Protein AF-A0A164M6Y2-F1 (afdb_monomer_lite)

Radius of gyration: 36.25 Å; chains: 1; bounding box: 115×87×101 Å

Sequence (480 aa):
MSSKLVDAWRVQLNLNDRDRLLTTYMDLVAEASDPKLLERAVASFSFVEWFWTQEQSQEELAQLKKTWDRLTATDTSLRVRETLTARARKFVPSDSQNLRELGEGLTTELVQFFLGTHSFPLYFHDSLVEDAFKPDNADLRPLAALPFEECIARVLFSYNHKGKLGDRRNIFDLAEYHCYDLLEKGKIDDVTRILSHLDRLQLIKSSIQHPHAIIYPSLVEFIVKDRKHEILRGINEFVKEVDQSRLVPLSLSEVFCILASPPPTDINLSPLIDYFSRHPKYWTWEETSDTIIAYLDSFDLSQISDSTAVRRFLEQCANTEVPNGYRYGDWYPTSNESRARARDLLAGESSSLSLPLHSTNRARKLNSLSSPPAVAIASTSTHPASPSHSPTHTPPLNDASRPDPLLPHSADSPAAPAQESVEVDAVPSADPHYDNRMTALDHSRPILPSSESTSDPSLDSDSRVVFDQSPALENAHQED

Organism: NCBI:txid1314777

Structure (mmCIF, N/CA/C/O backbone):
data_AF-A0A164M6Y2-F1
#
_entry.id   AF-A0A164M6Y2-F1
#
loop_
_atom_site.group_PDB
_atom_site.id
_atom_site.type_symbol
_atom_site.label_atom_id
_atom_site.label_alt_id
_atom_site.label_comp_id
_atom_site.label_asym_id
_atom_site.label_entity_id
_atom_site.label_seq_id
_atom_site.pdbx_PDB_ins_code
_atom_site.Cartn_x
_atom_site.Cartn_y
_atom_site.Cartn_z
_atom_site.occupancy
_atom_site.B_iso_or_equiv
_atom_site.auth_seq_id
_atom_site.auth_comp_id
_atom_site.auth_asym_id
_atom_site.auth_atom_id
_atom_site.pdbx_PDB_model_num
ATOM 1 N N . MET A 1 1 ? 47.792 14.146 -50.263 1.00 46.94 1 MET A N 1
ATOM 2 C CA . MET A 1 1 ? 47.077 14.783 -49.131 1.00 46.94 1 MET A CA 1
ATOM 3 C C . MET A 1 1 ? 46.311 13.798 -48.236 1.00 46.94 1 MET A C 1
ATOM 5 O O . MET A 1 1 ? 45.926 14.201 -47.152 1.00 46.94 1 MET A O 1
ATOM 9 N N . SER A 1 2 ? 46.155 12.517 -48.605 1.00 50.31 2 SER A N 1
ATOM 10 C CA . SER A 1 2 ? 45.347 11.555 -47.830 1.00 50.31 2 SER A CA 1
ATOM 11 C C . SER A 1 2 ? 45.999 10.989 -46.555 1.00 50.31 2 SER A C 1
ATOM 13 O O . SER A 1 2 ? 45.266 10.661 -45.636 1.00 50.31 2 SER A O 1
ATOM 15 N N . SER A 1 3 ? 47.333 10.871 -46.447 1.00 42.28 3 SER A N 1
ATOM 16 C CA . SER A 1 3 ? 47.939 10.221 -45.259 1.00 42.28 3 SER A CA 1
ATOM 17 C C . SER A 1 3 ? 48.074 11.152 -44.046 1.00 42.28 3 SER A C 1
ATOM 19 O O . SER A 1 3 ? 47.913 10.703 -42.921 1.00 42.28 3 SER A O 1
ATOM 21 N N . LYS A 1 4 ? 48.271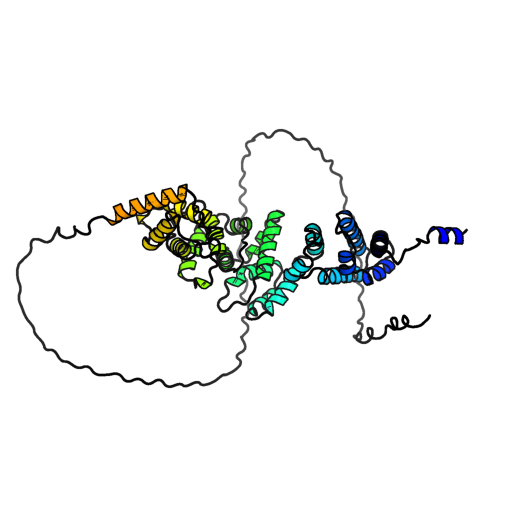 12.465 -44.257 1.00 42.94 4 LYS A N 1
ATOM 22 C CA . LYS A 1 4 ? 48.363 13.442 -43.153 1.00 42.94 4 LYS A CA 1
ATOM 23 C C . LYS A 1 4 ? 47.034 13.661 -42.421 1.00 42.94 4 LYS A C 1
ATOM 25 O O . LYS A 1 4 ? 47.045 14.023 -41.254 1.00 42.94 4 LYS A O 1
ATOM 30 N N . LEU A 1 5 ? 45.905 13.437 -43.098 1.00 45.53 5 LEU A N 1
ATOM 31 C CA . LEU A 1 5 ? 44.582 13.450 -42.467 1.00 45.53 5 LEU A CA 1
ATOM 32 C C . LEU A 1 5 ? 44.354 12.191 -41.623 1.00 45.53 5 LEU A C 1
ATOM 34 O O . LEU A 1 5 ? 43.759 12.287 -40.564 1.00 45.53 5 LEU A O 1
ATOM 38 N N . VAL A 1 6 ? 44.878 11.034 -42.035 1.00 50.56 6 VAL A N 1
ATOM 39 C CA . VAL A 1 6 ? 44.736 9.786 -41.265 1.00 50.56 6 VAL A CA 1
ATOM 40 C C . VAL A 1 6 ? 45.542 9.836 -39.963 1.00 50.56 6 VAL A C 1
ATOM 42 O O . VAL A 1 6 ? 45.044 9.391 -38.935 1.00 50.56 6 VAL A O 1
ATOM 45 N N . ASP A 1 7 ? 46.738 10.431 -39.967 1.00 53.00 7 ASP A N 1
ATOM 46 C CA . ASP A 1 7 ? 47.551 10.558 -38.747 1.00 53.00 7 ASP A CA 1
ATOM 47 C C . ASP A 1 7 ? 46.992 11.594 -37.757 1.00 53.00 7 ASP A C 1
ATOM 49 O O . ASP A 1 7 ? 47.159 11.436 -36.551 1.00 53.00 7 ASP A O 1
ATOM 53 N N . ALA A 1 8 ? 46.266 12.610 -38.239 1.00 53.81 8 ALA A N 1
ATOM 54 C CA . ALA A 1 8 ? 45.607 13.602 -37.385 1.00 53.81 8 ALA A CA 1
ATOM 55 C C . ALA A 1 8 ? 44.379 13.049 -36.633 1.00 53.81 8 ALA A C 1
ATOM 57 O O . ALA A 1 8 ? 43.961 13.640 -35.643 1.00 53.81 8 ALA A O 1
ATOM 58 N N . TRP A 1 9 ? 43.814 11.924 -37.085 1.00 55.38 9 TRP A N 1
ATOM 59 C CA . TRP A 1 9 ? 42.630 11.292 -36.485 1.00 55.38 9 TRP A CA 1
ATOM 60 C C . TRP A 1 9 ? 42.963 10.051 -35.647 1.00 55.38 9 TRP A C 1
ATOM 62 O O . TRP A 1 9 ? 42.066 9.439 -35.066 1.00 55.38 9 TRP A O 1
ATOM 72 N N . ARG A 1 10 ? 44.243 9.661 -35.546 1.00 62.06 10 ARG A N 1
ATOM 73 C CA . ARG A 1 10 ? 44.663 8.576 -34.651 1.00 62.06 10 ARG A CA 1
ATOM 74 C C . ARG A 1 10 ? 44.669 9.075 -33.213 1.00 62.06 10 ARG A C 1
ATOM 76 O O . ARG A 1 10 ? 45.684 9.542 -32.703 1.00 62.06 10 ARG A O 1
ATOM 83 N N . VAL A 1 11 ? 43.526 8.939 -32.554 1.00 65.19 11 VAL A N 1
ATOM 84 C CA . VAL A 1 11 ? 43.436 9.038 -31.098 1.00 65.19 11 VAL A CA 1
ATOM 85 C C . VAL A 1 11 ? 44.351 7.958 -30.510 1.00 65.19 11 VAL A C 1
ATOM 87 O O . VAL A 1 11 ? 44.116 6.765 -30.701 1.00 65.19 11 VAL A O 1
ATOM 90 N N . GLN A 1 12 ? 45.435 8.363 -29.842 1.00 73.25 12 GLN A N 1
ATOM 91 C CA . GLN A 1 12 ? 46.244 7.440 -29.045 1.00 73.25 12 GLN A CA 1
ATOM 92 C C . GLN A 1 12 ? 45.402 6.988 -27.850 1.00 73.25 12 GLN A C 1
ATOM 94 O O . GLN A 1 12 ? 45.227 7.732 -26.885 1.00 73.25 12 GLN A O 1
ATOM 99 N N . LEU A 1 13 ? 44.851 5.778 -27.938 1.00 73.81 13 LEU A N 1
ATOM 100 C CA . LEU A 1 13 ? 44.119 5.151 -26.845 1.00 73.81 13 LEU A CA 1
ATOM 101 C C . LEU A 1 13 ? 45.124 4.564 -25.853 1.00 73.81 13 LEU A C 1
ATOM 103 O O . LEU A 1 13 ? 45.893 3.663 -26.190 1.00 73.81 13 LEU A O 1
ATOM 107 N N . ASN A 1 14 ? 45.127 5.086 -24.628 1.00 80.75 14 ASN A N 1
ATOM 108 C CA . ASN A 1 14 ? 45.857 4.465 -23.533 1.00 80.75 14 ASN A CA 1
ATOM 109 C C . ASN A 1 14 ? 45.055 3.255 -23.041 1.00 80.75 14 ASN A C 1
ATOM 111 O O . ASN A 1 14 ? 44.085 3.419 -22.310 1.00 80.75 14 ASN A O 1
ATOM 115 N N . LEU A 1 15 ? 45.459 2.050 -23.443 1.00 84.69 15 LEU A N 1
ATOM 116 C CA . LEU A 1 15 ? 44.747 0.818 -23.090 1.00 84.69 15 LEU A CA 1
ATOM 117 C C . LEU A 1 15 ? 44.843 0.446 -21.601 1.00 84.69 15 LEU A C 1
ATOM 119 O O . LEU A 1 15 ? 44.099 -0.415 -21.139 1.00 84.69 15 LEU A O 1
ATOM 123 N N . ASN A 1 16 ? 45.745 1.085 -20.852 1.00 88.81 16 ASN A N 1
ATOM 124 C CA . ASN A 1 16 ? 45.935 0.815 -19.427 1.00 88.81 16 ASN A CA 1
ATOM 125 C C . ASN A 1 16 ? 44.988 1.628 -18.531 1.00 88.81 16 ASN A C 1
ATOM 127 O O . ASN A 1 16 ? 44.923 1.374 -17.333 1.00 88.81 16 ASN A O 1
ATOM 131 N N . ASP A 1 17 ? 44.280 2.604 -19.099 1.00 88.50 17 ASP A N 1
ATOM 132 C CA . ASP A 1 17 ? 43.385 3.514 -18.387 1.00 88.50 17 ASP A CA 1
ATOM 133 C C . ASP A 1 17 ? 41.933 3.158 -18.736 1.00 88.50 17 ASP A C 1
ATOM 135 O O . ASP A 1 17 ? 41.378 3.630 -19.732 1.00 88.50 17 ASP A O 1
ATOM 139 N N . ARG A 1 18 ? 41.356 2.223 -17.968 1.00 86.69 18 ARG A N 1
ATOM 140 C CA . ARG A 1 18 ? 40.022 1.663 -18.244 1.00 86.69 18 ARG A CA 1
ATOM 141 C C . ARG A 1 18 ? 38.930 2.728 -18.198 1.00 86.69 18 ARG A C 1
ATOM 143 O O . ARG A 1 18 ? 38.069 2.721 -19.075 1.00 86.69 18 ARG A O 1
ATOM 150 N N . ASP A 1 19 ? 39.006 3.655 -17.253 1.00 87.06 19 ASP A N 1
ATOM 151 C CA . ASP A 1 19 ? 38.040 4.739 -17.072 1.00 87.06 19 ASP A CA 1
ATOM 152 C C . ASP A 1 19 ? 38.036 5.638 -18.304 1.00 87.06 19 ASP A C 1
ATOM 154 O O . ASP A 1 19 ? 36.994 5.873 -18.920 1.00 87.06 19 ASP A O 1
ATOM 158 N N . ARG A 1 20 ? 39.225 6.045 -18.762 1.00 88.69 20 ARG A N 1
ATOM 159 C CA . ARG A 1 20 ? 39.356 6.849 -19.977 1.00 88.69 20 ARG A CA 1
ATOM 160 C C . ARG A 1 20 ? 38.907 6.099 -21.228 1.00 88.69 20 ARG A C 1
ATOM 162 O O . ARG A 1 20 ? 38.324 6.718 -22.122 1.00 88.69 20 ARG A O 1
ATOM 169 N N . LEU A 1 21 ? 39.175 4.795 -21.322 1.00 90.06 21 LEU A N 1
ATOM 170 C CA . LEU A 1 21 ? 38.709 3.969 -22.438 1.00 90.06 21 LEU A CA 1
ATOM 171 C C . LEU A 1 21 ? 37.186 3.890 -22.483 1.00 90.06 21 LEU A C 1
ATOM 173 O O . LEU A 1 21 ? 36.613 4.062 -23.555 1.00 90.06 21 LEU A O 1
ATOM 177 N N . LEU A 1 22 ? 36.545 3.655 -21.340 1.00 91.06 22 LEU A N 1
ATOM 178 C CA . LEU A 1 22 ? 35.096 3.576 -21.225 1.00 91.06 22 LEU A CA 1
ATOM 179 C C . LEU A 1 22 ? 34.437 4.916 -21.572 1.00 91.06 22 LEU A C 1
ATOM 181 O O . LEU A 1 22 ? 33.525 4.939 -22.398 1.00 91.06 22 LEU A O 1
ATOM 185 N N . THR A 1 23 ? 34.937 6.028 -21.025 1.00 91.25 23 THR A N 1
ATOM 186 C CA . THR A 1 23 ? 34.447 7.374 -21.362 1.00 91.25 23 THR A CA 1
ATOM 187 C C . THR A 1 23 ? 34.582 7.642 -22.861 1.00 91.25 23 THR A C 1
ATOM 189 O O . THR A 1 23 ? 33.598 7.974 -23.520 1.00 91.25 23 THR A O 1
ATOM 192 N N . THR A 1 24 ? 35.763 7.379 -23.437 1.00 92.44 24 THR A N 1
ATOM 193 C CA . THR A 1 24 ? 36.003 7.554 -24.881 1.00 92.44 24 THR A CA 1
ATOM 194 C C . THR A 1 24 ? 35.076 6.668 -25.713 1.00 92.44 24 THR A C 1
ATOM 196 O O . THR A 1 24 ? 34.552 7.094 -26.738 1.00 92.44 24 THR A O 1
ATOM 199 N N . TYR A 1 25 ? 34.857 5.426 -25.283 1.00 94.06 25 TYR A N 1
ATOM 200 C CA . TYR A 1 25 ? 33.943 4.503 -25.941 1.00 94.06 25 TYR A CA 1
ATOM 201 C C . TYR A 1 25 ? 32.508 5.051 -25.949 1.00 94.06 25 TYR A C 1
ATOM 203 O O . TYR A 1 25 ? 31.868 5.069 -26.999 1.00 94.06 25 TYR A O 1
ATOM 211 N N . MET A 1 26 ? 32.010 5.537 -24.810 1.00 94.62 26 MET A N 1
ATOM 212 C CA . MET A 1 26 ? 30.661 6.094 -24.698 1.00 94.62 26 MET A CA 1
ATOM 213 C C . MET A 1 26 ? 30.498 7.375 -25.520 1.00 94.62 26 MET A C 1
ATOM 215 O O . MET A 1 26 ? 29.489 7.524 -26.205 1.00 94.62 26 MET A O 1
ATOM 219 N N . ASP A 1 27 ? 31.499 8.259 -25.528 1.00 94.62 27 ASP A N 1
ATOM 220 C CA . ASP A 1 27 ? 31.532 9.440 -26.402 1.00 94.62 27 ASP A CA 1
ATOM 221 C C . ASP A 1 27 ? 31.428 9.063 -27.881 1.00 94.62 27 ASP A C 1
ATOM 223 O O . ASP A 1 27 ? 30.582 9.593 -28.607 1.00 94.62 27 ASP A O 1
ATOM 227 N N . LEU A 1 28 ? 32.233 8.091 -28.320 1.00 95.00 28 LEU A N 1
ATOM 228 C CA . LEU A 1 28 ? 32.208 7.610 -29.700 1.00 95.00 28 LEU A CA 1
ATOM 229 C C . LEU A 1 28 ? 30.853 7.005 -30.073 1.00 95.00 28 LEU A C 1
ATOM 231 O O . LEU A 1 28 ? 30.367 7.238 -31.178 1.00 95.00 28 LEU A O 1
ATOM 235 N N . VAL A 1 29 ? 30.229 6.243 -29.170 1.00 96.69 29 VAL A N 1
ATOM 236 C CA . VAL A 1 29 ? 28.884 5.698 -29.399 1.00 96.69 29 VAL A CA 1
ATOM 237 C C . VAL A 1 29 ? 27.858 6.816 -29.493 1.00 96.69 29 VAL A C 1
ATOM 239 O O . VAL A 1 29 ? 27.043 6.803 -30.411 1.00 96.69 29 VAL A O 1
ATOM 242 N N . ALA A 1 30 ? 27.911 7.786 -28.583 1.00 96.31 30 ALA A N 1
ATOM 243 C CA . ALA A 1 30 ? 26.983 8.905 -28.537 1.00 96.31 30 ALA A CA 1
ATOM 244 C C . ALA A 1 30 ? 27.041 9.795 -29.795 1.00 96.31 30 ALA A C 1
ATOM 246 O O . ALA A 1 30 ? 26.024 10.366 -30.185 1.00 96.31 30 ALA A O 1
ATOM 247 N N . GLU A 1 31 ? 28.204 9.902 -30.443 1.00 96.38 31 GLU A N 1
ATOM 248 C CA . GLU A 1 31 ? 28.412 10.705 -31.659 1.00 96.38 31 GLU A CA 1
ATOM 249 C C . GLU A 1 31 ? 28.279 9.902 -32.966 1.00 96.38 31 GLU A C 1
ATOM 251 O O . GLU A 1 31 ? 28.196 10.472 -34.060 1.00 96.38 31 GLU A O 1
ATOM 256 N N . ALA A 1 32 ? 28.236 8.571 -32.886 1.00 96.31 32 ALA A N 1
ATOM 257 C CA . ALA A 1 32 ? 28.214 7.713 -34.060 1.00 96.31 32 ALA A CA 1
ATOM 258 C C . ALA A 1 32 ? 26.914 7.849 -34.865 1.00 96.31 32 ALA A C 1
ATOM 260 O O . ALA A 1 32 ? 25.809 7.633 -34.373 1.00 96.31 32 ALA A O 1
ATOM 261 N N . SER A 1 33 ? 27.049 8.126 -36.163 1.00 94.12 33 SER A N 1
ATOM 262 C CA . SER A 1 33 ? 25.917 8.185 -37.101 1.00 94.12 33 SER A CA 1
ATOM 263 C C . SER A 1 33 ? 25.711 6.892 -37.902 1.00 94.12 33 SER A C 1
ATOM 265 O O . SER A 1 33 ? 24.667 6.735 -38.519 1.00 94.12 33 SER A O 1
ATOM 267 N N . ASP A 1 34 ? 26.681 5.967 -37.910 1.00 95.38 34 ASP A N 1
ATOM 268 C CA . ASP A 1 34 ? 26.606 4.711 -38.673 1.00 95.38 34 ASP A CA 1
ATOM 269 C C . ASP A 1 34 ? 25.866 3.610 -37.880 1.00 95.38 34 ASP A C 1
ATOM 271 O O . ASP A 1 34 ? 26.398 3.127 -36.872 1.00 95.38 34 ASP A O 1
ATOM 275 N N . PRO A 1 35 ? 24.691 3.133 -38.340 1.00 91.44 35 PRO A N 1
ATOM 276 C CA . PRO A 1 35 ? 23.939 2.080 -37.658 1.00 91.44 35 PRO A CA 1
ATOM 277 C C . PRO A 1 35 ? 24.714 0.764 -37.501 1.00 91.44 35 PRO A C 1
ATOM 279 O O . PRO A 1 35 ? 24.547 0.070 -36.498 1.00 91.44 35 PRO A O 1
ATOM 282 N N . LYS A 1 36 ? 25.605 0.418 -38.444 1.00 92.88 36 LYS A N 1
ATOM 283 C CA . LYS A 1 36 ? 26.413 -0.814 -38.356 1.00 92.88 36 LYS A CA 1
ATOM 284 C C . LYS A 1 36 ? 27.473 -0.722 -37.266 1.00 92.88 36 LYS A C 1
ATOM 286 O O . LYS A 1 36 ? 27.834 -1.736 -36.665 1.00 92.88 36 LYS A O 1
ATOM 291 N N . LEU A 1 37 ? 27.991 0.481 -37.025 1.00 94.62 37 LEU A N 1
ATOM 292 C CA . LEU A 1 37 ? 28.914 0.731 -35.927 1.00 94.62 37 LEU A CA 1
ATOM 293 C C . LEU A 1 37 ? 28.184 0.592 -34.586 1.00 94.62 37 LEU A C 1
ATOM 295 O O . LEU A 1 37 ? 28.688 -0.094 -33.701 1.00 94.62 37 LEU A O 1
ATOM 299 N N . LEU A 1 38 ? 26.977 1.153 -34.472 1.00 96.31 38 LEU A N 1
ATOM 300 C CA . LEU A 1 38 ? 26.142 1.036 -33.272 1.00 96.31 38 LEU A CA 1
ATOM 301 C C . LEU A 1 38 ? 25.760 -0.422 -32.960 1.00 96.31 38 LEU A C 1
ATOM 303 O O . LEU A 1 38 ? 25.796 -0.822 -31.799 1.00 96.31 38 LEU A O 1
ATOM 307 N N . GLU A 1 39 ? 25.482 -1.246 -33.977 1.00 94.31 39 GLU A N 1
ATOM 308 C CA . GLU A 1 39 ? 25.249 -2.693 -33.814 1.00 94.31 39 GLU A CA 1
ATOM 309 C C . GLU A 1 39 ? 26.439 -3.446 -33.221 1.00 94.31 39 GLU A C 1
ATOM 311 O O . GLU A 1 39 ? 26.264 -4.358 -32.411 1.00 94.31 39 GLU A O 1
ATOM 316 N N . ARG A 1 40 ? 27.661 -3.074 -33.606 1.00 94.62 40 ARG A N 1
ATOM 317 C CA . ARG A 1 40 ? 28.872 -3.676 -33.037 1.00 94.62 40 ARG A CA 1
ATOM 318 C C . ARG A 1 40 ? 29.147 -3.142 -31.641 1.00 94.62 40 ARG A C 1
ATOM 320 O O . ARG A 1 40 ? 29.481 -3.920 -30.755 1.00 94.62 40 ARG A O 1
ATOM 327 N N . ALA A 1 41 ? 28.965 -1.840 -31.446 1.00 95.38 41 ALA A N 1
ATOM 328 C CA . ALA A 1 41 ? 29.168 -1.192 -30.163 1.00 95.38 41 ALA A CA 1
ATOM 329 C C . ALA A 1 41 ? 28.234 -1.778 -29.095 1.00 95.38 41 ALA A C 1
ATOM 331 O O . ALA A 1 41 ? 28.695 -2.290 -28.079 1.00 95.38 41 ALA A O 1
ATOM 332 N N . VAL A 1 42 ? 26.922 -1.836 -29.337 1.00 95.75 42 VAL A N 1
ATOM 333 C CA . VAL A 1 42 ? 25.976 -2.363 -28.336 1.00 95.75 42 VAL A CA 1
ATOM 334 C C . VAL A 1 42 ? 26.305 -3.796 -27.897 1.00 95.75 42 VAL A C 1
ATOM 336 O O . VAL A 1 42 ? 26.057 -4.158 -26.749 1.00 95.75 42 VAL A O 1
ATOM 339 N N . ALA A 1 43 ? 26.918 -4.604 -28.772 1.00 92.62 43 ALA A N 1
ATOM 340 C CA . ALA A 1 43 ? 27.368 -5.954 -28.444 1.00 92.62 43 ALA A CA 1
ATOM 341 C C . ALA A 1 43 ? 28.561 -5.980 -27.467 1.00 92.62 43 ALA A C 1
ATOM 343 O O . ALA A 1 43 ? 28.725 -6.957 -26.733 1.00 92.62 43 ALA A O 1
ATOM 344 N N . SER A 1 44 ? 29.349 -4.913 -27.385 1.00 92.50 44 SER A N 1
ATOM 345 C CA . SER A 1 44 ? 30.462 -4.759 -26.440 1.00 92.50 44 SER A CA 1
ATOM 346 C C . SER A 1 44 ? 30.094 -3.958 -25.188 1.00 92.50 44 SER A C 1
ATOM 348 O O . SER A 1 44 ? 30.832 -3.997 -24.214 1.00 92.50 44 SER A O 1
ATOM 350 N N . PHE A 1 45 ? 28.951 -3.267 -25.167 1.00 92.25 45 PHE A N 1
ATOM 351 C CA . PHE A 1 45 ? 28.579 -2.406 -24.043 1.00 92.25 45 PHE A CA 1
ATOM 352 C C . PHE A 1 45 ? 28.166 -3.185 -22.782 1.00 92.25 45 PHE A C 1
ATOM 354 O O . PHE A 1 45 ? 27.221 -3.977 -22.824 1.00 92.25 45 PHE A O 1
ATOM 361 N N . SER A 1 46 ? 28.821 -2.937 -21.647 1.00 90.19 46 SER A N 1
ATOM 362 C CA . SER A 1 46 ? 28.539 -3.597 -20.367 1.00 90.19 46 SER A CA 1
ATOM 363 C C . SER A 1 46 ? 28.212 -2.571 -19.283 1.00 90.19 46 SER A C 1
ATOM 365 O O . SER A 1 46 ? 29.070 -1.791 -18.884 1.00 90.19 46 SER A O 1
ATOM 367 N N . PHE A 1 47 ? 26.978 -2.599 -18.769 1.00 89.00 47 PHE A N 1
ATOM 368 C CA . PHE A 1 47 ? 26.580 -1.746 -17.641 1.00 89.00 47 PHE A CA 1
ATOM 369 C C . PHE A 1 47 ? 27.332 -2.092 -16.352 1.00 89.00 47 PHE A C 1
ATOM 371 O O . PHE A 1 47 ? 27.601 -1.205 -15.555 1.00 89.00 47 PHE A O 1
ATOM 378 N N . VAL A 1 48 ? 27.709 -3.363 -16.165 1.00 86.00 48 VAL A N 1
ATOM 379 C CA . VAL A 1 48 ? 28.514 -3.806 -15.017 1.00 86.00 48 VAL A CA 1
ATOM 380 C C . VAL A 1 48 ? 29.895 -3.167 -15.071 1.00 86.00 48 VAL A C 1
ATOM 382 O O . VAL A 1 48 ? 30.334 -2.576 -14.092 1.00 86.00 48 VAL A O 1
ATOM 385 N N . GLU A 1 49 ? 30.566 -3.244 -16.223 1.00 86.62 49 GLU A N 1
ATOM 386 C CA . GLU A 1 49 ? 31.873 -2.599 -16.385 1.00 86.62 49 GLU A CA 1
ATOM 387 C C . GLU A 1 49 ? 31.747 -1.087 -16.240 1.00 86.62 49 GLU A C 1
ATOM 389 O O . GLU A 1 49 ? 32.562 -0.486 -15.551 1.00 86.62 49 GLU A O 1
ATOM 394 N N . TRP A 1 50 ? 30.698 -0.483 -16.805 1.00 88.88 50 TRP A N 1
ATOM 395 C CA . TRP A 1 50 ? 30.445 0.942 -16.631 1.00 88.88 50 TRP A CA 1
ATOM 396 C C . TRP A 1 50 ? 30.292 1.337 -15.157 1.00 88.88 50 TRP A C 1
ATOM 398 O O . TRP A 1 50 ? 30.947 2.268 -14.701 1.00 88.88 50 TRP A O 1
ATOM 408 N N . PHE A 1 51 ? 29.506 0.580 -14.393 1.00 86.38 51 PHE A N 1
ATOM 409 C CA . PHE A 1 51 ? 29.229 0.877 -12.993 1.00 86.38 51 PHE A CA 1
ATOM 410 C C . PHE A 1 51 ? 30.466 0.764 -12.087 1.00 86.38 51 PHE A C 1
ATOM 412 O O . PHE A 1 51 ? 30.679 1.609 -11.223 1.00 86.38 51 PHE A O 1
ATOM 419 N N . TRP A 1 52 ? 31.311 -0.249 -12.296 1.00 82.69 52 TRP A N 1
ATOM 420 C CA . TRP A 1 52 ? 32.492 -0.482 -11.449 1.00 82.69 52 TRP A CA 1
ATOM 421 C C . TRP A 1 52 ? 33.705 0.391 -11.783 1.00 82.69 52 TRP A C 1
ATOM 423 O O . TRP A 1 52 ? 34.665 0.408 -11.017 1.00 82.69 52 TRP A O 1
ATOM 433 N N . THR A 1 53 ? 33.689 1.072 -12.926 1.00 81.06 53 THR A N 1
ATOM 434 C CA . THR A 1 53 ? 34.848 1.811 -13.455 1.00 81.06 53 THR A CA 1
ATOM 435 C C . THR A 1 53 ? 34.733 3.325 -13.213 1.00 81.06 53 THR A C 1
ATOM 437 O O . THR A 1 53 ? 35.660 4.066 -13.499 1.00 81.06 53 THR A O 1
ATOM 440 N N . GLN A 1 54 ? 33.593 3.819 -12.725 1.00 72.06 54 GLN A N 1
ATOM 441 C CA . GLN A 1 54 ? 33.249 5.246 -12.754 1.00 72.06 54 GLN A CA 1
ATOM 442 C C . GLN A 1 54 ? 32.852 5.758 -11.362 1.00 72.06 54 GLN A C 1
ATOM 444 O O . GLN A 1 54 ? 32.210 5.036 -10.593 1.00 72.06 54 GLN A O 1
ATOM 449 N N . GLU A 1 55 ? 33.217 7.003 -11.042 1.00 73.94 55 GLU A N 1
ATOM 450 C CA . GLU A 1 55 ? 32.910 7.668 -9.764 1.00 73.94 55 GLU A CA 1
ATOM 451 C C . GLU A 1 55 ? 31.459 8.182 -9.730 1.00 73.94 55 GLU A C 1
ATOM 453 O O . GLU A 1 55 ? 31.230 9.330 -9.379 1.00 73.94 55 GLU A O 1
ATOM 458 N N . GLN A 1 56 ? 30.486 7.345 -10.111 1.00 74.88 56 GLN A N 1
ATOM 459 C CA . GLN A 1 56 ? 29.026 7.570 -10.175 1.00 74.88 56 GLN A CA 1
ATOM 460 C C . GLN A 1 56 ? 28.552 9.037 -10.103 1.00 74.88 56 GLN A C 1
ATOM 462 O O . GLN A 1 56 ? 27.674 9.402 -9.313 1.00 74.88 56 GLN A O 1
ATOM 467 N N . SER A 1 57 ? 29.139 9.892 -10.940 1.00 83.19 57 SER A N 1
ATOM 468 C CA . SER A 1 57 ? 28.959 11.337 -10.870 1.00 83.19 57 SER A CA 1
ATOM 469 C C . SER A 1 57 ? 27.831 11.774 -11.798 1.00 83.19 57 SER A C 1
ATOM 471 O O . SER A 1 57 ? 27.379 11.047 -12.688 1.00 83.19 57 SER A O 1
ATOM 473 N N . GLN A 1 58 ? 27.356 13.007 -11.621 1.00 83.56 58 GLN A N 1
ATOM 474 C CA . GLN A 1 58 ? 26.298 13.543 -12.475 1.00 83.56 58 GLN A CA 1
ATOM 475 C C . GLN A 1 58 ? 26.723 13.639 -13.953 1.00 83.56 58 GLN A C 1
ATOM 477 O O . GLN A 1 58 ? 25.881 13.483 -14.840 1.00 83.56 58 GLN A O 1
ATOM 482 N N . GLU A 1 59 ? 28.012 13.865 -14.228 1.00 89.00 59 GLU A N 1
ATOM 483 C CA . GLU A 1 59 ? 28.560 13.919 -15.589 1.00 89.00 59 GLU A CA 1
ATOM 484 C C . GLU A 1 59 ? 28.536 12.538 -16.255 1.00 89.00 59 GLU A C 1
ATOM 486 O O . GLU A 1 59 ? 28.114 12.402 -17.403 1.00 89.00 59 GLU A O 1
ATOM 491 N N . GLU A 1 60 ? 28.887 11.494 -15.512 1.00 88.06 60 GLU A N 1
ATOM 492 C CA . GLU A 1 60 ? 28.903 10.112 -15.999 1.00 88.06 60 GLU A CA 1
ATOM 493 C C . GLU A 1 60 ? 27.485 9.586 -16.250 1.00 88.06 60 GLU A C 1
ATOM 495 O O . GLU A 1 60 ? 27.219 8.933 -17.263 1.00 88.06 60 GLU A O 1
ATOM 500 N N . LEU A 1 61 ? 26.528 9.948 -15.389 1.00 87.56 61 LEU A N 1
ATOM 501 C CA . LEU A 1 61 ? 25.112 9.684 -15.638 1.00 87.56 61 LEU A CA 1
ATOM 502 C C . LEU A 1 61 ? 24.615 10.412 -16.898 1.00 87.56 61 LEU A C 1
ATOM 504 O O . LEU A 1 61 ? 23.831 9.851 -17.668 1.00 87.56 61 LEU A O 1
ATOM 508 N N . ALA A 1 62 ? 25.046 11.655 -17.129 1.00 90.62 62 ALA A N 1
ATOM 509 C CA . ALA A 1 62 ? 24.705 12.385 -18.350 1.00 90.62 62 ALA A CA 1
ATOM 510 C C . ALA A 1 62 ? 25.306 11.708 -19.595 1.00 90.62 62 ALA A C 1
ATOM 512 O O . ALA A 1 62 ? 24.624 11.583 -20.615 1.00 90.62 62 ALA A O 1
ATOM 513 N N . GLN A 1 63 ? 26.533 11.195 -19.490 1.00 93.94 63 GLN A N 1
ATOM 514 C CA . GLN A 1 63 ? 27.197 10.423 -20.538 1.00 93.94 63 GLN A CA 1
ATOM 515 C C . GLN A 1 63 ? 26.452 9.116 -20.849 1.00 93.94 63 GLN A C 1
ATOM 517 O O . GLN A 1 63 ? 26.232 8.777 -22.020 1.00 93.94 63 GLN A O 1
ATOM 522 N N . LEU A 1 64 ? 26.007 8.403 -19.809 1.00 92.81 64 LEU A N 1
ATOM 523 C CA . LEU A 1 64 ? 25.183 7.204 -19.935 1.00 92.81 64 LEU A CA 1
ATOM 524 C C . LEU A 1 64 ? 23.866 7.502 -20.645 1.00 92.81 64 LEU A C 1
ATOM 526 O O . LEU A 1 64 ? 23.521 6.799 -21.593 1.00 92.81 64 LEU A O 1
ATOM 530 N N . LYS A 1 65 ? 23.170 8.571 -20.242 1.00 91.88 65 LYS A N 1
ATOM 531 C CA . LYS A 1 65 ? 21.933 9.023 -20.892 1.00 91.88 65 LYS A CA 1
ATOM 532 C C . LYS A 1 65 ? 22.162 9.349 -22.366 1.00 91.88 65 LYS A C 1
ATOM 534 O O . LYS A 1 65 ? 21.466 8.806 -23.213 1.00 91.88 65 LYS A O 1
ATOM 539 N N . LYS A 1 66 ? 23.200 10.125 -22.693 1.00 95.62 66 LYS A N 1
ATOM 540 C CA . LYS A 1 66 ? 23.559 10.469 -24.082 1.00 95.62 66 LYS A CA 1
ATOM 541 C C . LYS A 1 66 ? 23.819 9.215 -24.933 1.00 95.62 66 LYS A C 1
ATOM 543 O O . LYS A 1 66 ? 23.344 9.110 -26.062 1.00 95.62 66 LYS A O 1
ATOM 548 N N . THR A 1 67 ? 24.546 8.247 -24.376 1.00 95.81 67 THR A N 1
ATOM 549 C CA . THR A 1 67 ? 24.855 6.964 -25.031 1.00 95.81 67 THR A CA 1
ATOM 550 C C . THR A 1 67 ? 23.594 6.126 -25.239 1.00 95.81 67 THR A C 1
ATOM 552 O O . THR A 1 67 ? 23.369 5.587 -26.324 1.00 95.81 67 THR A O 1
ATOM 555 N N . TRP A 1 68 ? 22.750 6.038 -24.210 1.00 94.50 68 TRP A N 1
ATOM 556 C CA . TRP A 1 68 ? 21.470 5.342 -24.250 1.00 94.50 68 TRP A CA 1
ATOM 557 C C . TRP A 1 68 ? 20.529 5.941 -25.294 1.00 94.50 68 TRP A C 1
ATOM 559 O O . TRP A 1 68 ? 20.012 5.210 -26.139 1.00 94.50 68 TRP A O 1
ATOM 569 N N . ASP A 1 69 ? 20.344 7.259 -25.282 1.00 94.44 69 ASP A N 1
ATOM 570 C CA . ASP A 1 69 ? 19.476 7.979 -26.215 1.00 94.44 69 ASP A CA 1
ATOM 571 C C . ASP A 1 69 ? 19.924 7.747 -27.656 1.00 94.44 69 ASP A C 1
ATOM 573 O O . ASP A 1 69 ? 19.107 7.483 -28.539 1.00 94.44 69 ASP A O 1
ATOM 577 N N . ARG A 1 70 ? 21.241 7.749 -27.901 1.00 96.88 70 ARG A N 1
ATOM 578 C CA . ARG A 1 70 ? 21.768 7.463 -29.233 1.00 96.88 70 ARG A CA 1
ATOM 579 C C . ARG A 1 70 ? 21.501 6.025 -29.670 1.00 96.88 70 ARG A C 1
ATOM 581 O O . ARG A 1 70 ? 21.061 5.821 -30.800 1.00 96.88 70 ARG A O 1
ATOM 588 N N . LEU A 1 71 ? 21.741 5.041 -28.800 1.00 95.25 71 LEU A N 1
ATOM 589 C CA . LEU A 1 71 ? 21.499 3.622 -29.094 1.00 95.25 71 LEU A CA 1
ATOM 590 C C . LEU A 1 71 ? 20.004 3.291 -29.231 1.00 95.25 71 LEU A C 1
ATOM 592 O O . LEU A 1 71 ? 19.646 2.349 -29.941 1.00 95.25 71 LEU A O 1
ATOM 596 N N . THR A 1 72 ? 19.131 4.068 -28.590 1.00 91.38 72 THR A N 1
ATOM 597 C CA . THR A 1 72 ? 17.670 3.898 -28.636 1.00 91.38 72 THR A CA 1
ATOM 598 C C . THR A 1 72 ? 16.955 4.791 -29.648 1.00 91.38 72 THR A C 1
ATOM 600 O O . THR A 1 72 ? 15.737 4.669 -29.806 1.00 91.38 72 THR A O 1
ATOM 603 N N . ALA A 1 73 ? 17.696 5.621 -30.385 1.00 94.75 73 ALA A N 1
ATOM 604 C CA . ALA A 1 73 ? 17.156 6.510 -31.404 1.00 94.75 73 ALA A CA 1
ATOM 605 C C . ALA A 1 73 ? 16.364 5.765 -32.497 1.00 94.75 73 ALA A C 1
ATOM 607 O O . ALA A 1 73 ? 16.509 4.563 -32.726 1.00 94.75 73 ALA A O 1
ATOM 608 N N . THR A 1 74 ? 15.478 6.482 -33.187 1.00 93.12 74 THR A N 1
ATOM 609 C CA . THR A 1 74 ? 14.549 5.885 -34.162 1.00 93.12 74 THR A CA 1
ATOM 610 C C . THR A 1 74 ? 15.231 5.344 -35.418 1.00 93.12 74 THR A C 1
ATOM 612 O O . THR A 1 74 ? 14.656 4.483 -36.081 1.00 93.12 74 THR A O 1
ATOM 615 N N . ASP A 1 75 ? 16.438 5.816 -35.730 1.00 93.38 75 ASP A N 1
ATOM 616 C CA . ASP A 1 75 ? 17.269 5.386 -36.856 1.00 93.38 75 ASP A CA 1
ATOM 617 C C . ASP A 1 75 ? 18.150 4.161 -36.541 1.00 93.38 75 ASP A C 1
ATOM 619 O O . ASP A 1 75 ? 18.796 3.629 -37.447 1.00 93.38 75 ASP A O 1
ATOM 623 N N . THR A 1 76 ? 18.178 3.683 -35.289 1.00 95.56 76 THR A N 1
ATOM 624 C CA . THR A 1 76 ? 18.896 2.452 -34.926 1.00 95.56 76 THR A CA 1
ATOM 625 C C . THR A 1 76 ? 18.055 1.206 -35.192 1.00 95.56 76 THR A C 1
ATOM 627 O O . THR A 1 76 ? 16.820 1.233 -35.223 1.00 95.56 76 THR A O 1
ATOM 630 N N . SER A 1 77 ? 18.724 0.070 -35.414 1.00 94.81 77 SER A N 1
ATOM 631 C CA . SER A 1 77 ? 18.019 -1.181 -35.682 1.00 94.81 77 SER A CA 1
ATOM 632 C C . SER A 1 77 ? 17.298 -1.693 -34.432 1.00 94.81 77 SER A C 1
ATOM 634 O O . SER A 1 77 ? 17.742 -1.501 -33.297 1.00 94.81 77 SER A O 1
ATOM 636 N N . LEU A 1 78 ? 16.178 -2.395 -34.634 1.00 91.19 78 LEU A N 1
ATOM 637 C CA . LEU A 1 78 ? 15.406 -3.005 -33.545 1.00 91.19 78 LEU A CA 1
ATOM 638 C C . LEU A 1 78 ? 16.290 -3.877 -32.638 1.00 91.19 78 LEU A C 1
ATOM 640 O O . LEU A 1 78 ? 16.200 -3.781 -31.417 1.00 91.19 78 LEU A O 1
ATOM 644 N N . ARG A 1 79 ? 17.216 -4.634 -33.240 1.00 93.75 79 ARG A N 1
ATOM 645 C CA . ARG A 1 79 ? 18.162 -5.502 -32.534 1.00 93.75 79 ARG A CA 1
ATOM 646 C C . ARG A 1 79 ? 19.069 -4.737 -31.569 1.00 93.75 79 ARG A C 1
ATOM 648 O O . ARG A 1 79 ? 19.362 -5.261 -30.495 1.00 93.75 79 ARG A O 1
ATOM 655 N N . VAL A 1 80 ? 19.520 -3.529 -31.926 1.00 95.19 80 VAL A N 1
ATOM 656 C CA . VAL A 1 80 ? 20.333 -2.686 -31.027 1.00 95.19 80 VAL A CA 1
ATOM 657 C C . VAL A 1 80 ? 19.544 -2.358 -29.773 1.00 95.19 80 VAL A C 1
ATOM 659 O O . VAL A 1 80 ? 20.016 -2.604 -28.663 1.00 95.19 80 VAL A O 1
ATOM 662 N N . ARG A 1 81 ? 18.317 -1.869 -29.962 1.00 92.06 81 ARG A N 1
ATOM 663 C CA . ARG A 1 81 ? 17.434 -1.458 -28.869 1.00 92.06 81 ARG A CA 1
ATOM 664 C C . ARG A 1 81 ? 17.112 -2.634 -27.953 1.00 92.06 81 ARG A C 1
ATOM 666 O O . ARG A 1 81 ? 17.325 -2.539 -26.752 1.00 92.06 81 ARG A O 1
ATOM 673 N N . GLU A 1 82 ? 16.720 -3.773 -28.521 1.00 88.44 82 GLU A N 1
ATOM 674 C CA . GLU A 1 82 ? 16.434 -4.996 -27.761 1.00 88.44 82 GLU A CA 1
ATOM 675 C C . GLU A 1 82 ? 17.658 -5.519 -27.000 1.00 88.44 82 GLU A C 1
ATOM 677 O O . GLU A 1 82 ? 17.538 -5.914 -25.841 1.00 88.44 82 GLU A O 1
ATOM 682 N N . THR A 1 83 ? 18.846 -5.489 -27.614 1.00 93.06 83 THR A N 1
ATOM 683 C CA . THR A 1 83 ? 20.090 -5.925 -26.957 1.00 93.06 83 THR A CA 1
ATOM 684 C C . THR A 1 83 ? 20.421 -5.032 -25.767 1.00 93.06 83 THR A C 1
ATOM 686 O O . THR A 1 83 ? 20.765 -5.536 -24.697 1.00 93.06 83 THR A O 1
ATOM 689 N N . LEU A 1 84 ? 20.300 -3.713 -25.937 1.00 92.38 84 LEU A N 1
ATOM 690 C CA . LEU A 1 84 ? 20.556 -2.753 -24.872 1.00 92.38 84 LEU A CA 1
ATOM 691 C C . LEU A 1 84 ? 19.556 -2.920 -23.723 1.00 92.38 84 LEU A C 1
ATOM 693 O O . LEU A 1 84 ? 19.970 -3.046 -22.572 1.00 92.38 84 LEU A O 1
ATOM 697 N N . THR A 1 85 ? 18.259 -3.014 -24.033 1.00 85.81 85 THR A N 1
ATOM 698 C CA . THR A 1 85 ? 17.206 -3.266 -23.041 1.00 85.81 85 THR A CA 1
ATOM 699 C C . THR A 1 85 ? 17.435 -4.589 -22.308 1.00 85.81 85 THR A C 1
ATOM 701 O O . THR A 1 85 ? 17.342 -4.632 -21.085 1.00 85.81 85 THR A O 1
ATOM 704 N N . ALA A 1 86 ? 17.798 -5.667 -23.009 1.00 85.00 86 ALA A N 1
ATOM 705 C CA . ALA A 1 86 ? 18.086 -6.958 -22.384 1.00 85.00 86 ALA A CA 1
ATOM 706 C C . ALA A 1 86 ? 19.307 -6.908 -21.448 1.00 85.00 86 ALA A C 1
ATOM 708 O O . ALA A 1 86 ? 19.336 -7.605 -20.434 1.00 85.00 86 ALA A O 1
ATOM 709 N N . ARG A 1 87 ? 20.319 -6.090 -21.761 1.00 88.44 87 ARG A N 1
ATOM 710 C CA . ARG A 1 87 ? 21.479 -5.879 -20.880 1.00 88.44 87 ARG A CA 1
ATOM 711 C C . ARG A 1 87 ? 21.135 -5.015 -19.674 1.00 88.44 87 ARG A C 1
ATOM 713 O O . ARG A 1 87 ? 21.564 -5.352 -18.578 1.00 88.44 87 ARG A O 1
ATOM 720 N N . ALA A 1 88 ? 20.331 -3.969 -19.855 1.00 86.19 88 ALA A N 1
ATOM 721 C CA . ALA A 1 88 ? 19.844 -3.138 -18.755 1.00 86.19 88 ALA A CA 1
ATOM 722 C C . ALA A 1 88 ? 19.014 -3.961 -17.758 1.00 86.19 88 ALA A C 1
ATOM 724 O O . ALA A 1 88 ? 19.234 -3.855 -16.555 1.00 86.19 88 ALA A O 1
ATOM 725 N N . ARG A 1 89 ? 18.158 -4.865 -18.263 1.00 76.38 89 ARG A N 1
ATOM 726 C CA . ARG A 1 89 ? 17.400 -5.839 -17.450 1.00 76.38 89 ARG A CA 1
ATOM 727 C C . ARG A 1 89 ? 18.287 -6.719 -16.584 1.00 76.38 89 ARG A C 1
ATOM 729 O O . ARG A 1 89 ? 17.946 -7.008 -15.451 1.00 76.38 89 ARG A O 1
ATOM 736 N N . LYS A 1 90 ? 19.413 -7.183 -17.130 1.00 80.19 90 LYS A N 1
ATOM 737 C CA . LYS A 1 90 ? 20.367 -8.016 -16.384 1.00 80.19 90 LYS A CA 1
ATOM 738 C C . LYS A 1 90 ? 21.192 -7.214 -15.385 1.00 80.19 90 LYS A C 1
ATOM 740 O O . LYS A 1 90 ? 21.721 -7.799 -14.449 1.00 80.19 90 LYS A O 1
ATOM 745 N N . PHE A 1 91 ? 21.357 -5.917 -15.634 1.00 80.19 91 PHE A N 1
ATOM 746 C CA . PHE A 1 91 ? 22.159 -5.044 -14.795 1.00 80.19 91 PHE A CA 1
ATOM 747 C C . PHE A 1 91 ? 21.412 -4.603 -13.546 1.00 80.19 91 PHE A C 1
ATOM 749 O O . PHE A 1 91 ? 21.994 -4.665 -12.472 1.00 80.19 91 PHE A O 1
ATOM 756 N N . VAL A 1 92 ? 20.147 -4.189 -13.674 1.00 71.00 92 VAL A N 1
ATOM 757 C CA . VAL A 1 92 ? 19.319 -3.873 -12.506 1.00 71.00 92 VAL A CA 1
ATOM 758 C C . VAL A 1 92 ? 18.788 -5.170 -11.931 1.00 71.00 92 VAL A C 1
ATOM 760 O O . VAL A 1 92 ? 17.913 -5.787 -12.543 1.00 71.00 92 VAL A O 1
ATOM 763 N N . PRO A 1 93 ? 19.282 -5.608 -10.767 1.00 63.06 93 PRO A N 1
ATOM 764 C CA . PRO A 1 93 ? 18.728 -6.783 -10.140 1.00 63.06 93 PRO A CA 1
ATOM 765 C C . PRO A 1 93 ? 17.273 -6.491 -9.779 1.00 63.06 93 PRO A C 1
ATOM 767 O O . PRO A 1 93 ? 16.975 -5.471 -9.160 1.00 63.06 93 PRO A O 1
ATOM 770 N N . SER A 1 94 ? 16.366 -7.397 -10.132 1.00 53.41 94 SER A N 1
ATOM 771 C CA . SER A 1 94 ? 14.970 -7.318 -9.684 1.00 53.41 94 SER A CA 1
ATOM 772 C C . SER A 1 94 ? 14.835 -7.526 -8.168 1.00 53.41 94 SER A C 1
ATOM 774 O O . SER A 1 94 ? 13.784 -7.240 -7.605 1.00 53.41 94 SER A O 1
ATOM 776 N N . ASP A 1 95 ? 15.897 -8.003 -7.509 1.00 56.88 95 ASP A N 1
ATOM 777 C CA . ASP A 1 95 ? 15.959 -8.237 -6.070 1.00 56.88 95 ASP A CA 1
ATOM 778 C C . ASP A 1 95 ? 16.609 -7.059 -5.322 1.00 56.88 95 ASP A C 1
ATOM 780 O O . ASP A 1 95 ? 17.759 -6.678 -5.570 1.00 56.88 95 ASP A O 1
ATOM 784 N N . SER A 1 96 ? 15.876 -6.539 -4.336 1.00 52.38 96 SER A N 1
ATOM 785 C CA . SER A 1 96 ? 16.326 -5.532 -3.370 1.00 52.38 96 SER A CA 1
ATOM 786 C C . SER A 1 96 ? 17.610 -5.910 -2.612 1.00 52.38 96 SER A C 1
ATOM 788 O O . SER A 1 96 ? 18.365 -5.021 -2.214 1.00 52.38 96 SER A O 1
ATOM 790 N N . GLN A 1 97 ? 17.895 -7.206 -2.433 1.00 52.50 97 GLN A N 1
ATOM 791 C CA . GLN A 1 97 ? 19.114 -7.694 -1.784 1.00 52.50 97 GLN A CA 1
ATOM 792 C C . GLN A 1 97 ? 20.358 -7.383 -2.633 1.00 52.50 97 GLN A C 1
ATOM 794 O O . GLN A 1 97 ? 21.344 -6.857 -2.123 1.00 52.50 97 GLN A O 1
ATOM 799 N N . ASN A 1 98 ? 20.282 -7.618 -3.943 1.00 57.09 98 ASN A N 1
ATOM 800 C CA . ASN A 1 98 ? 21.367 -7.324 -4.880 1.00 57.09 98 ASN A CA 1
ATOM 801 C C . ASN A 1 98 ? 21.515 -5.809 -5.113 1.00 57.09 98 ASN A C 1
ATOM 803 O O . ASN A 1 98 ? 22.627 -5.310 -5.254 1.00 57.09 98 ASN A O 1
ATOM 807 N N . LEU A 1 99 ? 20.411 -5.048 -5.090 1.00 61.91 99 LEU A N 1
ATOM 808 C CA . LEU A 1 99 ? 20.463 -3.578 -5.092 1.00 61.91 99 LEU A CA 1
ATOM 809 C C . LEU A 1 99 ? 21.167 -3.022 -3.844 1.00 61.91 99 LEU A C 1
ATOM 811 O O . LEU A 1 99 ? 21.902 -2.045 -3.948 1.00 61.91 99 LEU A O 1
ATOM 815 N N . ARG A 1 100 ? 20.992 -3.664 -2.680 1.00 60.50 100 ARG A N 1
ATOM 816 C CA . ARG A 1 100 ? 21.750 -3.353 -1.456 1.00 60.50 100 ARG A CA 1
ATOM 817 C C . ARG A 1 100 ? 23.233 -3.693 -1.571 1.00 60.50 100 ARG A C 1
ATOM 819 O O . ARG A 1 100 ? 24.043 -2.969 -1.006 1.00 60.50 100 ARG A O 1
ATOM 826 N N . GLU A 1 101 ? 23.599 -4.753 -2.289 1.00 65.00 101 GLU A N 1
ATOM 827 C CA . GLU A 1 101 ? 25.007 -5.087 -2.558 1.00 65.00 101 GLU A CA 1
ATOM 828 C C . GLU A 1 101 ? 25.670 -4.092 -3.524 1.00 65.00 101 GLU A C 1
ATOM 830 O O . GLU A 1 101 ? 26.850 -3.789 -3.370 1.00 65.00 101 GLU A O 1
ATOM 835 N N . LEU A 1 102 ? 24.907 -3.492 -4.448 1.00 67.50 102 LEU A N 1
ATOM 836 C CA . LEU A 1 102 ? 25.342 -2.313 -5.217 1.00 67.50 102 LEU A CA 1
ATOM 837 C C . LEU A 1 102 ? 25.279 -0.995 -4.398 1.00 67.50 102 LEU A C 1
ATOM 839 O O . LEU A 1 102 ? 25.641 0.073 -4.901 1.00 67.50 102 LEU A O 1
ATOM 843 N N . GLY A 1 103 ? 24.819 -1.063 -3.143 1.00 59.44 103 GLY A N 1
ATOM 844 C CA . GLY A 1 103 ? 24.110 -0.021 -2.389 1.00 59.44 103 GLY A CA 1
ATOM 845 C C . GLY A 1 103 ? 24.889 1.182 -1.854 1.00 59.44 103 GLY A C 1
ATOM 846 O O . GLY A 1 103 ? 24.313 1.952 -1.093 1.00 59.44 103 GLY A O 1
ATOM 847 N N . GLU A 1 104 ? 26.140 1.395 -2.254 1.00 65.88 104 GLU A N 1
ATOM 848 C CA . GLU A 1 104 ? 26.828 2.682 -2.029 1.00 65.88 104 GLU A CA 1
ATOM 849 C C . GLU A 1 104 ? 27.051 3.468 -3.331 1.00 65.88 104 GLU A C 1
ATOM 851 O O . GLU A 1 104 ? 27.159 4.691 -3.291 1.00 65.88 104 GLU A O 1
ATOM 856 N N . GLY A 1 105 ? 27.065 2.795 -4.491 1.00 67.69 105 GLY A N 1
ATOM 857 C CA . GLY A 1 105 ? 27.303 3.429 -5.793 1.00 67.69 105 GLY A CA 1
ATOM 858 C C . GLY A 1 105 ? 26.035 3.738 -6.593 1.00 67.69 105 GLY A C 1
ATOM 859 O O . GLY A 1 105 ? 26.048 4.622 -7.446 1.00 67.69 105 GLY A O 1
ATOM 860 N N . LEU A 1 106 ? 24.919 3.039 -6.350 1.00 75.31 106 LEU A N 1
ATOM 861 C CA . LEU A 1 106 ? 23.671 3.333 -7.061 1.00 75.31 106 LEU A CA 1
ATOM 862 C C . LEU A 1 106 ? 22.983 4.555 -6.456 1.00 75.31 106 LEU A C 1
ATOM 864 O O . LEU A 1 106 ? 22.276 4.466 -5.453 1.00 75.31 106 LEU A O 1
ATOM 868 N N . THR A 1 107 ? 23.164 5.701 -7.104 1.00 80.69 107 THR A N 1
ATOM 869 C CA . THR A 1 107 ? 22.395 6.904 -6.793 1.00 80.69 107 THR A CA 1
ATOM 870 C C . THR A 1 107 ? 20.913 6.696 -7.115 1.00 80.69 107 THR A C 1
ATOM 872 O O . THR A 1 107 ? 20.542 5.897 -7.985 1.00 80.69 107 THR A O 1
ATOM 875 N N . THR A 1 108 ? 20.036 7.435 -6.435 1.00 72.25 108 THR A N 1
ATOM 876 C CA . THR A 1 108 ? 18.587 7.415 -6.693 1.00 72.25 108 THR A CA 1
ATOM 877 C C . THR A 1 108 ? 18.278 7.706 -8.165 1.00 72.25 108 THR A C 1
ATOM 879 O O . THR A 1 108 ? 17.386 7.097 -8.753 1.00 72.25 108 THR A O 1
ATOM 882 N N . GLU A 1 109 ? 19.049 8.589 -8.798 1.00 77.81 109 GLU A N 1
ATOM 883 C CA . GLU A 1 109 ? 18.902 8.970 -10.200 1.00 77.81 109 GLU A CA 1
ATOM 884 C C . GLU A 1 109 ? 19.242 7.823 -11.158 1.00 77.81 109 GLU A C 1
ATOM 886 O O . GLU A 1 109 ? 18.613 7.703 -12.212 1.00 77.81 109 GLU A O 1
ATOM 891 N N . LEU A 1 110 ? 20.209 6.969 -10.810 1.00 79.56 110 LEU A N 1
ATOM 892 C CA . LEU A 1 110 ? 20.550 5.780 -11.591 1.00 79.56 110 LEU A CA 1
ATOM 893 C C . LEU A 1 110 ? 19.470 4.717 -11.495 1.00 79.56 110 LEU A C 1
ATOM 895 O O . LEU A 1 110 ? 19.051 4.182 -12.524 1.00 79.56 110 LEU A O 1
ATOM 899 N N . VAL A 1 111 ? 18.972 4.465 -10.280 1.00 75.75 111 VAL A N 1
ATOM 900 C CA . VAL A 1 111 ? 17.814 3.588 -10.068 1.00 75.75 111 VAL A CA 1
ATOM 901 C C . VAL A 1 111 ? 16.656 4.071 -10.943 1.00 75.75 111 VAL A C 1
ATOM 903 O O . VAL A 1 111 ? 16.120 3.306 -11.741 1.00 75.75 111 VAL A O 1
ATOM 906 N N . GLN A 1 112 ? 16.321 5.361 -10.870 1.00 74.38 112 GLN A N 1
ATOM 907 C CA . GLN A 1 112 ? 15.251 5.954 -11.672 1.00 74.38 112 GLN A CA 1
ATOM 908 C C . GLN A 1 112 ? 15.511 5.869 -13.178 1.00 74.38 112 GLN A C 1
ATOM 910 O O . GLN A 1 112 ? 14.583 5.574 -13.928 1.00 74.38 112 GLN A O 1
ATOM 915 N N . PHE A 1 113 ? 16.747 6.104 -13.633 1.00 80.81 113 PHE A N 1
ATOM 916 C CA . PHE A 1 113 ? 17.110 5.987 -15.044 1.00 80.81 113 PHE A CA 1
ATOM 917 C C . PHE A 1 113 ? 16.803 4.584 -15.555 1.00 80.81 113 PHE A C 1
ATOM 919 O O . PHE A 1 113 ? 16.024 4.432 -16.495 1.00 80.81 113 PHE A O 1
ATOM 926 N N . PHE A 1 114 ? 17.345 3.554 -14.906 1.00 78.69 114 PHE A N 1
ATOM 927 C CA . PHE A 1 114 ? 17.123 2.193 -15.360 1.00 78.69 114 PHE A CA 1
ATOM 928 C C . PHE A 1 114 ? 15.673 1.748 -15.192 1.00 78.69 114 PHE A C 1
ATOM 930 O O . PHE A 1 114 ? 15.153 1.088 -16.088 1.00 78.69 114 PHE A O 1
ATOM 937 N N . LEU A 1 115 ? 14.980 2.141 -14.125 1.00 70.94 115 LEU A N 1
ATOM 938 C CA . LEU A 1 115 ? 13.542 1.890 -14.012 1.00 70.94 115 LEU A CA 1
ATOM 939 C C . LEU A 1 115 ? 12.769 2.546 -15.167 1.00 70.94 115 LEU A C 1
ATOM 941 O O . LEU A 1 115 ? 11.888 1.914 -15.739 1.00 70.94 115 LEU A O 1
ATOM 945 N N . GLY A 1 116 ? 13.157 3.754 -15.585 1.00 69.38 116 GLY A N 1
ATOM 946 C CA . GLY A 1 116 ? 12.585 4.449 -16.741 1.00 69.38 116 GLY A CA 1
ATOM 947 C C . GLY A 1 116 ? 12.880 3.781 -18.088 1.00 69.38 116 GLY A C 1
ATOM 948 O O . GLY A 1 116 ? 12.087 3.908 -19.019 1.00 69.38 116 GLY A O 1
ATOM 949 N N . THR A 1 117 ? 13.982 3.030 -18.203 1.00 69.69 117 THR A N 1
ATOM 950 C CA . THR A 1 117 ? 14.285 2.250 -19.419 1.00 69.69 117 THR A CA 1
ATOM 951 C C . THR A 1 117 ? 13.383 1.029 -19.603 1.00 69.69 117 THR A C 1
ATOM 953 O O . THR A 1 117 ? 13.278 0.493 -20.711 1.00 69.69 117 THR A O 1
ATOM 956 N N . HIS A 1 118 ? 12.708 0.592 -18.539 1.00 69.56 118 HIS A N 1
ATOM 957 C CA . HIS A 1 118 ? 11.735 -0.485 -18.594 1.00 69.56 118 HIS A CA 1
ATOM 958 C C . HIS A 1 118 ? 10.343 0.119 -18.727 1.00 69.56 118 HIS A C 1
ATOM 960 O O . HIS A 1 118 ? 9.922 0.940 -17.917 1.00 69.56 118 HIS A O 1
ATOM 966 N N . SER A 1 119 ? 9.567 -0.325 -19.719 1.00 81.88 119 SER A N 1
ATOM 967 C CA . SER A 1 119 ? 8.132 -0.079 -19.645 1.00 81.88 119 SER A CA 1
ATOM 968 C C . SER A 1 119 ? 7.621 -0.823 -18.412 1.00 81.88 119 SER A C 1
ATOM 970 O O . SER A 1 119 ? 7.691 -2.057 -18.385 1.00 81.88 119 SER A O 1
ATOM 972 N N . PHE A 1 120 ? 7.113 -0.091 -17.422 1.00 86.69 120 PHE A N 1
ATOM 973 C CA . PHE A 1 120 ? 6.546 -0.664 -16.202 1.00 86.69 120 PHE A CA 1
ATOM 974 C C . PHE A 1 120 ? 5.633 -1.887 -16.472 1.00 86.69 120 PHE A C 1
ATOM 976 O O . PHE A 1 120 ? 5.797 -2.882 -15.772 1.00 86.69 120 PHE A O 1
ATOM 983 N N . PRO A 1 121 ? 4.783 -1.917 -17.529 1.00 91.50 121 PRO A N 1
ATOM 984 C CA . PRO A 1 121 ? 3.991 -3.104 -17.860 1.00 91.50 121 PRO A CA 1
ATOM 985 C C . PRO A 1 121 ? 4.774 -4.403 -18.062 1.00 91.50 121 PRO A C 1
ATOM 987 O O . PRO A 1 121 ? 4.327 -5.453 -17.613 1.00 91.50 121 PRO A O 1
ATOM 990 N N . LEU A 1 122 ? 5.939 -4.347 -18.715 1.00 86.88 122 LEU A N 1
ATOM 991 C CA . LEU A 1 122 ? 6.776 -5.531 -18.935 1.00 86.88 122 LEU A CA 1
ATOM 992 C C . LEU A 1 122 ? 7.432 -5.987 -17.632 1.00 86.88 122 LEU A C 1
ATOM 994 O O . LEU A 1 122 ? 7.381 -7.165 -17.311 1.00 86.88 122 LEU A O 1
ATOM 998 N N . TYR A 1 123 ? 7.989 -5.051 -16.860 1.00 86.25 123 TYR A N 1
ATOM 999 C CA . TYR A 1 123 ? 8.602 -5.366 -15.568 1.00 86.25 123 TYR A CA 1
ATOM 1000 C C . TYR A 1 123 ? 7.591 -5.959 -14.575 1.00 86.25 123 TYR A C 1
ATOM 1002 O O . TYR A 1 123 ? 7.878 -6.946 -13.896 1.00 86.25 123 TYR A O 1
ATOM 1010 N N . PHE A 1 124 ? 6.387 -5.388 -14.530 1.00 92.81 124 PHE A N 1
ATOM 1011 C CA . PHE A 1 124 ? 5.292 -5.893 -13.714 1.00 92.81 124 PHE A CA 1
ATOM 1012 C C . PHE A 1 124 ? 4.873 -7.302 -14.147 1.00 92.81 124 PHE A C 1
ATOM 1014 O O . PHE A 1 124 ? 4.678 -8.171 -13.302 1.00 92.81 124 PHE A O 1
ATOM 1021 N N . HIS A 1 125 ? 4.770 -7.548 -15.459 1.00 93.62 125 HIS A N 1
ATOM 1022 C CA . HIS A 1 125 ? 4.425 -8.865 -15.999 1.00 93.62 125 HIS A CA 1
ATOM 1023 C C . HIS A 1 125 ? 5.479 -9.924 -15.662 1.00 93.62 125 HIS A C 1
ATOM 1025 O O . HIS A 1 125 ? 5.121 -10.975 -15.135 1.00 93.62 125 HIS A O 1
ATOM 1031 N N . ASP A 1 126 ? 6.762 -9.621 -15.874 1.00 89.75 126 ASP A N 1
ATOM 1032 C CA . ASP A 1 126 ? 7.871 -10.517 -15.529 1.00 89.75 126 ASP A CA 1
ATOM 1033 C C . ASP A 1 126 ? 7.849 -10.862 -14.024 1.00 89.75 126 ASP A C 1
ATOM 1035 O O . ASP A 1 126 ? 7.903 -12.037 -13.650 1.00 89.75 126 ASP A O 1
ATOM 1039 N N . SER A 1 127 ? 7.661 -9.852 -13.164 1.00 91.25 127 SER A N 1
ATOM 1040 C CA . SER A 1 127 ? 7.558 -10.029 -11.705 1.00 91.25 127 SER A CA 1
ATOM 1041 C C . SER A 1 127 ? 6.338 -10.865 -11.300 1.00 91.25 127 SER A C 1
ATOM 1043 O O . SER A 1 127 ? 6.426 -11.721 -10.420 1.00 91.25 127 SER A O 1
ATOM 1045 N N . LEU A 1 128 ? 5.192 -10.663 -11.960 1.00 96.12 128 LEU A N 1
ATOM 1046 C CA . LEU A 1 128 ? 3.980 -11.444 -11.714 1.00 96.12 128 LEU A CA 1
ATOM 1047 C C . LEU A 1 128 ? 4.177 -12.911 -12.089 1.00 96.12 128 LEU A C 1
ATOM 1049 O O . LEU A 1 128 ? 3.739 -13.791 -11.350 1.00 96.12 128 LEU A O 1
ATOM 1053 N N . VAL A 1 129 ? 4.806 -13.183 -13.235 1.00 94.81 129 VAL A N 1
ATOM 1054 C CA . VAL A 1 129 ? 5.097 -14.551 -13.667 1.00 94.81 129 VAL A CA 1
ATOM 1055 C C . VAL A 1 129 ? 5.990 -15.232 -12.635 1.00 94.81 129 VAL A C 1
ATOM 1057 O O . VAL A 1 129 ? 5.662 -16.338 -12.210 1.00 94.81 129 VAL A O 1
ATOM 1060 N N . GLU A 1 130 ? 7.053 -14.572 -12.175 1.00 93.06 130 GLU A N 1
ATOM 1061 C CA . GLU A 1 130 ? 7.920 -15.102 -11.119 1.00 93.06 130 GLU A CA 1
ATOM 1062 C C . GLU A 1 130 ? 7.129 -15.441 -9.841 1.00 93.06 130 GLU A C 1
ATOM 1064 O O . GLU A 1 130 ? 7.170 -16.583 -9.368 1.00 93.06 130 GLU A O 1
ATOM 1069 N N . ASP A 1 131 ? 6.346 -14.489 -9.321 1.00 95.62 131 ASP A N 1
ATOM 1070 C CA . ASP A 1 131 ? 5.554 -14.678 -8.101 1.00 95.62 131 ASP A CA 1
ATOM 1071 C C . ASP A 1 131 ? 4.479 -15.767 -8.263 1.00 95.62 131 ASP A C 1
ATOM 1073 O O . ASP A 1 131 ? 4.219 -16.518 -7.320 1.00 95.62 131 ASP A O 1
ATOM 1077 N N . ALA A 1 132 ? 3.901 -15.935 -9.456 1.00 96.75 132 ALA A N 1
ATOM 1078 C CA . ALA A 1 132 ? 2.886 -16.950 -9.756 1.00 96.75 132 ALA A CA 1
ATOM 1079 C C . ALA A 1 132 ? 3.420 -18.399 -9.792 1.00 96.75 132 ALA A C 1
ATOM 1081 O O . ALA A 1 132 ? 2.641 -19.367 -9.767 1.00 96.75 132 ALA A O 1
ATOM 1082 N N . PHE A 1 133 ? 4.743 -18.576 -9.862 1.00 96.31 133 PHE A N 1
ATOM 1083 C CA . PHE A 1 133 ? 5.404 -19.880 -9.750 1.00 96.31 133 PHE A CA 1
ATOM 1084 C C . PHE A 1 133 ? 5.947 -20.173 -8.344 1.00 96.31 133 PHE A C 1
ATOM 1086 O O . PHE A 1 133 ? 6.334 -21.317 -8.086 1.00 96.31 133 PHE A O 1
ATOM 1093 N N . LYS A 1 134 ? 5.908 -19.208 -7.414 1.00 96.38 134 LYS A N 1
ATOM 1094 C CA . LYS A 1 134 ? 6.223 -19.447 -5.996 1.00 96.38 134 LYS A CA 1
ATOM 1095 C C . LYS A 1 134 ? 5.167 -20.363 -5.340 1.00 96.38 134 LYS A C 1
ATOM 1097 O O . LYS A 1 134 ? 4.036 -20.470 -5.834 1.00 96.38 134 LYS A O 1
ATOM 1102 N N . PRO A 1 135 ? 5.513 -21.071 -4.244 1.00 97.75 135 PRO A N 1
ATOM 1103 C CA . PRO A 1 135 ? 4.565 -21.922 -3.524 1.00 97.75 135 PRO A CA 1
ATOM 1104 C C . PRO A 1 135 ? 3.289 -21.167 -3.131 1.00 97.75 135 PRO A C 1
ATOM 1106 O O . PRO A 1 135 ? 3.362 -20.019 -2.711 1.00 97.75 135 PRO A O 1
ATOM 1109 N N . ASP A 1 136 ? 2.133 -21.826 -3.252 1.00 97.31 136 ASP A N 1
ATOM 1110 C CA . ASP A 1 136 ? 0.814 -21.294 -2.866 1.00 97.31 136 ASP A CA 1
ATOM 1111 C C . ASP A 1 136 ? 0.356 -20.013 -3.619 1.00 97.31 136 ASP A C 1
ATOM 1113 O O . ASP A 1 136 ? -0.539 -19.310 -3.157 1.00 97.31 136 ASP A O 1
ATOM 1117 N N . ASN A 1 137 ? 0.918 -19.728 -4.806 1.00 97.62 137 ASN A N 1
ATOM 1118 C CA . ASN A 1 137 ? 0.540 -18.592 -5.673 1.00 97.62 137 ASN A CA 1
ATOM 1119 C C . ASN A 1 137 ? -0.001 -19.003 -7.057 1.00 97.62 137 ASN A C 1
ATOM 1121 O O . ASN A 1 137 ? -0.014 -18.216 -8.005 1.00 97.62 137 ASN A O 1
ATOM 1125 N N . ALA A 1 138 ? -0.457 -20.249 -7.212 1.00 96.88 138 ALA A N 1
ATOM 1126 C CA . ALA A 1 138 ? -0.974 -20.727 -8.498 1.00 96.88 138 ALA A CA 1
ATOM 1127 C C . ALA A 1 138 ? -2.202 -19.930 -8.990 1.00 96.88 138 ALA A C 1
ATOM 1129 O O . ALA A 1 138 ? -2.464 -19.899 -10.194 1.00 96.88 138 ALA A O 1
ATOM 1130 N N . ASP A 1 139 ? -2.922 -19.268 -8.079 1.00 96.94 139 ASP A N 1
ATOM 1131 C CA . ASP A 1 139 ? -4.049 -18.378 -8.363 1.00 96.94 139 ASP A CA 1
ATOM 1132 C C . ASP A 1 139 ? -3.647 -17.087 -9.095 1.00 96.94 139 ASP A C 1
ATOM 1134 O O . ASP A 1 139 ? -4.500 -16.474 -9.732 1.00 96.94 139 ASP A O 1
ATOM 1138 N N . LEU A 1 140 ? -2.366 -16.700 -9.073 1.00 97.12 140 LEU A N 1
ATOM 1139 C CA . LEU A 1 140 ? -1.862 -15.527 -9.797 1.00 97.12 140 LEU A CA 1
ATOM 1140 C C . LEU A 1 140 ? -1.631 -15.796 -11.293 1.00 97.12 140 LEU A C 1
ATOM 1142 O O . LEU A 1 140 ? -1.638 -14.866 -12.096 1.00 97.12 140 LEU A O 1
ATOM 1146 N N . ARG A 1 141 ? -1.463 -17.059 -11.709 1.00 96.88 141 ARG A N 1
ATOM 1147 C CA . ARG A 1 141 ? -1.119 -17.411 -13.105 1.00 96.88 141 ARG A CA 1
ATOM 1148 C C . ARG A 1 141 ? -2.133 -16.914 -14.139 1.00 96.88 141 ARG A C 1
ATOM 1150 O O . ARG A 1 141 ? -1.697 -16.397 -15.166 1.00 96.88 141 ARG A O 1
ATOM 1157 N N . PRO A 1 142 ? -3.458 -17.027 -13.915 1.00 97.81 142 PRO A N 1
ATOM 1158 C CA . PRO A 1 142 ? -4.438 -16.507 -14.864 1.00 97.81 142 PRO A CA 1
ATOM 1159 C C . PRO A 1 142 ? -4.365 -14.984 -15.034 1.00 97.81 142 PRO A C 1
ATOM 1161 O O . PRO A 1 142 ? -4.788 -14.479 -16.070 1.00 97.81 142 PRO A O 1
ATOM 1164 N N . LEU A 1 143 ? -3.819 -14.251 -14.054 1.00 97.56 143 LEU A N 1
ATOM 1165 C CA . LEU A 1 143 ? -3.736 -12.789 -14.104 1.00 97.56 143 LEU A CA 1
ATOM 1166 C C . LEU A 1 143 ? -2.756 -12.309 -15.181 1.00 97.56 143 LEU A C 1
ATOM 1168 O O . LEU A 1 143 ? -2.998 -11.288 -15.813 1.00 97.56 143 LEU A O 1
ATOM 1172 N N . ALA A 1 144 ? -1.707 -13.087 -15.468 1.00 94.44 144 ALA A N 1
ATOM 1173 C CA . ALA A 1 144 ? -0.702 -12.758 -16.481 1.00 94.44 144 ALA A CA 1
ATOM 1174 C C . ALA A 1 144 ? -1.250 -12.724 -17.923 1.00 94.44 144 ALA A C 1
ATOM 1176 O O . ALA A 1 144 ? -0.561 -12.251 -18.826 1.00 94.44 144 ALA A O 1
ATOM 1177 N N . ALA A 1 145 ? -2.466 -13.232 -18.149 1.00 95.56 145 ALA A N 1
ATOM 1178 C CA . ALA A 1 145 ? -3.155 -13.178 -19.437 1.00 95.56 145 ALA A CA 1
ATOM 1179 C C . ALA A 1 145 ? -4.128 -11.989 -19.559 1.00 95.56 145 ALA A C 1
ATOM 1181 O O . ALA A 1 145 ? -4.702 -11.782 -20.629 1.00 95.56 145 ALA A O 1
ATOM 1182 N N . LEU A 1 146 ? -4.353 -11.234 -18.478 1.00 97.25 146 LEU A N 1
ATOM 1183 C CA . LEU A 1 146 ? -5.282 -10.105 -18.467 1.00 97.25 146 LEU A CA 1
ATOM 1184 C C . LEU A 1 146 ? -4.657 -8.855 -19.102 1.00 97.25 146 LEU A C 1
ATOM 1186 O O . LEU A 1 146 ? -3.431 -8.702 -19.093 1.00 97.25 146 LEU A O 1
ATOM 1190 N N . PRO A 1 147 ? -5.483 -7.917 -19.606 1.00 96.88 147 PRO A N 1
ATOM 1191 C CA . PRO A 1 147 ? -5.018 -6.575 -19.929 1.00 96.88 147 PRO A CA 1
ATOM 1192 C C . PRO A 1 147 ? -4.292 -5.960 -18.732 1.00 96.88 147 PRO A C 1
ATOM 1194 O O . PRO A 1 147 ? -4.701 -6.158 -17.591 1.00 96.88 147 PRO A O 1
ATOM 1197 N N . PHE A 1 148 ? -3.227 -5.205 -18.996 1.00 96.31 148 PHE A N 1
ATOM 1198 C CA . PHE A 1 148 ? -2.301 -4.714 -17.971 1.00 96.31 148 PHE A CA 1
ATOM 1199 C C . PHE A 1 148 ? -2.995 -4.045 -16.769 1.00 96.31 148 PHE A C 1
ATOM 1201 O O . PHE A 1 148 ? -2.676 -4.346 -15.623 1.00 96.31 148 PHE A O 1
ATOM 1208 N N . GLU A 1 149 ? -3.990 -3.199 -17.015 1.00 97.44 149 GLU A N 1
ATOM 1209 C CA . GLU A 1 149 ? -4.699 -2.477 -15.953 1.00 97.44 149 GLU A CA 1
ATOM 1210 C C . GLU A 1 149 ? -5.599 -3.384 -15.117 1.00 97.44 149 GLU A C 1
ATOM 1212 O O . GLU A 1 149 ? -5.588 -3.307 -13.889 1.00 97.44 149 GLU A O 1
ATOM 1217 N N . GLU A 1 150 ? -6.329 -4.294 -15.769 1.00 98.00 150 GLU A N 1
ATOM 1218 C CA . GLU A 1 150 ? -7.109 -5.304 -15.059 1.00 98.00 150 GLU A CA 1
ATOM 1219 C C . GLU A 1 150 ? -6.178 -6.226 -14.264 1.00 98.00 150 GLU A C 1
ATOM 1221 O O . GLU A 1 150 ? -6.483 -6.577 -13.128 1.00 98.00 150 GLU A O 1
ATOM 1226 N N . CYS A 1 151 ? -5.014 -6.573 -14.814 1.00 98.19 151 CYS A N 1
ATOM 1227 C CA . CYS A 1 151 ? -4.001 -7.374 -14.139 1.00 98.19 151 CYS A CA 1
ATOM 1228 C C . CYS A 1 151 ? -3.537 -6.720 -12.826 1.00 98.19 151 CYS A C 1
ATOM 1230 O O . CYS A 1 151 ? -3.604 -7.364 -11.776 1.00 98.19 151 CYS A O 1
ATOM 1232 N N . ILE A 1 152 ? -3.170 -5.431 -12.854 1.00 98.25 152 ILE A N 1
ATOM 1233 C CA . ILE A 1 152 ? -2.821 -4.661 -11.647 1.00 98.25 152 ILE A CA 1
ATOM 1234 C C . ILE A 1 152 ? -3.956 -4.694 -10.636 1.00 98.25 152 ILE A C 1
ATOM 1236 O O . ILE A 1 152 ? -3.732 -5.009 -9.467 1.00 98.25 152 ILE A O 1
ATOM 1240 N N . ALA A 1 153 ? -5.180 -4.416 -11.084 1.00 98.12 153 ALA A N 1
ATOM 1241 C CA . ALA A 1 153 ? -6.338 -4.430 -10.209 1.00 98.12 153 ALA A CA 1
ATOM 1242 C C . ALA A 1 153 ? -6.472 -5.801 -9.524 1.00 98.12 153 ALA A C 1
ATOM 1244 O O . ALA A 1 153 ? -6.481 -5.900 -8.299 1.00 98.12 153 ALA A O 1
ATOM 1245 N N . ARG A 1 154 ? -6.474 -6.900 -10.285 1.00 97.88 154 ARG A N 1
ATOM 1246 C CA . ARG A 1 154 ? -6.596 -8.251 -9.715 1.00 97.88 154 ARG A CA 1
ATOM 1247 C C . ARG A 1 154 ? -5.458 -8.608 -8.756 1.00 97.88 154 ARG A C 1
ATOM 1249 O O . ARG A 1 154 ? -5.716 -9.307 -7.777 1.00 97.88 154 ARG A O 1
ATOM 1256 N N . VAL A 1 155 ? -4.241 -8.113 -8.987 1.00 98.00 155 VAL A N 1
ATOM 1257 C CA . VAL A 1 155 ? -3.125 -8.257 -8.041 1.00 98.00 155 VAL A CA 1
ATOM 1258 C C . VAL A 1 155 ? -3.402 -7.501 -6.738 1.00 98.00 155 VAL A C 1
ATOM 1260 O O . VAL A 1 155 ? -3.265 -8.097 -5.668 1.00 98.00 155 VAL A O 1
ATOM 1263 N N . LEU A 1 156 ? -3.888 -6.256 -6.797 1.00 97.50 156 LEU A N 1
ATOM 1264 C CA . LEU A 1 156 ? -4.306 -5.489 -5.610 1.00 97.50 156 LEU A CA 1
ATOM 1265 C C . LEU A 1 156 ? -5.452 -6.160 -4.839 1.00 97.50 156 LEU A C 1
ATOM 1267 O O . LEU A 1 156 ? -5.635 -5.919 -3.650 1.00 97.50 156 LEU A O 1
ATOM 1271 N N . PHE A 1 157 ? -6.221 -7.040 -5.477 1.00 97.19 157 PHE A N 1
ATOM 1272 C CA . PHE A 1 157 ? -7.277 -7.826 -4.832 1.00 97.19 157 PHE A CA 1
ATOM 1273 C C . PHE A 1 157 ? -6.784 -9.159 -4.238 1.00 97.19 157 PHE A C 1
ATOM 1275 O O . PHE A 1 157 ? -7.523 -9.850 -3.534 1.00 97.19 157 PHE A O 1
ATOM 1282 N N . SER A 1 158 ? -5.547 -9.563 -4.522 1.00 97.06 158 SER A N 1
ATOM 1283 C CA . SER A 1 158 ? -5.091 -10.943 -4.327 1.00 97.06 158 SER A CA 1
ATOM 1284 C C . SER A 1 158 ? -5.058 -11.419 -2.865 1.00 97.06 158 SER A C 1
ATOM 1286 O O . SER A 1 158 ? -5.138 -12.628 -2.638 1.00 97.06 158 SER A O 1
ATOM 1288 N N . TYR A 1 159 ? -5.020 -10.523 -1.869 1.00 96.69 159 TYR A N 1
ATOM 1289 C CA . TYR A 1 159 ? -5.085 -10.901 -0.447 1.00 96.69 159 TYR A CA 1
ATOM 1290 C C . TYR A 1 159 ? -6.498 -11.234 0.042 1.00 96.69 159 TYR A C 1
ATOM 1292 O O . TYR A 1 159 ? -6.651 -11.833 1.106 1.00 96.69 159 TYR A O 1
ATOM 1300 N N . ASN A 1 160 ? -7.537 -10.949 -0.748 1.00 95.81 160 ASN A N 1
ATOM 1301 C CA . ASN A 1 160 ? -8.904 -11.391 -0.455 1.00 95.81 160 ASN A CA 1
ATOM 1302 C C . ASN A 1 160 ? -9.163 -12.852 -0.829 1.00 95.81 160 ASN A C 1
ATOM 1304 O O . ASN A 1 160 ? -10.239 -13.381 -0.531 1.00 95.81 160 ASN A O 1
ATOM 1308 N N . HIS A 1 161 ? -8.211 -13.518 -1.488 1.00 93.75 161 HIS A N 1
ATOM 1309 C CA . HIS A 1 161 ? -8.373 -14.914 -1.862 1.00 93.75 161 HIS A CA 1
ATOM 1310 C C . HIS A 1 161 ? -8.593 -15.792 -0.615 1.00 93.75 161 HIS A C 1
ATOM 1312 O O . HIS A 1 161 ? -8.053 -15.550 0.473 1.00 93.75 161 HIS A O 1
ATOM 1318 N N . LYS A 1 162 ? -9.471 -16.791 -0.758 1.00 91.69 162 LYS A N 1
ATOM 1319 C CA . LYS A 1 162 ? -9.800 -17.737 0.311 1.00 91.69 162 LYS A CA 1
ATOM 1320 C C . LYS A 1 162 ? -8.806 -18.887 0.276 1.00 91.69 162 LYS A C 1
ATOM 1322 O O . LYS A 1 162 ? -8.652 -19.522 -0.756 1.00 91.69 162 LYS A O 1
ATOM 1327 N N . GLY A 1 163 ? -8.223 -19.213 1.422 1.00 90.31 163 GLY A N 1
ATOM 1328 C CA . GLY A 1 163 ? -7.293 -20.330 1.551 1.00 90.31 163 GLY A CA 1
ATOM 1329 C C . GLY A 1 163 ? -5.882 -19.863 1.870 1.00 90.31 163 GLY A C 1
ATOM 1330 O O . GLY A 1 163 ? -5.676 -18.753 2.358 1.00 90.31 163 GLY A O 1
ATOM 1331 N N . LYS A 1 164 ? -4.919 -20.755 1.642 1.00 93.06 164 LYS A N 1
ATOM 1332 C CA . LYS A 1 164 ? -3.508 -20.487 1.902 1.00 93.06 164 LYS A CA 1
ATOM 1333 C C . LYS A 1 164 ? -2.955 -19.593 0.793 1.00 93.06 164 LYS A C 1
ATOM 1335 O O . LYS A 1 164 ? -3.066 -19.949 -0.375 1.00 93.06 164 LYS A O 1
ATOM 1340 N N . LEU A 1 165 ? -2.378 -18.459 1.175 1.00 95.12 165 LEU A N 1
ATOM 1341 C CA . LEU A 1 165 ? -1.707 -17.540 0.261 1.00 95.12 165 LEU A CA 1
ATOM 1342 C C . LEU A 1 165 ? -0.201 -17.778 0.329 1.00 95.12 165 LEU A C 1
ATOM 1344 O O . LEU A 1 165 ? 0.356 -17.908 1.422 1.00 95.12 165 LEU A O 1
ATOM 1348 N N . GLY A 1 166 ? 0.443 -17.830 -0.831 1.00 96.19 166 GLY A N 1
ATOM 1349 C CA . GLY A 1 166 ? 1.892 -17.733 -0.939 1.00 96.19 166 GLY A CA 1
ATOM 1350 C C . GLY A 1 166 ? 2.397 -16.316 -0.688 1.00 96.19 166 GLY A C 1
ATOM 1351 O O . GLY A 1 166 ? 1.620 -15.365 -0.553 1.00 96.19 166 GLY A O 1
ATOM 1352 N N . ASP A 1 167 ? 3.721 -16.174 -0.640 1.00 94.62 167 ASP A N 1
ATOM 1353 C CA . ASP A 1 167 ? 4.349 -14.858 -0.572 1.00 94.62 167 ASP A CA 1
ATOM 1354 C C . ASP A 1 167 ? 4.160 -14.130 -1.905 1.00 94.62 167 ASP A C 1
ATOM 1356 O O . ASP A 1 167 ? 4.713 -14.524 -2.931 1.00 94.62 167 ASP A O 1
ATOM 1360 N N . ARG A 1 168 ? 3.320 -13.099 -1.882 1.00 95.31 168 ARG A N 1
ATOM 1361 C CA . ARG A 1 168 ? 2.980 -12.232 -3.019 1.00 95.31 168 ARG A CA 1
ATOM 1362 C C . ARG A 1 168 ? 3.202 -10.763 -2.670 1.00 95.31 168 ARG A C 1
ATOM 1364 O O . ARG A 1 168 ? 2.529 -9.883 -3.199 1.00 95.31 168 ARG A O 1
ATOM 1371 N N . ARG A 1 169 ? 4.074 -10.500 -1.689 1.00 94.19 169 ARG A N 1
ATOM 1372 C CA . ARG A 1 169 ? 4.357 -9.147 -1.205 1.00 94.19 169 ARG A CA 1
ATOM 1373 C C . ARG A 1 169 ? 4.905 -8.274 -2.325 1.00 94.19 169 ARG A C 1
ATOM 1375 O O . ARG A 1 169 ? 4.325 -7.236 -2.596 1.00 94.19 169 ARG A O 1
ATOM 1382 N N . ASN A 1 170 ? 5.939 -8.754 -3.012 1.00 91.38 170 ASN A N 1
ATOM 1383 C CA . ASN A 1 170 ? 6.630 -7.990 -4.043 1.00 91.38 170 ASN A CA 1
ATOM 1384 C C . ASN A 1 170 ? 5.680 -7.534 -5.159 1.00 91.38 170 ASN A C 1
ATOM 1386 O O . ASN A 1 170 ? 5.576 -6.342 -5.430 1.00 91.38 170 ASN A O 1
ATOM 1390 N N . ILE A 1 171 ? 4.922 -8.452 -5.772 1.00 96.00 171 ILE A N 1
ATOM 1391 C CA . ILE A 1 171 ? 4.010 -8.061 -6.853 1.00 96.00 171 ILE A CA 1
ATOM 1392 C C . ILE A 1 171 ? 2.869 -7.143 -6.387 1.00 96.00 171 ILE A C 1
ATOM 1394 O O . ILE A 1 171 ? 2.411 -6.300 -7.158 1.00 96.00 171 ILE A O 1
ATOM 1398 N N . PHE A 1 172 ? 2.428 -7.268 -5.131 1.00 96.50 172 PHE A N 1
ATOM 1399 C CA . PHE A 1 172 ? 1.441 -6.358 -4.552 1.00 96.50 172 PHE A CA 1
ATOM 1400 C C . PHE A 1 172 ? 2.019 -4.954 -4.354 1.00 96.50 172 PHE A C 1
ATOM 1402 O O . PHE A 1 172 ? 1.407 -3.994 -4.814 1.00 96.50 172 PHE A O 1
ATOM 1409 N N . ASP A 1 173 ? 3.211 -4.8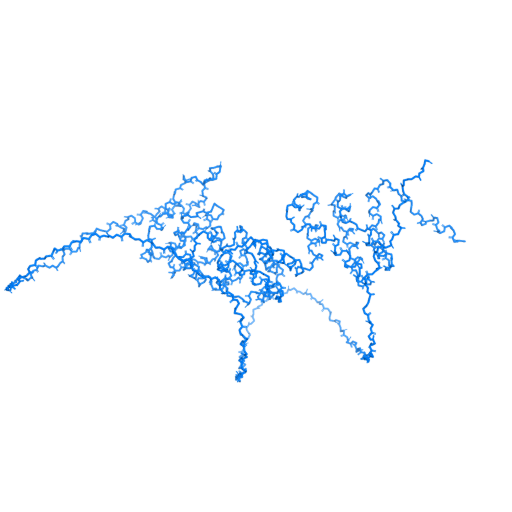48 -3.759 1.00 93.06 173 ASP A N 1
ATOM 1410 C CA . ASP A 1 173 ? 3.917 -3.578 -3.549 1.00 93.06 173 ASP A CA 1
ATOM 1411 C C . ASP A 1 173 ? 4.138 -2.860 -4.886 1.00 93.06 173 ASP A C 1
ATOM 1413 O O . ASP A 1 173 ? 3.914 -1.658 -4.998 1.00 93.06 173 ASP A O 1
ATOM 1417 N N . LEU A 1 174 ? 4.500 -3.604 -5.939 1.00 93.31 174 LEU A N 1
ATOM 1418 C CA . LEU A 1 174 ? 4.643 -3.059 -7.290 1.00 93.31 174 LEU A CA 1
ATOM 1419 C C . LEU A 1 174 ? 3.324 -2.515 -7.851 1.00 93.31 174 LEU A C 1
ATOM 1421 O O . LEU A 1 174 ? 3.315 -1.448 -8.468 1.00 93.31 174 LEU A O 1
ATOM 1425 N N . ALA A 1 175 ? 2.216 -3.232 -7.653 1.00 96.81 175 ALA A N 1
ATOM 1426 C CA . ALA A 1 175 ? 0.895 -2.796 -8.102 1.00 96.81 175 ALA A CA 1
ATOM 1427 C C . ALA A 1 175 ? 0.433 -1.532 -7.357 1.00 96.81 175 ALA A C 1
ATOM 1429 O O . ALA A 1 175 ? -0.118 -0.612 -7.969 1.00 96.81 175 ALA A O 1
ATOM 1430 N N . GLU A 1 176 ? 0.676 -1.478 -6.047 1.00 95.50 176 GLU A N 1
ATOM 1431 C CA . GLU A 1 176 ? 0.311 -0.349 -5.193 1.00 95.50 176 GLU A CA 1
ATOM 1432 C C . GLU A 1 176 ? 1.157 0.884 -5.520 1.00 95.50 176 GLU A C 1
ATOM 1434 O O . GLU A 1 176 ? 0.614 1.958 -5.794 1.00 95.50 176 GLU A O 1
ATOM 1439 N N . TYR A 1 177 ? 2.478 0.704 -5.603 1.00 93.50 177 TYR A N 1
ATOM 1440 C CA . TYR A 1 177 ? 3.424 1.748 -5.979 1.00 93.50 177 TYR A CA 1
ATOM 1441 C C . TYR A 1 177 ? 3.107 2.338 -7.352 1.00 93.50 177 TYR A C 1
ATOM 1443 O O . TYR A 1 177 ? 3.186 3.550 -7.528 1.00 93.50 177 TYR A O 1
ATOM 1451 N N . HIS A 1 178 ? 2.691 1.516 -8.322 1.00 94.94 178 HIS A N 1
ATOM 1452 C CA . HIS A 1 178 ? 2.272 2.019 -9.629 1.00 94.94 178 HIS A CA 1
ATOM 1453 C C . HIS A 1 178 ? 1.094 2.984 -9.532 1.00 94.94 178 HIS A C 1
ATOM 1455 O O . HIS A 1 178 ? 1.111 4.051 -10.142 1.00 94.94 178 HIS A O 1
ATOM 1461 N N . CYS A 1 179 ? 0.069 2.615 -8.761 1.00 97.06 179 CYS A N 1
ATOM 1462 C CA . CYS A 1 179 ? -1.100 3.463 -8.578 1.00 97.06 179 CYS A CA 1
ATOM 1463 C C . CYS A 1 179 ? -0.720 4.765 -7.863 1.00 97.06 179 CYS A C 1
ATOM 1465 O O . CYS A 1 179 ? -1.163 5.834 -8.276 1.00 97.06 179 CYS A O 1
ATOM 1467 N N . TYR A 1 180 ? 0.138 4.684 -6.845 1.00 95.50 180 TYR A N 1
ATOM 1468 C CA . TYR A 1 180 ? 0.674 5.852 -6.150 1.00 95.50 180 TYR A CA 1
ATOM 1469 C C . TYR A 1 180 ? 1.480 6.776 -7.085 1.00 95.50 180 TYR A C 1
ATOM 1471 O O . TYR A 1 180 ? 1.193 7.968 -7.160 1.00 95.50 180 TYR A O 1
ATOM 1479 N N . ASP A 1 181 ? 2.420 6.240 -7.868 1.00 93.50 181 ASP A N 1
ATOM 1480 C CA . ASP A 1 181 ? 3.235 7.003 -8.828 1.00 93.50 181 ASP A CA 1
ATOM 1481 C C . ASP A 1 181 ? 2.378 7.690 -9.905 1.00 93.50 181 ASP A C 1
ATOM 1483 O O . ASP A 1 181 ? 2.634 8.836 -10.283 1.00 93.50 181 ASP A O 1
ATOM 1487 N N . LEU A 1 182 ? 1.318 7.027 -10.379 1.00 95.81 182 LEU A N 1
ATOM 1488 C CA . LEU A 1 182 ? 0.350 7.644 -11.285 1.00 95.81 182 LEU A CA 1
ATOM 1489 C C . LEU A 1 182 ? -0.396 8.815 -10.620 1.00 95.81 182 LEU A C 1
ATOM 1491 O O . LEU A 1 182 ? -0.587 9.842 -11.276 1.00 95.81 182 LEU A O 1
ATOM 1495 N N . LEU A 1 183 ? -0.786 8.698 -9.343 1.00 96.81 183 LEU A N 1
ATOM 1496 C CA . LEU A 1 183 ? -1.422 9.795 -8.599 1.00 96.81 183 LEU A CA 1
ATOM 1497 C C . LEU A 1 183 ? -0.477 10.989 -8.424 1.00 96.81 183 LEU A C 1
ATOM 1499 O O . LEU A 1 183 ? -0.877 12.112 -8.727 1.00 96.81 183 LEU A O 1
ATOM 1503 N N . GLU A 1 184 ? 0.775 10.756 -8.023 1.00 93.44 184 GLU A N 1
ATOM 1504 C CA . GLU A 1 184 ? 1.803 11.805 -7.884 1.00 93.44 184 GLU A CA 1
ATOM 1505 C C . GLU A 1 184 ? 2.054 12.543 -9.209 1.00 93.44 184 GLU A C 1
ATOM 1507 O O . GLU A 1 184 ? 2.268 13.754 -9.243 1.00 93.44 184 GLU A O 1
ATOM 1512 N N . LYS A 1 185 ? 1.954 11.830 -10.337 1.00 94.12 185 LYS A N 1
ATOM 1513 C CA . LYS A 1 185 ? 2.067 12.403 -11.690 1.00 94.12 185 LYS A CA 1
ATOM 1514 C C . LYS A 1 185 ? 0.784 13.075 -12.191 1.00 94.12 185 LYS A C 1
ATOM 1516 O O . LYS A 1 185 ? 0.742 13.502 -13.345 1.00 94.12 185 LYS A O 1
ATOM 1521 N N . GLY A 1 186 ? -0.271 13.143 -11.377 1.00 96.00 186 GLY A N 1
ATOM 1522 C CA . GLY A 1 186 ? -1.564 13.722 -11.748 1.00 96.00 186 GLY A CA 1
ATOM 1523 C C . GLY A 1 186 ? -2.363 12.890 -12.758 1.00 96.00 186 GLY A C 1
ATOM 1524 O O . GLY A 1 186 ? -3.332 13.385 -13.332 1.00 96.00 186 GLY A O 1
ATOM 1525 N N . LYS A 1 187 ? -1.997 11.621 -12.986 1.00 97.56 187 LYS A N 1
ATOM 1526 C CA . LYS A 1 187 ? -2.663 10.703 -13.928 1.00 97.56 187 LYS A CA 1
ATOM 1527 C C . LYS A 1 187 ? -3.870 10.016 -13.288 1.00 97.56 187 LYS A C 1
ATOM 1529 O O . LYS A 1 187 ? -3.978 8.792 -13.238 1.00 97.56 187 LYS A O 1
ATOM 1534 N N . ILE A 1 188 ? -4.793 10.833 -12.793 1.00 98.06 188 ILE A N 1
ATOM 1535 C CA . ILE A 1 188 ? -5.973 10.394 -12.037 1.00 98.06 188 ILE A CA 1
ATOM 1536 C C . ILE A 1 188 ? -6.873 9.456 -12.860 1.00 98.06 188 ILE A C 1
ATOM 1538 O O . ILE A 1 188 ? -7.435 8.500 -12.316 1.00 98.06 188 ILE A O 1
ATOM 1542 N N . ASP A 1 189 ? -6.996 9.700 -14.165 1.00 98.31 189 ASP A N 1
ATOM 1543 C CA . ASP A 1 189 ? -7.829 8.887 -15.057 1.00 98.31 189 ASP A CA 1
ATOM 1544 C C . ASP A 1 189 ? -7.292 7.457 -15.211 1.00 98.31 189 ASP A C 1
ATOM 1546 O O . ASP A 1 189 ? -8.074 6.506 -15.192 1.00 98.31 189 ASP A O 1
ATOM 1550 N N . ASP A 1 190 ? -5.967 7.285 -15.273 1.00 97.94 190 ASP A N 1
ATOM 1551 C CA . ASP A 1 190 ? -5.333 5.965 -15.375 1.00 97.94 190 ASP A CA 1
ATOM 1552 C C . ASP A 1 190 ? -5.570 5.145 -14.097 1.00 97.94 190 ASP A C 1
ATOM 1554 O O . ASP A 1 190 ? -5.984 3.987 -14.162 1.00 97.94 190 ASP A O 1
ATOM 1558 N N . VAL A 1 191 ? -5.413 5.762 -12.919 1.00 98.12 191 VAL A N 1
ATOM 1559 C CA . VAL A 1 191 ? -5.699 5.103 -11.630 1.00 98.12 191 VAL A CA 1
ATOM 1560 C C . VAL A 1 191 ? -7.183 4.772 -11.508 1.00 98.12 191 VAL A C 1
ATOM 1562 O O . VAL A 1 191 ? -7.548 3.682 -11.075 1.00 98.12 191 VAL A O 1
ATOM 1565 N N . THR A 1 192 ? -8.061 5.680 -11.940 1.00 97.81 192 THR A N 1
ATOM 1566 C CA . THR A 1 192 ? -9.507 5.425 -11.969 1.00 97.81 192 THR A CA 1
ATOM 1567 C C . THR A 1 192 ? -9.836 4.227 -12.854 1.00 97.81 192 THR A C 1
ATOM 1569 O O . THR A 1 192 ? -10.629 3.380 -12.448 1.00 97.81 192 THR A O 1
ATOM 1572 N N . ARG A 1 193 ? -9.214 4.122 -14.033 1.00 98.19 193 ARG A N 1
ATOM 1573 C CA . ARG A 1 193 ? -9.411 3.008 -14.964 1.00 98.19 193 ARG A CA 1
ATOM 1574 C C . ARG A 1 193 ? -8.948 1.681 -14.360 1.00 98.19 193 ARG A C 1
ATOM 1576 O O . ARG A 1 193 ? -9.741 0.743 -14.343 1.00 98.19 193 ARG A O 1
ATOM 1583 N N . ILE A 1 194 ? -7.756 1.633 -13.759 1.00 98.19 194 ILE A N 1
ATOM 1584 C CA . ILE A 1 194 ? -7.249 0.452 -13.036 1.00 98.19 194 ILE A CA 1
ATOM 1585 C C . ILE A 1 194 ? -8.224 0.036 -11.923 1.00 98.19 194 ILE A C 1
ATOM 1587 O O . ILE A 1 194 ? -8.671 -1.108 -11.864 1.00 98.19 194 ILE A O 1
ATOM 1591 N N . LEU A 1 195 ? -8.606 0.965 -11.045 1.00 97.44 195 LEU A N 1
ATOM 1592 C CA . LEU A 1 195 ? -9.431 0.640 -9.878 1.00 97.44 195 LEU A CA 1
ATOM 1593 C C . LEU A 1 195 ? -10.910 0.393 -10.224 1.00 97.44 195 LEU A C 1
ATOM 1595 O O . LEU A 1 195 ? -11.630 -0.184 -9.411 1.00 97.44 195 LEU A O 1
ATOM 1599 N N . SER A 1 196 ? -11.370 0.770 -11.423 1.00 97.19 196 SER A N 1
ATOM 1600 C CA . SER A 1 196 ? -12.756 0.559 -11.876 1.00 97.19 196 SER A CA 1
ATOM 1601 C C . SER A 1 196 ? -13.160 -0.915 -11.967 1.00 97.19 196 SER A C 1
ATOM 1603 O O . SER A 1 196 ? -14.346 -1.239 -11.916 1.00 97.19 196 SER A O 1
ATOM 1605 N N . HIS A 1 197 ? -12.180 -1.816 -12.056 1.00 96.25 197 HIS A N 1
ATOM 1606 C CA . HIS A 1 197 ? -12.405 -3.256 -12.117 1.00 96.25 197 HIS A CA 1
ATOM 1607 C C . HIS A 1 197 ? -12.806 -3.875 -10.769 1.00 96.25 197 HIS A C 1
ATOM 1609 O O . HIS A 1 197 ? -13.139 -5.062 -10.729 1.00 96.25 197 HIS A O 1
ATOM 1615 N N . LEU A 1 198 ? -12.753 -3.117 -9.666 1.00 95.12 198 LEU A N 1
ATOM 1616 C CA . LEU A 1 198 ? -12.896 -3.646 -8.313 1.00 95.12 198 LEU A CA 1
ATOM 1617 C C . LEU A 1 198 ? -13.846 -2.837 -7.435 1.00 95.12 198 LEU A C 1
ATOM 1619 O O . LEU A 1 198 ? -14.000 -1.625 -7.560 1.00 95.12 198 LEU A O 1
ATOM 1623 N N . ASP A 1 199 ? -14.433 -3.536 -6.466 1.00 97.25 199 ASP A N 1
ATOM 1624 C CA . ASP A 1 199 ? -15.152 -2.896 -5.375 1.00 97.25 199 ASP A CA 1
ATOM 1625 C C . ASP A 1 199 ? -14.173 -2.248 -4.377 1.00 97.25 199 ASP A C 1
ATOM 1627 O O . ASP A 1 199 ? -13.206 -2.871 -3.926 1.00 97.25 199 ASP A O 1
ATOM 1631 N N . ARG A 1 200 ? -14.453 -0.993 -4.005 1.00 97.50 200 ARG A N 1
ATOM 1632 C CA . ARG A 1 200 ? -13.600 -0.182 -3.118 1.00 97.50 200 ARG A CA 1
ATOM 1633 C C . ARG A 1 200 ? -13.425 -0.817 -1.741 1.00 97.50 200 ARG A C 1
ATOM 1635 O O . ARG A 1 200 ? -12.317 -0.821 -1.214 1.00 97.50 200 ARG A O 1
ATOM 1642 N N . LEU A 1 201 ? -14.492 -1.374 -1.160 1.00 98.19 201 LEU A N 1
ATOM 1643 C CA . LEU A 1 201 ? -14.405 -2.026 0.148 1.00 98.19 201 LEU A CA 1
ATOM 1644 C C . LEU A 1 201 ? -13.493 -3.253 0.068 1.00 98.19 201 LEU A C 1
ATOM 1646 O O . LEU A 1 201 ? -12.701 -3.489 0.977 1.00 98.19 201 LEU A O 1
ATOM 1650 N N . GLN A 1 202 ? -13.561 -4.019 -1.020 1.00 97.56 202 GLN A N 1
ATOM 1651 C CA . GLN A 1 202 ? -12.672 -5.162 -1.196 1.00 97.56 202 GLN A CA 1
ATOM 1652 C C . GLN A 1 202 ? -11.204 -4.762 -1.374 1.00 97.56 202 GLN A C 1
ATOM 1654 O O . GLN A 1 202 ? -10.337 -5.442 -0.831 1.00 97.56 202 GLN A O 1
ATOM 1659 N N . LEU A 1 203 ? -10.907 -3.670 -2.082 1.00 97.25 203 LEU A N 1
ATOM 1660 C CA . LEU A 1 203 ? -9.541 -3.139 -2.159 1.00 97.25 203 LEU A CA 1
ATOM 1661 C C . LEU A 1 203 ? -8.990 -2.849 -0.762 1.00 97.25 203 LEU A C 1
ATOM 1663 O O . LEU A 1 203 ? -7.942 -3.373 -0.401 1.00 97.25 203 LEU A O 1
ATOM 1667 N N . ILE A 1 204 ? -9.758 -2.133 0.063 1.00 98.00 204 ILE A N 1
ATOM 1668 C CA . ILE A 1 204 ? -9.350 -1.827 1.437 1.00 98.00 204 ILE A CA 1
ATOM 1669 C C . ILE A 1 204 ? -9.184 -3.100 2.278 1.00 98.00 204 ILE A C 1
ATOM 1671 O O . ILE A 1 204 ? -8.202 -3.213 3.007 1.00 98.00 204 ILE A O 1
ATOM 1675 N N . LYS A 1 205 ? -10.074 -4.095 2.143 1.00 97.81 205 LYS A N 1
ATOM 1676 C CA . LYS A 1 205 ? -9.910 -5.406 2.805 1.00 97.81 205 LYS A CA 1
ATOM 1677 C C . LYS A 1 205 ? -8.608 -6.099 2.408 1.00 97.81 205 LYS A C 1
ATOM 1679 O O . LYS A 1 205 ? -7.969 -6.709 3.261 1.00 97.81 205 LYS A O 1
ATOM 1684 N N . SER A 1 206 ? -8.227 -6.022 1.138 1.00 97.31 206 SER A N 1
ATOM 1685 C CA . SER A 1 206 ? -6.980 -6.598 0.636 1.00 97.31 206 SER A CA 1
ATOM 1686 C C . SER A 1 206 ? -5.772 -5.866 1.233 1.00 97.31 206 SER A C 1
ATOM 1688 O O . SER A 1 206 ? -4.890 -6.513 1.793 1.00 97.31 206 SER A O 1
ATOM 1690 N N . SER A 1 207 ? -5.791 -4.527 1.236 1.00 96.19 207 SER A N 1
ATOM 1691 C CA . SER A 1 207 ? -4.731 -3.682 1.806 1.00 96.19 207 SER A CA 1
ATOM 1692 C C . SER A 1 207 ? -4.500 -3.926 3.302 1.00 96.19 207 SER A C 1
ATOM 1694 O O . SER A 1 207 ? -3.361 -4.044 3.732 1.00 96.19 207 SER A O 1
ATOM 1696 N N . ILE A 1 208 ? -5.550 -4.084 4.116 1.00 97.00 208 ILE A N 1
ATOM 1697 C CA . ILE A 1 208 ? -5.383 -4.349 5.564 1.00 97.00 208 ILE A CA 1
ATOM 1698 C C . ILE A 1 208 ? -4.929 -5.784 5.889 1.00 97.00 208 ILE A C 1
ATOM 1700 O O . ILE A 1 208 ? -4.576 -6.073 7.033 1.00 97.00 208 ILE A O 1
ATOM 1704 N N . GLN A 1 209 ? -4.975 -6.694 4.911 1.00 96.62 209 GLN A N 1
ATOM 1705 C CA . GLN A 1 209 ? -4.465 -8.067 5.029 1.00 96.62 209 GLN A CA 1
ATOM 1706 C C . GLN A 1 209 ? -3.046 -8.222 4.469 1.00 96.62 209 GLN A C 1
ATOM 1708 O O . GLN A 1 209 ? -2.410 -9.261 4.650 1.00 96.62 209 GLN A O 1
ATOM 1713 N N . HIS A 1 210 ? -2.560 -7.210 3.757 1.00 94.50 210 HIS A N 1
ATOM 1714 C CA . HIS A 1 210 ? -1.269 -7.234 3.107 1.00 94.50 210 HIS A CA 1
ATOM 1715 C C . HIS A 1 210 ? -0.132 -7.054 4.142 1.00 94.50 210 HIS A C 1
ATOM 1717 O O . HIS A 1 210 ? -0.137 -6.079 4.889 1.00 94.50 210 HIS A O 1
ATOM 1723 N N . PRO A 1 211 ? 0.845 -7.983 4.224 1.00 88.69 211 PRO A N 1
ATOM 1724 C CA . PRO A 1 211 ? 1.827 -8.075 5.310 1.00 88.69 211 PRO A CA 1
ATOM 1725 C C . PRO A 1 211 ? 2.910 -6.991 5.317 1.00 88.69 211 PRO A C 1
ATOM 1727 O O . PRO A 1 211 ? 3.747 -7.011 6.224 1.00 88.69 211 PRO A O 1
ATOM 1730 N N . HIS A 1 212 ? 2.957 -6.096 4.329 1.00 80.44 212 HIS A N 1
ATOM 1731 C CA . HIS A 1 212 ? 3.925 -5.006 4.323 1.00 80.44 212 HIS A CA 1
ATOM 1732 C C . HIS A 1 212 ? 3.420 -3.775 5.077 1.00 80.44 212 HIS A C 1
ATOM 1734 O O . HIS A 1 212 ? 2.232 -3.597 5.335 1.00 80.44 212 HIS A O 1
ATOM 1740 N N . ALA A 1 213 ? 4.385 -2.946 5.461 1.00 67.06 213 ALA A N 1
ATOM 1741 C CA . ALA A 1 213 ? 4.216 -1.836 6.383 1.00 67.06 213 ALA A CA 1
ATOM 1742 C C . ALA A 1 213 ? 3.877 -0.503 5.713 1.00 67.06 213 ALA A C 1
ATOM 1744 O O . ALA A 1 213 ? 3.591 0.448 6.425 1.00 67.06 213 ALA A O 1
ATOM 1745 N N . ILE A 1 214 ? 3.991 -0.409 4.388 1.00 80.31 214 ILE A N 1
ATOM 1746 C CA . ILE A 1 214 ? 3.879 0.865 3.681 1.00 80.31 214 ILE A CA 1
ATOM 1747 C C . ILE A 1 214 ? 2.567 0.862 2.917 1.00 80.31 214 ILE A C 1
ATOM 1749 O O . ILE A 1 214 ? 2.499 0.299 1.832 1.00 80.31 214 ILE A O 1
ATOM 1753 N N . ILE A 1 215 ? 1.545 1.483 3.496 1.00 87.69 215 ILE A N 1
ATOM 1754 C CA . ILE A 1 215 ? 0.371 1.923 2.749 1.00 87.69 215 ILE A CA 1
ATOM 1755 C C . ILE A 1 215 ? 0.616 3.357 2.301 1.00 87.69 215 ILE A C 1
ATOM 1757 O O . ILE A 1 215 ? 1.137 4.168 3.064 1.00 87.69 215 ILE A O 1
ATOM 1761 N N . TYR A 1 216 ? 0.205 3.696 1.081 1.00 94.19 216 TYR A N 1
ATOM 1762 C CA . TYR A 1 216 ? 0.227 5.083 0.615 1.00 94.19 216 TYR A CA 1
ATOM 1763 C C . TYR A 1 216 ? -1.078 5.798 1.011 1.00 94.19 216 TYR A C 1
ATOM 1765 O O . TYR A 1 216 ? -2.125 5.503 0.420 1.00 94.19 216 TYR A O 1
ATOM 1773 N N . PRO A 1 217 ? -1.066 6.762 1.960 1.00 94.69 217 PRO A N 1
ATOM 1774 C CA . PRO A 1 217 ? -2.294 7.410 2.429 1.00 94.69 217 PRO A CA 1
ATOM 1775 C C . PRO A 1 217 ? -3.078 8.082 1.301 1.00 94.69 217 PRO A C 1
ATOM 1777 O O . PRO A 1 217 ? -4.297 7.950 1.240 1.00 94.69 217 PRO A O 1
ATOM 1780 N N . SER A 1 218 ? -2.382 8.709 0.347 1.00 96.56 218 SER A N 1
ATOM 1781 C CA . SER A 1 218 ? -2.999 9.346 -0.822 1.00 96.56 218 SER A CA 1
ATOM 1782 C C . SER A 1 218 ? -3.753 8.353 -1.712 1.00 96.56 218 SER A C 1
ATOM 1784 O O . SER A 1 218 ? -4.809 8.688 -2.252 1.00 96.56 218 SER A O 1
ATOM 1786 N N . LEU A 1 219 ? -3.269 7.112 -1.834 1.00 97.00 219 LEU A N 1
ATOM 1787 C CA . LEU A 1 219 ? -3.964 6.061 -2.573 1.00 97.00 219 LEU A CA 1
ATOM 1788 C C . LEU A 1 219 ? -5.209 5.584 -1.819 1.00 97.00 219 LEU A C 1
ATOM 1790 O O . LEU A 1 219 ? -6.262 5.413 -2.433 1.00 97.00 219 LEU A O 1
ATOM 1794 N N . VAL A 1 220 ? -5.132 5.416 -0.495 1.00 97.19 220 VAL A N 1
ATOM 1795 C CA . VAL A 1 220 ? -6.306 5.057 0.318 1.00 97.19 220 VAL A CA 1
ATOM 1796 C C . VAL A 1 220 ? -7.356 6.160 0.261 1.00 97.19 220 VAL A C 1
ATOM 1798 O O . VAL A 1 220 ? -8.517 5.866 -0.018 1.00 97.19 220 VAL A O 1
ATOM 1801 N N . GLU A 1 221 ? -6.965 7.423 0.441 1.00 97.81 221 GLU A N 1
ATOM 1802 C CA . GLU A 1 221 ? -7.842 8.588 0.284 1.00 97.81 221 GLU A CA 1
ATOM 1803 C C . GLU A 1 221 ? -8.504 8.614 -1.099 1.00 97.81 221 GLU A C 1
ATOM 1805 O O . GLU A 1 221 ? -9.716 8.834 -1.212 1.00 97.81 221 GLU A O 1
ATOM 1810 N N . PHE A 1 222 ? -7.738 8.300 -2.146 1.00 98.00 222 PHE A N 1
ATOM 1811 C CA . PHE A 1 222 ? -8.247 8.197 -3.507 1.00 98.00 222 PHE A CA 1
ATOM 1812 C C . PHE A 1 222 ? -9.238 7.042 -3.706 1.00 98.00 222 PHE A C 1
ATOM 1814 O O . PHE A 1 222 ? -10.223 7.204 -4.430 1.00 98.00 222 PHE A O 1
ATOM 1821 N N . ILE A 1 223 ? -9.009 5.880 -3.086 1.00 97.69 223 ILE A N 1
ATOM 1822 C CA . ILE A 1 223 ? -9.918 4.727 -3.154 1.00 97.69 223 ILE A CA 1
ATOM 1823 C C . ILE A 1 223 ? -11.232 5.055 -2.441 1.00 97.69 223 ILE A C 1
ATOM 1825 O O . ILE A 1 223 ? -12.313 4.791 -2.974 1.00 97.69 223 ILE A O 1
ATOM 1829 N N . VAL A 1 224 ? -11.159 5.628 -1.238 1.00 97.50 224 VAL A N 1
ATOM 1830 C CA . VAL A 1 224 ? -12.332 5.815 -0.372 1.00 97.50 224 VAL A CA 1
ATOM 1831 C C . VAL A 1 224 ? -13.174 7.014 -0.807 1.00 97.50 224 VAL A C 1
ATOM 1833 O O . VAL A 1 224 ? -14.404 6.913 -0.808 1.00 97.50 224 VAL A O 1
ATOM 1836 N N . LYS A 1 225 ? -12.535 8.109 -1.244 1.00 95.62 225 LYS A N 1
ATOM 1837 C CA . LYS A 1 225 ? -13.161 9.395 -1.597 1.00 95.62 225 LYS A CA 1
ATOM 1838 C C . LYS A 1 225 ? -14.201 9.825 -0.552 1.00 95.62 225 LYS A C 1
ATOM 1840 O O . LYS A 1 225 ? -13.897 9.985 0.625 1.00 95.62 225 LYS A O 1
ATOM 1845 N N . ASP A 1 226 ? -15.444 9.968 -0.986 1.00 96.19 226 ASP A N 1
ATOM 1846 C CA . ASP A 1 226 ? -16.632 10.371 -0.244 1.00 96.19 226 ASP A CA 1
ATOM 1847 C C . ASP A 1 226 ? -17.304 9.225 0.538 1.00 96.19 226 ASP A C 1
ATOM 1849 O O . ASP A 1 226 ? -18.266 9.450 1.267 1.00 96.19 226 ASP A O 1
ATOM 1853 N N . ARG A 1 227 ? -16.792 7.991 0.438 1.00 97.62 227 ARG A N 1
ATOM 1854 C CA . ARG A 1 227 ? -17.401 6.779 1.023 1.00 97.62 227 ARG A CA 1
ATOM 1855 C C . ARG A 1 227 ? -16.677 6.271 2.273 1.00 97.62 227 ARG A C 1
ATOM 1857 O O . ARG A 1 227 ? -16.792 5.094 2.613 1.00 97.62 227 ARG A O 1
ATOM 1864 N N . LYS A 1 228 ? -15.943 7.144 2.975 1.00 97.88 228 LYS A N 1
ATOM 1865 C CA . LYS A 1 228 ? -15.142 6.795 4.165 1.00 97.88 228 LYS A CA 1
ATOM 1866 C C . LYS A 1 228 ? -15.934 6.006 5.211 1.00 97.88 228 LYS A C 1
ATOM 1868 O O . LYS A 1 228 ? -15.576 4.879 5.533 1.00 97.88 228 LYS A O 1
ATOM 1873 N N . HIS A 1 229 ? -17.046 6.553 5.701 1.00 98.19 229 HIS A N 1
ATOM 1874 C CA . HIS A 1 229 ? -17.842 5.924 6.765 1.00 98.19 229 HIS A CA 1
ATOM 1875 C C . HIS A 1 229 ? -18.547 4.639 6.311 1.00 98.19 229 HIS A C 1
ATOM 1877 O O . HIS A 1 229 ? -18.660 3.685 7.079 1.00 98.19 229 HIS A O 1
ATOM 1883 N N . GLU A 1 230 ? -18.967 4.559 5.047 1.00 98.38 230 GLU A N 1
ATOM 1884 C CA . GLU A 1 230 ? -19.535 3.328 4.489 1.00 98.38 230 GLU A CA 1
ATOM 1885 C C . GLU A 1 230 ? -18.499 2.195 4.466 1.00 98.38 230 GLU A C 1
ATOM 1887 O O . GLU A 1 230 ? -18.773 1.081 4.919 1.00 98.38 230 GLU A O 1
ATOM 1892 N N . ILE A 1 231 ? -17.288 2.495 3.991 1.00 98.50 231 ILE A N 1
ATOM 1893 C CA . ILE A 1 231 ? -16.178 1.543 3.973 1.00 98.50 231 ILE A CA 1
ATOM 1894 C C . ILE A 1 231 ? -15.772 1.190 5.407 1.00 98.50 231 ILE A C 1
ATOM 1896 O O . ILE A 1 231 ? -15.612 0.009 5.703 1.00 98.50 231 ILE A O 1
ATOM 1900 N N . LEU A 1 232 ? -15.696 2.168 6.318 1.00 98.56 232 LEU A N 1
ATOM 1901 C CA . LEU A 1 232 ? -15.403 1.944 7.736 1.00 98.56 232 LEU A CA 1
ATOM 1902 C C . LEU A 1 232 ? -16.382 0.955 8.370 1.00 98.56 232 LEU A C 1
ATOM 1904 O O . LEU A 1 232 ? -15.953 0.030 9.053 1.00 98.56 232 LEU A O 1
ATOM 1908 N N . ARG A 1 233 ? -17.686 1.092 8.094 1.00 98.50 233 ARG A N 1
ATOM 1909 C CA . ARG A 1 233 ? -18.709 0.135 8.538 1.00 98.50 233 ARG A CA 1
ATOM 1910 C C . ARG A 1 233 ? -18.426 -1.266 7.992 1.00 98.50 233 ARG A C 1
ATOM 1912 O O . ARG A 1 233 ? -18.459 -2.233 8.747 1.00 98.50 233 ARG A O 1
ATOM 1919 N N . GLY A 1 234 ? -18.094 -1.376 6.705 1.00 98.50 234 GLY A N 1
ATOM 1920 C CA . GLY A 1 234 ? -17.734 -2.646 6.070 1.00 98.50 234 GLY A CA 1
ATOM 1921 C C . GLY A 1 234 ? -16.467 -3.295 6.645 1.00 98.50 234 GLY A C 1
ATOM 1922 O O . GLY A 1 234 ? -16.416 -4.519 6.775 1.00 98.50 234 GLY A O 1
ATOM 1923 N N . ILE A 1 235 ? -15.461 -2.497 7.014 1.00 98.56 235 ILE A N 1
ATOM 1924 C CA . ILE A 1 235 ? -14.238 -2.969 7.679 1.00 98.56 235 ILE A CA 1
ATOM 1925 C C . ILE A 1 235 ? -14.521 -3.376 9.128 1.00 98.56 235 ILE A C 1
ATOM 1927 O O . ILE A 1 235 ? -14.054 -4.424 9.564 1.00 98.56 235 ILE A O 1
ATOM 1931 N N . ASN A 1 236 ? -15.340 -2.613 9.851 1.00 98.19 236 ASN A N 1
ATOM 1932 C CA . ASN A 1 236 ? -15.734 -2.922 11.224 1.00 98.19 236 ASN A CA 1
ATOM 1933 C C . ASN A 1 236 ? -16.478 -4.265 11.328 1.00 98.19 236 ASN A C 1
ATOM 1935 O O . ASN A 1 236 ? -16.217 -5.039 12.246 1.00 98.19 236 ASN A O 1
ATOM 1939 N N . GLU A 1 237 ? -17.361 -4.578 10.372 1.00 98.31 237 GLU A N 1
ATOM 1940 C CA . GLU A 1 237 ? -17.982 -5.908 10.288 1.00 98.31 237 GLU A CA 1
ATOM 1941 C C . GLU A 1 237 ? -16.971 -6.986 9.881 1.00 98.31 237 GLU A C 1
ATOM 1943 O O . GLU A 1 237 ? -16.917 -8.050 10.493 1.00 98.31 237 GLU A O 1
ATOM 1948 N N . PHE A 1 238 ? -16.103 -6.699 8.908 1.00 98.00 238 PHE A N 1
ATOM 1949 C CA . PHE A 1 238 ? -15.088 -7.651 8.453 1.00 98.00 238 PHE A CA 1
ATOM 1950 C C . PHE A 1 238 ? -14.132 -8.097 9.568 1.00 98.00 238 PHE A C 1
ATOM 1952 O O . PHE A 1 238 ? -13.813 -9.279 9.648 1.00 98.00 238 PHE A O 1
ATOM 1959 N N . VAL A 1 239 ? -13.725 -7.190 10.460 1.00 97.81 239 VAL A N 1
ATOM 1960 C CA . VAL A 1 239 ? -12.842 -7.482 11.607 1.00 97.81 239 VAL A CA 1
ATOM 1961 C C . VAL A 1 239 ? -13.471 -8.466 12.604 1.00 97.81 239 VAL A C 1
ATOM 1963 O O . VAL A 1 239 ? -12.742 -9.180 13.295 1.00 97.81 239 VAL A O 1
ATOM 1966 N N . LYS A 1 240 ? -14.809 -8.545 12.668 1.00 97.06 240 LYS A N 1
ATOM 1967 C CA . LYS A 1 240 ? -15.520 -9.544 13.486 1.00 97.06 240 LYS A CA 1
ATOM 1968 C C . LYS A 1 240 ? -15.467 -10.941 12.870 1.00 97.06 240 LYS A C 1
ATOM 1970 O O . LYS A 1 240 ? -15.467 -11.929 13.597 1.00 97.06 240 LYS A O 1
ATOM 1975 N N . GLU A 1 241 ? -15.500 -11.014 11.542 1.00 96.75 241 GLU A N 1
ATOM 1976 C CA . GLU A 1 241 ? -15.675 -12.262 10.794 1.00 96.75 241 GLU A CA 1
ATOM 1977 C C . GLU A 1 241 ? -14.349 -12.912 10.393 1.00 96.75 241 GLU A C 1
ATOM 1979 O O . GLU A 1 241 ? -14.251 -14.138 10.318 1.00 96.75 241 GLU A O 1
ATOM 1984 N N . VAL A 1 242 ? -13.341 -12.097 10.079 1.00 96.12 242 VAL A N 1
ATOM 1985 C CA . VAL A 1 242 ? -12.058 -12.572 9.563 1.00 96.12 242 VAL A CA 1
ATOM 1986 C C . VAL A 1 242 ? -11.210 -13.195 10.668 1.00 96.12 242 VAL A C 1
ATOM 1988 O O . VAL A 1 242 ? -11.228 -12.773 11.824 1.00 96.12 242 VAL A O 1
ATOM 1991 N N . ASP A 1 243 ? -10.402 -14.184 10.291 1.00 95.44 243 ASP A N 1
ATOM 1992 C CA . ASP A 1 243 ? -9.290 -14.624 11.124 1.00 95.44 243 ASP A CA 1
ATOM 1993 C C . ASP A 1 243 ? -8.346 -13.440 11.377 1.00 95.44 243 ASP A C 1
ATOM 1995 O O . ASP A 1 243 ? -7.694 -12.936 10.461 1.00 95.44 243 ASP A O 1
ATOM 1999 N N . GLN A 1 244 ? -8.276 -13.004 12.633 1.00 95.06 244 GLN A N 1
ATOM 2000 C CA . GLN A 1 244 ? -7.499 -11.838 13.043 1.00 95.06 244 GLN A CA 1
ATOM 2001 C C . GLN A 1 244 ? -5.997 -11.996 12.786 1.00 95.06 244 GLN A C 1
ATOM 2003 O O . GLN A 1 244 ? -5.304 -10.992 12.677 1.00 95.06 244 GLN A O 1
ATOM 2008 N N . SER A 1 245 ? -5.489 -13.224 12.622 1.00 94.19 245 SER A N 1
ATOM 2009 C CA . SER A 1 245 ? -4.093 -13.453 12.225 1.00 94.19 245 SER A CA 1
ATOM 2010 C C . SER A 1 245 ? -3.785 -13.008 10.790 1.00 94.19 245 SER A C 1
ATOM 2012 O O . SER A 1 245 ? -2.620 -12.794 10.457 1.00 94.19 245 SER A O 1
ATOM 2014 N N . ARG A 1 246 ? -4.815 -12.839 9.947 1.00 94.62 246 ARG A N 1
ATOM 2015 C CA . ARG A 1 246 ? -4.687 -12.286 8.591 1.00 94.62 246 ARG A CA 1
ATOM 2016 C C . ARG A 1 246 ? -4.638 -10.767 8.570 1.00 94.62 246 ARG A C 1
ATOM 2018 O O . ARG A 1 246 ? -4.258 -10.203 7.552 1.00 94.62 246 ARG A O 1
ATOM 2025 N N . LEU A 1 247 ? -5.078 -10.110 9.639 1.00 95.88 247 LEU A N 1
ATOM 2026 C CA . LEU A 1 247 ? -5.069 -8.659 9.718 1.00 95.88 247 LEU A CA 1
ATOM 2027 C C . LEU A 1 247 ? -3.675 -8.184 10.101 1.00 95.88 247 LEU A C 1
ATOM 2029 O O . LEU A 1 247 ? -3.055 -8.681 11.041 1.00 95.88 247 LEU A O 1
ATOM 2033 N N . VAL A 1 248 ? -3.195 -7.182 9.379 1.00 95.44 248 VAL A N 1
ATOM 2034 C CA . VAL A 1 248 ? -1.885 -6.592 9.615 1.00 95.44 248 VAL A CA 1
ATOM 2035 C C . VAL A 1 248 ? -2.129 -5.321 10.413 1.00 95.44 248 VAL A C 1
ATOM 2037 O O . VAL A 1 248 ? -2.707 -4.374 9.881 1.00 95.44 248 VAL A O 1
ATOM 2040 N N . PRO A 1 249 ? -1.770 -5.275 11.714 1.00 95.31 249 PRO A N 1
ATOM 2041 C CA . PRO A 1 249 ? -2.280 -4.205 12.564 1.00 95.31 249 PRO A CA 1
ATOM 2042 C C . PRO A 1 249 ? -1.781 -2.812 12.158 1.00 95.31 249 PRO A C 1
ATOM 2044 O O . PRO A 1 249 ? -2.488 -1.844 12.401 1.00 95.31 249 PRO A O 1
ATOM 2047 N N . LEU A 1 250 ? -0.607 -2.720 11.517 1.00 94.12 250 LEU A N 1
ATOM 2048 C CA . LEU A 1 250 ? -0.069 -1.460 10.994 1.00 94.12 250 LEU A CA 1
ATOM 2049 C C . LEU A 1 250 ? -0.941 -0.944 9.838 1.00 94.12 250 LEU A C 1
ATOM 2051 O O . LEU A 1 250 ? -1.549 0.116 9.947 1.00 94.12 250 LEU A O 1
ATOM 2055 N N . SER A 1 251 ? -1.122 -1.774 8.815 1.00 95.44 251 SER A N 1
ATOM 2056 C CA . SER A 1 251 ? -1.983 -1.523 7.659 1.00 95.44 251 SER A CA 1
ATOM 2057 C C . SER A 1 251 ? -3.418 -1.160 8.064 1.00 95.44 251 SER A C 1
ATOM 2059 O O . SER A 1 251 ? -4.008 -0.207 7.558 1.00 95.44 251 SER A O 1
ATOM 2061 N N . LEU A 1 252 ? -3.991 -1.894 9.028 1.00 97.19 252 LEU A N 1
ATOM 2062 C CA . LEU A 1 252 ? -5.333 -1.607 9.532 1.00 97.19 252 LEU A CA 1
ATOM 2063 C C . LEU A 1 252 ? -5.408 -0.269 10.277 1.00 97.19 252 LEU A C 1
ATOM 2065 O O . LEU A 1 252 ? -6.409 0.427 10.130 1.00 97.19 252 LEU A O 1
ATOM 2069 N N . SER A 1 253 ? -4.388 0.095 11.063 1.00 96.44 253 SER A N 1
ATOM 2070 C CA . SER A 1 253 ? -4.371 1.376 11.781 1.00 96.44 253 SER A CA 1
ATOM 2071 C C . SER A 1 253 ? -4.311 2.582 10.845 1.00 96.44 253 SER A C 1
ATOM 2073 O O . SER A 1 253 ? -5.105 3.501 11.011 1.00 96.44 253 SER A O 1
ATOM 2075 N N . GLU A 1 254 ? -3.463 2.552 9.815 1.00 95.81 254 GLU A N 1
ATOM 2076 C CA . GLU A 1 254 ? -3.338 3.659 8.852 1.00 95.81 254 GLU A CA 1
ATOM 2077 C C . GLU A 1 254 ? -4.642 3.862 8.072 1.00 95.81 254 GLU A C 1
ATOM 2079 O O . GLU A 1 254 ? -5.181 4.967 7.992 1.00 95.81 254 GLU A O 1
ATOM 2084 N N . VAL A 1 255 ? -5.217 2.765 7.568 1.00 97.25 255 VAL A N 1
ATOM 2085 C CA . VAL A 1 255 ? -6.527 2.787 6.907 1.00 97.25 255 VAL A CA 1
ATOM 2086 C C . VAL A 1 255 ? -7.611 3.303 7.854 1.00 97.25 255 VAL A C 1
ATOM 2088 O O . VAL A 1 255 ? -8.461 4.094 7.445 1.00 97.25 255 VAL A O 1
ATOM 2091 N N . PHE A 1 256 ? -7.600 2.873 9.117 1.00 98.25 256 PHE A N 1
ATOM 2092 C CA . PHE A 1 256 ? -8.575 3.310 10.109 1.00 98.25 256 PHE A CA 1
ATOM 2093 C C . PHE A 1 256 ? -8.525 4.823 10.344 1.00 98.25 256 PHE A C 1
ATOM 2095 O O . PHE A 1 256 ? -9.579 5.454 10.278 1.00 98.25 256 PHE A O 1
ATOM 2102 N N . CYS A 1 257 ? -7.341 5.409 10.545 1.00 97.69 257 CYS A N 1
ATOM 2103 C CA . CYS A 1 257 ? -7.182 6.852 10.758 1.00 97.69 257 CYS A CA 1
ATOM 2104 C C . CYS A 1 257 ? -7.770 7.671 9.595 1.00 97.69 257 CYS A C 1
ATOM 2106 O O . CYS A 1 257 ? -8.517 8.629 9.808 1.00 97.69 257 CYS A O 1
ATOM 2108 N N . ILE A 1 258 ? -7.541 7.232 8.353 1.00 97.88 258 ILE A N 1
ATOM 2109 C CA . ILE A 1 258 ? -8.077 7.892 7.152 1.00 97.88 258 ILE A CA 1
ATOM 2110 C C . ILE A 1 258 ? -9.607 7.798 7.091 1.00 97.88 258 ILE A C 1
ATOM 2112 O O . ILE A 1 258 ? -10.285 8.776 6.749 1.00 97.88 258 ILE A O 1
ATOM 2116 N N . LEU A 1 259 ? -10.157 6.618 7.394 1.00 98.38 259 LEU A N 1
ATOM 2117 C CA . LEU A 1 259 ? -11.589 6.325 7.310 1.00 98.38 259 LEU A CA 1
ATOM 2118 C C . LEU A 1 259 ? -12.406 6.950 8.448 1.00 98.38 259 LEU A C 1
ATOM 2120 O O . LEU A 1 259 ? -13.569 7.299 8.240 1.00 98.38 259 LEU A O 1
ATOM 2124 N N . ALA A 1 260 ? -11.817 7.077 9.636 1.00 97.88 260 ALA A N 1
ATOM 2125 C CA . ALA A 1 260 ? -12.455 7.616 10.833 1.00 97.88 260 ALA A CA 1
ATOM 2126 C C . ALA A 1 260 ? -12.249 9.133 10.996 1.00 97.88 260 ALA A C 1
ATOM 2128 O O . ALA A 1 260 ? -12.592 9.680 12.040 1.00 97.88 260 ALA A O 1
ATOM 2129 N N . SER A 1 261 ? -11.732 9.821 9.971 1.00 96.06 261 SER A N 1
ATOM 2130 C CA . SER A 1 261 ? -11.602 11.281 9.936 1.00 96.06 261 SER A CA 1
ATOM 2131 C C . SER A 1 261 ? -12.509 11.908 8.855 1.00 96.06 261 SER A C 1
ATOM 2133 O O . SER A 1 261 ? -12.297 11.661 7.655 1.00 96.06 261 SER A O 1
ATOM 2135 N N . PRO A 1 262 ? -13.518 12.726 9.232 1.00 97.25 262 PRO A N 1
ATOM 2136 C CA . PRO A 1 262 ? -13.909 13.073 10.606 1.00 97.25 262 PRO A CA 1
ATOM 2137 C C . PRO A 1 262 ? -14.552 11.886 11.359 1.00 97.25 262 PRO A C 1
ATOM 2139 O O . PRO A 1 262 ? -15.039 10.957 10.701 1.00 97.25 262 PRO A O 1
ATOM 2142 N N . PRO A 1 263 ? -14.602 11.921 12.708 1.00 97.50 263 PRO A N 1
ATOM 2143 C CA . PRO A 1 263 ? -15.158 10.830 13.508 1.00 97.50 263 PRO A CA 1
ATOM 2144 C C . PRO A 1 263 ? -16.603 10.473 13.131 1.00 97.50 263 PRO A C 1
ATOM 2146 O O . PRO A 1 263 ? -17.435 11.375 12.982 1.00 97.50 263 PRO A O 1
ATOM 2149 N N . PRO A 1 264 ? -16.934 9.178 12.963 1.00 97.12 264 PRO A N 1
ATOM 2150 C CA . PRO A 1 264 ? -18.301 8.765 12.676 1.00 97.12 264 PRO A CA 1
ATOM 2151 C C . PRO A 1 264 ? -19.179 8.899 13.924 1.00 97.12 264 PRO A C 1
ATOM 2153 O O . PRO A 1 264 ? -18.771 8.536 15.024 1.00 97.12 264 PRO A O 1
ATOM 2156 N N . THR A 1 265 ? -20.416 9.362 13.752 1.00 96.25 265 THR A N 1
ATOM 2157 C CA . THR A 1 265 ? -21.377 9.537 14.857 1.00 96.25 265 THR A CA 1
ATOM 2158 C C . THR A 1 265 ? -22.440 8.440 14.917 1.00 96.25 265 THR A C 1
ATOM 2160 O O . THR A 1 265 ? -23.145 8.322 15.914 1.00 96.25 265 THR A O 1
ATOM 2163 N N . ASP A 1 266 ? -22.552 7.617 13.872 1.00 96.31 266 ASP A N 1
ATOM 2164 C CA . ASP A 1 266 ? -23.584 6.588 13.697 1.00 96.31 266 ASP A CA 1
ATOM 2165 C C . ASP A 1 266 ? -23.012 5.161 13.582 1.00 96.31 266 ASP A C 1
ATOM 2167 O O . ASP A 1 266 ? -23.754 4.203 13.356 1.00 96.31 266 ASP A O 1
ATOM 2171 N N . ILE A 1 267 ? -21.691 4.996 13.721 1.00 97.38 267 ILE A N 1
ATOM 2172 C CA . ILE A 1 267 ? -21.010 3.702 13.601 1.00 97.38 267 ILE A CA 1
ATOM 2173 C C . ILE A 1 267 ? -20.438 3.310 14.952 1.00 97.38 267 ILE A C 1
ATOM 2175 O O . ILE A 1 267 ? -19.530 3.953 15.458 1.00 97.38 267 ILE A O 1
ATOM 2179 N N . ASN A 1 268 ? -20.907 2.189 15.492 1.00 97.56 268 ASN A N 1
ATOM 2180 C CA . ASN A 1 268 ? -20.323 1.602 16.687 1.00 97.56 268 ASN A CA 1
ATOM 2181 C C . ASN A 1 268 ? -18.995 0.897 16.349 1.00 97.56 268 ASN A C 1
ATOM 2183 O O . ASN A 1 268 ? -18.985 -0.200 15.781 1.00 97.56 268 ASN A O 1
ATOM 2187 N N . LEU A 1 269 ? -17.879 1.519 16.733 1.00 97.88 269 LEU A N 1
ATOM 2188 C CA . LEU A 1 269 ? -16.517 1.040 16.465 1.00 97.88 269 LEU A CA 1
ATOM 2189 C C . LEU A 1 269 ? -15.967 0.054 17.512 1.00 97.88 269 LEU A C 1
ATOM 2191 O O . LEU A 1 269 ? -14.768 -0.221 17.509 1.00 97.88 269 LEU A O 1
ATOM 2195 N N . SER A 1 270 ? -16.805 -0.515 18.392 1.00 97.69 270 SER A N 1
ATOM 2196 C CA . SER A 1 270 ? -16.345 -1.449 19.442 1.00 97.69 270 SER A CA 1
ATOM 2197 C C . SER A 1 270 ? -15.442 -2.588 18.921 1.00 97.69 270 SER A C 1
ATOM 2199 O O . SER A 1 270 ? -14.425 -2.849 19.556 1.00 97.69 270 SER A O 1
ATOM 2201 N N . PRO A 1 271 ? -15.734 -3.249 17.779 1.00 98.19 271 PRO A N 1
ATOM 2202 C CA . PRO A 1 271 ? -14.881 -4.318 17.241 1.00 98.19 271 PRO A CA 1
ATOM 2203 C C . PRO A 1 271 ? -13.471 -3.858 16.863 1.00 98.19 271 PRO A C 1
ATOM 2205 O O . PRO A 1 271 ? -12.494 -4.546 17.157 1.00 98.19 271 PRO A O 1
ATOM 2208 N N . LEU A 1 272 ? -13.359 -2.694 16.219 1.00 98.44 272 LEU A N 1
ATOM 2209 C CA . LEU A 1 272 ? -12.073 -2.102 15.857 1.00 98.44 272 LEU A CA 1
ATOM 2210 C C . LEU A 1 272 ? -11.303 -1.651 17.101 1.00 98.44 272 LEU A C 1
ATOM 2212 O O . LEU A 1 272 ? -10.116 -1.943 17.214 1.00 98.44 272 LEU A O 1
ATOM 2216 N N . ILE A 1 273 ? -11.978 -1.015 18.065 1.00 98.31 273 ILE A N 1
ATOM 2217 C CA . ILE A 1 273 ? -11.367 -0.608 19.341 1.00 98.31 273 ILE A CA 1
ATOM 2218 C C . ILE A 1 273 ? -10.855 -1.834 20.107 1.00 98.31 273 ILE A C 1
ATOM 2220 O O . ILE A 1 273 ? -9.723 -1.833 20.592 1.00 98.31 273 ILE A O 1
ATOM 2224 N N . ASP A 1 274 ? -11.647 -2.910 20.171 1.00 97.94 274 ASP A N 1
ATOM 2225 C CA . ASP A 1 274 ? -11.225 -4.173 20.777 1.00 97.94 274 ASP A CA 1
ATOM 2226 C C . ASP A 1 274 ? -9.970 -4.720 20.088 1.00 97.94 274 ASP A C 1
ATOM 2228 O O . ASP A 1 274 ? -8.993 -5.052 20.764 1.00 97.94 274 ASP A O 1
ATOM 2232 N N . TYR A 1 275 ? -9.956 -4.747 18.753 1.00 98.12 275 TYR A N 1
ATOM 2233 C CA . TYR A 1 275 ? -8.801 -5.196 17.982 1.00 98.12 275 TYR A CA 1
ATOM 2234 C C . TYR A 1 275 ? -7.550 -4.352 18.269 1.00 98.12 275 TYR A C 1
ATOM 2236 O O . TYR A 1 275 ? -6.514 -4.909 18.637 1.00 98.12 275 TYR A O 1
ATOM 2244 N N . PHE A 1 276 ? -7.630 -3.022 18.173 1.00 97.38 276 PHE A N 1
ATOM 2245 C CA . PHE A 1 276 ? -6.481 -2.143 18.416 1.00 97.38 276 PHE A CA 1
ATOM 2246 C C . PHE A 1 276 ? -5.977 -2.216 19.858 1.00 97.38 276 PHE A C 1
ATOM 2248 O O . PHE A 1 276 ? -4.768 -2.196 20.073 1.00 97.38 276 PHE A O 1
ATOM 2255 N N . SER A 1 277 ? -6.870 -2.413 20.835 1.00 96.31 277 SER A N 1
ATOM 2256 C CA . SER A 1 277 ? -6.472 -2.639 22.230 1.00 96.31 277 SER A CA 1
ATOM 2257 C C . SER A 1 277 ? -5.673 -3.937 22.417 1.00 96.31 277 SER A C 1
ATOM 2259 O O . SER A 1 277 ? -4.862 -4.062 23.331 1.00 96.31 277 SER A O 1
ATOM 2261 N N . ARG A 1 278 ? -5.885 -4.945 21.567 1.00 95.56 278 ARG A N 1
ATOM 2262 C CA . ARG A 1 278 ? -5.170 -6.231 21.639 1.00 95.56 278 ARG A CA 1
ATOM 2263 C C . ARG A 1 278 ? -3.920 -6.255 20.765 1.00 95.56 278 ARG A C 1
ATOM 2265 O O . ARG A 1 278 ? -3.012 -7.044 21.026 1.00 95.56 278 ARG A O 1
ATOM 2272 N N . HIS A 1 279 ? -3.862 -5.386 19.760 1.00 95.19 279 HIS A N 1
ATOM 2273 C CA . HIS A 1 279 ? -2.800 -5.342 18.759 1.00 95.19 279 HIS A CA 1
ATOM 2274 C C . HIS A 1 279 ? -2.243 -3.923 18.543 1.00 95.19 279 HIS A C 1
ATOM 2276 O O . HIS A 1 279 ? -2.171 -3.477 17.394 1.00 95.19 279 HIS A O 1
ATOM 2282 N N . PRO A 1 280 ? -1.816 -3.212 19.606 1.00 93.31 280 PRO A N 1
ATOM 2283 C CA . PRO A 1 280 ? -1.268 -1.870 19.463 1.00 93.31 280 PRO A CA 1
ATOM 2284 C C . PRO A 1 280 ? -0.005 -1.887 18.591 1.00 93.31 280 PRO A C 1
ATOM 2286 O O . PRO A 1 280 ? 0.820 -2.808 18.662 1.00 93.31 280 PRO A O 1
ATOM 2289 N N . LYS A 1 281 ? 0.158 -0.862 17.749 1.00 91.75 281 LYS A N 1
ATOM 2290 C CA . LYS A 1 281 ? 1.344 -0.688 16.905 1.00 91.75 281 LYS A CA 1
ATOM 2291 C C . LYS A 1 281 ? 2.027 0.618 17.209 1.00 91.75 281 LYS A C 1
ATOM 2293 O O . LYS A 1 281 ? 1.449 1.671 17.036 1.00 91.75 281 LYS A O 1
ATOM 2298 N N . TYR A 1 282 ? 3.286 0.518 17.619 1.00 90.31 282 TYR A N 1
ATOM 2299 C CA . TYR A 1 282 ? 4.091 1.651 18.061 1.00 90.31 282 TYR A CA 1
ATOM 2300 C C . TYR A 1 282 ? 4.060 2.843 17.100 1.00 90.31 282 TYR A C 1
ATOM 2302 O O . TYR A 1 282 ? 3.774 3.952 17.531 1.00 90.31 282 TYR A O 1
ATOM 2310 N N . TRP A 1 283 ? 4.298 2.591 15.810 1.00 89.56 283 TRP A N 1
ATOM 2311 C CA . TRP A 1 283 ? 4.436 3.634 14.790 1.00 89.56 283 TRP A CA 1
ATOM 2312 C C . TRP A 1 283 ? 3.156 4.422 14.517 1.00 89.56 283 TRP A C 1
ATOM 2314 O O . TRP A 1 283 ? 3.238 5.572 14.113 1.00 89.56 283 TRP A O 1
ATOM 2324 N N . THR A 1 284 ? 1.992 3.822 14.756 1.00 93.31 284 THR A N 1
ATOM 2325 C CA . THR A 1 284 ? 0.680 4.420 14.475 1.00 93.31 284 THR A CA 1
ATOM 2326 C C . THR A 1 284 ? -0.155 4.620 15.730 1.00 93.31 284 THR A C 1
ATOM 2328 O O . THR A 1 284 ? -1.292 5.081 15.641 1.00 93.31 284 THR A O 1
ATOM 2331 N N . TRP A 1 285 ? 0.369 4.263 16.907 1.00 95.25 285 TRP A N 1
ATOM 2332 C CA . TRP A 1 285 ? -0.407 4.263 18.142 1.00 95.25 285 TRP A CA 1
ATOM 2333 C C . TRP A 1 285 ? -0.880 5.661 18.508 1.00 95.25 285 TRP A C 1
ATOM 2335 O O . TRP A 1 285 ? -2.041 5.799 18.867 1.00 95.25 285 TRP A O 1
ATOM 2345 N N . GLU A 1 286 ? -0.025 6.677 18.382 1.00 95.38 286 GLU A N 1
ATOM 2346 C CA . GLU A 1 286 ? -0.391 8.061 18.697 1.00 95.38 286 GLU A CA 1
ATOM 2347 C C . GLU A 1 286 ? -1.618 8.487 17.887 1.00 95.38 286 GLU A C 1
ATOM 2349 O O . GLU A 1 286 ? -2.678 8.735 18.459 1.00 95.38 286 GLU A O 1
ATOM 2354 N N . GLU A 1 287 ? -1.518 8.412 16.559 1.00 96.75 287 GLU A N 1
ATOM 2355 C CA . GLU A 1 287 ? -2.582 8.793 15.630 1.00 96.75 287 GLU A CA 1
ATOM 2356 C C . GLU A 1 287 ? -3.850 7.939 15.793 1.00 96.75 287 GLU A C 1
ATOM 2358 O O . GLU A 1 287 ? -4.967 8.462 15.821 1.00 96.75 287 GLU A O 1
ATOM 2363 N N . THR A 1 288 ? -3.691 6.622 15.960 1.00 97.44 288 THR A N 1
ATOM 2364 C CA . THR A 1 288 ? -4.821 5.705 16.182 1.00 97.44 288 THR A CA 1
ATOM 2365 C C . THR A 1 288 ? -5.524 6.038 17.492 1.00 97.44 288 THR A C 1
ATOM 2367 O O . THR A 1 288 ? -6.754 6.058 17.551 1.00 97.44 288 THR A O 1
ATOM 2370 N N . SER A 1 289 ? -4.751 6.308 18.547 1.00 97.69 289 SER A N 1
ATOM 2371 C CA . SER A 1 289 ? -5.292 6.609 19.866 1.00 97.69 289 SER A CA 1
ATOM 2372 C C . SER A 1 289 ? -6.029 7.944 19.879 1.00 97.69 289 SER A C 1
ATOM 2374 O O . SER A 1 289 ? -7.159 7.997 20.359 1.00 97.69 289 SER A O 1
ATOM 2376 N N . ASP A 1 290 ? -5.454 8.974 19.257 1.00 97.88 290 ASP A N 1
ATOM 2377 C CA . ASP A 1 290 ? -6.072 10.288 19.090 1.00 97.88 290 ASP A CA 1
ATOM 2378 C C . ASP A 1 290 ? -7.377 10.182 18.288 1.00 97.88 290 ASP A C 1
ATOM 2380 O O . ASP A 1 290 ? -8.407 10.724 18.693 1.00 97.88 290 ASP A O 1
ATOM 2384 N N . THR A 1 291 ? -7.376 9.399 17.205 1.00 98.25 291 THR A N 1
ATOM 2385 C CA . THR A 1 291 ? -8.569 9.157 16.380 1.00 98.25 291 THR A CA 1
ATOM 2386 C C . TH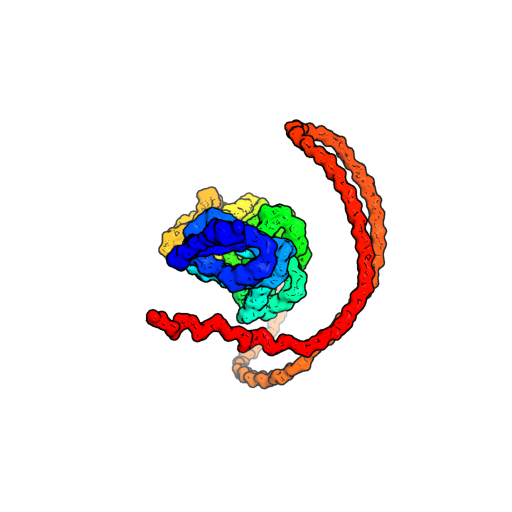R A 1 291 ? -9.680 8.458 17.170 1.00 98.25 291 THR A C 1
ATOM 2388 O O . THR A 1 291 ? -10.844 8.861 17.096 1.00 98.25 291 THR A O 1
ATOM 2391 N N . ILE A 1 292 ? -9.350 7.428 17.960 1.00 98.31 292 ILE A N 1
ATOM 2392 C CA . ILE A 1 292 ? -10.339 6.724 18.792 1.00 98.31 292 ILE A CA 1
ATOM 2393 C C . ILE A 1 292 ? -10.860 7.636 19.909 1.00 98.31 292 ILE A C 1
ATOM 2395 O O . ILE A 1 292 ? -12.060 7.623 20.174 1.00 98.31 292 ILE A O 1
ATOM 2399 N N . ILE A 1 293 ? -10.011 8.446 20.547 1.00 98.25 293 ILE A N 1
ATOM 2400 C CA . ILE A 1 293 ? -10.445 9.399 21.580 1.00 98.25 293 ILE A CA 1
ATOM 2401 C C . ILE A 1 293 ? -11.388 10.454 20.989 1.00 98.25 293 ILE A C 1
ATOM 2403 O O . ILE A 1 293 ? -12.460 10.681 21.549 1.00 98.25 293 ILE A O 1
ATOM 2407 N N . ALA A 1 294 ? -11.067 11.019 19.823 1.00 98.00 294 ALA A N 1
ATOM 2408 C CA . ALA A 1 294 ? -11.947 11.957 19.124 1.00 98.00 294 ALA A CA 1
ATOM 2409 C C . ALA A 1 294 ? -13.306 11.326 18.753 1.00 98.00 294 ALA A C 1
ATOM 2411 O O . ALA A 1 294 ? -14.356 11.973 18.833 1.00 98.00 294 ALA A O 1
ATOM 2412 N N . TYR A 1 295 ? -13.313 10.042 18.387 1.00 98.25 295 TYR A N 1
ATOM 2413 C CA . TYR A 1 295 ? -14.548 9.277 18.215 1.00 98.25 295 TYR A CA 1
ATOM 2414 C C . TYR A 1 295 ? -15.324 9.123 19.527 1.00 98.25 295 TYR A C 1
ATOM 2416 O O . TYR A 1 295 ? -16.511 9.429 19.558 1.00 98.25 295 TYR A O 1
ATOM 2424 N N . LEU A 1 296 ? -14.681 8.717 20.623 1.00 97.31 296 LEU A N 1
ATOM 2425 C CA . LEU A 1 296 ? -15.350 8.554 21.920 1.00 97.31 296 LEU A CA 1
ATOM 2426 C C . LEU A 1 296 ? -15.902 9.876 22.479 1.00 97.31 296 LEU A C 1
ATOM 2428 O O . LEU A 1 296 ? -16.862 9.856 23.243 1.00 97.31 296 LEU A O 1
ATOM 2432 N N . ASP A 1 297 ? -15.336 11.012 22.071 1.00 96.69 297 ASP A N 1
ATOM 2433 C CA . ASP A 1 297 ? -15.833 12.344 22.427 1.00 96.69 297 ASP A CA 1
ATOM 2434 C C . ASP A 1 297 ? -17.062 12.786 21.635 1.00 96.69 297 ASP A C 1
ATOM 2436 O O . ASP A 1 297 ? -17.854 13.598 22.120 1.00 96.69 297 ASP A O 1
ATOM 2440 N N . SER A 1 298 ? -17.230 12.263 20.423 1.00 95.94 298 SER A N 1
ATOM 2441 C CA . SER A 1 298 ? -18.350 12.595 19.538 1.00 95.94 298 SER A CA 1
ATOM 2442 C C . SER A 1 298 ? -19.462 11.543 19.546 1.00 95.94 298 SER A C 1
ATOM 2444 O O . SER A 1 298 ? -20.600 11.857 19.190 1.00 95.94 298 SER A O 1
ATOM 2446 N N . PHE A 1 299 ? -19.159 10.315 19.970 1.00 96.19 299 PHE A N 1
ATOM 2447 C CA . PHE A 1 299 ? -20.084 9.191 20.006 1.00 96.19 299 PHE A CA 1
ATOM 2448 C C . PHE A 1 299 ? -20.745 9.035 21.381 1.00 96.19 299 PHE A C 1
ATOM 2450 O O . PHE A 1 299 ? -20.109 9.139 22.429 1.00 96.19 299 PHE A O 1
ATOM 2457 N N . ASP A 1 300 ? -22.043 8.734 21.391 1.00 93.88 300 ASP A N 1
ATOM 2458 C CA . ASP A 1 300 ? -22.782 8.471 22.624 1.00 93.88 300 ASP A CA 1
ATOM 2459 C C . ASP A 1 300 ? -22.325 7.141 23.245 1.00 93.88 300 ASP A C 1
ATOM 2461 O O . ASP A 1 300 ? -22.678 6.057 22.774 1.00 93.88 300 ASP A O 1
ATOM 2465 N N . LEU A 1 301 ? -21.554 7.225 24.335 1.00 92.62 301 LEU A N 1
ATOM 2466 C CA . LEU A 1 301 ? -21.003 6.063 25.042 1.00 92.62 301 LEU A CA 1
ATOM 2467 C C . LEU A 1 301 ? -22.080 5.055 25.479 1.00 92.62 301 LEU A C 1
ATOM 2469 O O . LEU A 1 301 ? -21.773 3.876 25.641 1.00 92.62 301 LEU A O 1
ATOM 2473 N N . SER A 1 302 ? -23.342 5.475 25.638 1.00 91.75 302 SER A N 1
ATOM 2474 C CA . SER A 1 302 ? -24.440 4.558 25.976 1.00 91.75 302 SER A CA 1
ATOM 2475 C C . SER A 1 302 ? -24.798 3.584 24.844 1.00 91.75 302 SER A C 1
ATOM 2477 O O . SER A 1 302 ? -25.415 2.549 25.098 1.00 91.75 302 SER A O 1
ATOM 2479 N N . GLN A 1 303 ? -24.386 3.884 23.608 1.00 93.38 303 GLN A N 1
ATOM 2480 C CA . GLN A 1 303 ? -24.622 3.062 22.418 1.00 93.38 303 GLN A CA 1
ATOM 2481 C C . GLN A 1 303 ? -23.477 2.085 22.123 1.00 93.38 303 GLN A C 1
ATOM 2483 O O . GLN A 1 303 ? -23.592 1.250 21.220 1.00 93.38 303 GLN A O 1
ATOM 2488 N N . ILE A 1 304 ? -22.369 2.175 22.864 1.00 94.12 304 ILE A N 1
ATOM 2489 C CA . ILE A 1 304 ? -21.224 1.274 22.726 1.00 94.12 304 ILE A CA 1
ATOM 2490 C C . ILE A 1 304 ? -21.630 -0.122 23.196 1.00 94.12 304 ILE A C 1
ATOM 2492 O O . ILE A 1 304 ? -22.150 -0.312 24.292 1.00 94.12 304 ILE A O 1
ATOM 2496 N N . SER A 1 305 ? -21.392 -1.120 22.345 1.00 93.25 305 SER A N 1
ATOM 2497 C CA . SER A 1 305 ? -21.840 -2.494 22.602 1.00 93.25 305 SER A CA 1
ATOM 2498 C C . SER A 1 305 ? -20.875 -3.270 23.490 1.00 93.25 305 SER A C 1
ATOM 2500 O O . SER A 1 305 ? -21.305 -4.189 24.180 1.00 93.25 305 SER A O 1
ATOM 2502 N N . ASP A 1 306 ? -19.589 -2.911 23.475 1.00 94.25 306 ASP A N 1
ATOM 2503 C CA . ASP A 1 306 ? -18.561 -3.545 24.296 1.00 94.25 306 ASP A CA 1
ATOM 2504 C C . ASP A 1 306 ? -17.779 -2.497 25.099 1.00 94.25 306 ASP A C 1
ATOM 2506 O O . ASP A 1 306 ? -16.719 -2.013 24.698 1.00 94.25 306 ASP A O 1
ATOM 2510 N N . SER A 1 307 ? -18.304 -2.159 26.276 1.00 94.88 307 SER A N 1
ATOM 2511 C CA . SER A 1 307 ? -17.622 -1.265 27.216 1.00 94.88 307 SER A CA 1
ATOM 2512 C C . SER A 1 307 ? -16.321 -1.863 27.763 1.00 94.88 307 SER A C 1
ATOM 2514 O O . SER A 1 307 ? -15.460 -1.130 28.239 1.00 94.88 307 SER A O 1
ATOM 2516 N N . THR A 1 308 ? -16.138 -3.188 27.705 1.00 96.00 308 THR A N 1
ATOM 2517 C CA . THR A 1 308 ? -14.909 -3.831 28.196 1.00 96.00 308 THR A CA 1
ATOM 2518 C C . THR A 1 308 ? -13.748 -3.555 27.248 1.00 96.00 308 THR A C 1
ATOM 2520 O O . THR A 1 308 ? -12.645 -3.247 27.702 1.00 96.00 308 THR A O 1
ATOM 2523 N N . ALA A 1 309 ? -13.996 -3.625 25.938 1.00 95.75 309 ALA A N 1
ATOM 2524 C CA . ALA A 1 309 ? -13.023 -3.253 24.917 1.00 95.75 309 ALA A CA 1
ATOM 2525 C C . ALA A 1 309 ? -12.597 -1.784 25.041 1.00 95.75 309 ALA A C 1
ATOM 2527 O O . ALA A 1 309 ? -11.401 -1.485 25.063 1.00 95.75 309 ALA A O 1
ATOM 2528 N N . VAL A 1 310 ? -13.571 -0.880 25.194 1.00 96.69 310 VAL A N 1
ATOM 2529 C CA . VAL A 1 310 ? -13.313 0.558 25.364 1.00 96.69 310 VAL A CA 1
ATOM 2530 C C . VAL A 1 310 ? -12.519 0.829 26.633 1.00 96.69 310 VAL A C 1
ATOM 2532 O O . VAL A 1 310 ? -11.487 1.491 26.566 1.00 96.69 310 VAL A O 1
ATOM 2535 N N . ARG A 1 311 ? -12.913 0.251 27.772 1.00 96.38 311 ARG A N 1
ATOM 2536 C CA . ARG A 1 311 ? -12.154 0.385 29.019 1.00 96.38 311 ARG A CA 1
ATOM 2537 C C . ARG A 1 311 ? -10.705 -0.064 28.866 1.00 96.38 311 ARG A C 1
ATOM 2539 O O . ARG A 1 311 ? -9.808 0.670 29.267 1.00 96.38 311 ARG A O 1
ATOM 2546 N N . ARG A 1 312 ? -10.466 -1.233 28.259 1.00 96.44 312 ARG A N 1
ATOM 2547 C CA . ARG A 1 312 ? -9.107 -1.751 28.033 1.00 96.44 312 ARG A CA 1
ATOM 2548 C C . ARG A 1 312 ? -8.272 -0.779 27.199 1.00 96.44 312 ARG A C 1
ATOM 2550 O O . ARG A 1 312 ? -7.120 -0.518 27.533 1.00 96.44 312 ARG A O 1
ATOM 2557 N N . PHE A 1 313 ? -8.854 -0.245 26.127 1.00 96.94 313 PHE A N 1
ATOM 2558 C CA . PHE A 1 313 ? -8.205 0.756 25.285 1.00 96.94 313 PHE A CA 1
ATOM 2559 C C . PHE A 1 313 ? -7.878 2.042 26.068 1.00 96.94 313 PHE A C 1
ATOM 2561 O O . PHE A 1 313 ? -6.750 2.534 26.012 1.00 96.94 313 PHE A O 1
ATOM 2568 N N . LEU A 1 314 ? -8.829 2.563 26.848 1.00 97.12 314 LEU A N 1
ATOM 2569 C CA . LEU A 1 314 ? -8.630 3.771 27.651 1.00 97.12 314 LEU A CA 1
ATOM 2570 C C . LEU A 1 314 ? -7.560 3.574 28.734 1.00 97.12 314 LEU A C 1
ATOM 2572 O O . LEU A 1 314 ? -6.740 4.464 28.955 1.00 97.12 314 LEU A O 1
ATOM 2576 N N . GLU A 1 315 ? -7.525 2.408 29.384 1.00 95.75 315 GLU A N 1
ATOM 2577 C CA . GLU A 1 315 ? -6.476 2.047 30.345 1.00 95.75 315 GLU A CA 1
ATOM 2578 C C . GLU A 1 315 ? -5.094 2.056 29.680 1.00 95.75 315 GLU A C 1
ATOM 2580 O O . GLU A 1 315 ? -4.143 2.596 30.245 1.00 95.75 315 GLU A O 1
ATOM 2585 N N . GLN A 1 316 ? -4.976 1.528 28.457 1.00 94.06 316 GLN A N 1
ATOM 2586 C CA . GLN A 1 316 ? -3.725 1.575 27.694 1.00 94.06 316 GLN A CA 1
ATOM 2587 C C . GLN A 1 316 ? -3.300 3.006 27.355 1.00 94.06 316 GLN A C 1
ATOM 2589 O O . GLN A 1 316 ? -2.129 3.333 27.520 1.00 94.06 316 GLN A O 1
ATOM 2594 N N . CYS A 1 317 ? -4.235 3.873 26.962 1.00 95.44 317 CYS A N 1
ATOM 2595 C CA . CYS A 1 317 ? -3.945 5.286 26.697 1.00 95.44 317 CYS A CA 1
ATOM 2596 C C . CYS A 1 317 ? -3.526 6.047 27.968 1.00 95.44 317 CYS A C 1
ATOM 2598 O O . CYS A 1 317 ? -2.648 6.911 27.931 1.00 95.44 317 CYS A O 1
ATOM 2600 N N . ALA A 1 318 ? -4.150 5.740 29.111 1.00 95.19 318 ALA A N 1
ATOM 2601 C CA . ALA A 1 318 ? -3.901 6.408 30.388 1.00 95.19 318 ALA A CA 1
ATOM 2602 C C . ALA A 1 318 ? -2.561 6.012 31.036 1.00 95.19 318 ALA A C 1
ATOM 2604 O O . ALA A 1 318 ? -1.974 6.815 31.781 1.00 95.19 318 ALA A O 1
ATOM 2605 N N . ASN A 1 319 ? -2.090 4.791 30.771 1.00 90.00 319 ASN A N 1
ATOM 2606 C CA . ASN A 1 319 ? -0.888 4.215 31.363 1.00 90.00 319 ASN A CA 1
ATOM 2607 C C . ASN A 1 319 ? 0.371 4.635 30.592 1.00 90.00 319 ASN A C 1
ATOM 2609 O O . ASN A 1 319 ? 0.579 4.263 29.445 1.00 90.00 319 ASN A O 1
ATOM 2613 N N . THR A 1 320 ? 1.270 5.360 31.256 1.00 70.69 320 THR A N 1
ATOM 2614 C CA . THR A 1 320 ? 2.588 5.735 30.707 1.00 70.69 320 THR A CA 1
ATOM 2615 C C . THR A 1 320 ? 3.606 4.597 30.741 1.00 70.69 320 THR A C 1
ATOM 2617 O O . THR A 1 320 ? 4.685 4.740 30.182 1.00 70.69 320 THR A O 1
ATOM 2620 N N . GLU A 1 321 ? 3.279 3.497 31.423 1.00 67.25 321 GLU A N 1
ATOM 2621 C CA . GLU A 1 321 ? 4.235 2.478 31.858 1.00 67.25 321 GLU A CA 1
ATOM 2622 C C . GLU A 1 321 ? 4.019 1.100 31.216 1.00 67.25 321 GLU A C 1
ATOM 2624 O O . GLU A 1 321 ? 4.463 0.101 31.774 1.00 67.25 321 GLU A O 1
ATOM 2629 N N . VAL A 1 322 ? 3.369 0.989 30.052 1.00 65.31 322 VAL A N 1
ATOM 2630 C CA . VAL A 1 322 ? 3.324 -0.297 29.329 1.00 65.31 322 VAL A CA 1
ATOM 2631 C C . VAL A 1 322 ? 4.552 -0.398 28.422 1.00 65.31 322 VAL A C 1
ATOM 2633 O O . VAL A 1 322 ? 4.580 0.280 27.391 1.00 65.31 322 VAL A O 1
ATOM 2636 N N . PRO A 1 323 ? 5.575 -1.212 28.762 1.00 69.38 323 PRO A N 1
ATOM 2637 C CA . PRO A 1 323 ? 6.753 -1.341 27.922 1.00 69.38 323 PRO A CA 1
ATOM 2638 C C . PRO A 1 323 ? 6.307 -1.996 26.620 1.00 69.38 323 PRO A C 1
ATOM 2640 O O . PRO A 1 323 ? 5.735 -3.091 26.634 1.00 69.38 323 PRO A O 1
ATOM 2643 N N . ASN A 1 324 ? 6.548 -1.342 25.487 1.00 67.69 324 ASN A N 1
ATOM 2644 C CA . ASN A 1 324 ? 6.401 -2.016 24.213 1.00 67.69 324 ASN A CA 1
ATOM 2645 C C . ASN A 1 324 ? 7.431 -3.152 24.210 1.00 67.69 324 ASN A C 1
ATOM 2647 O O . ASN A 1 324 ? 8.599 -2.912 24.503 1.00 67.69 324 ASN A O 1
ATOM 2651 N N . GLY A 1 325 ? 7.031 -4.394 23.931 1.00 66.94 325 GLY A N 1
ATOM 2652 C CA . GLY A 1 325 ? 7.883 -5.590 24.064 1.00 66.94 325 GLY A CA 1
ATOM 2653 C C . GLY A 1 325 ? 9.144 -5.620 23.180 1.00 66.94 325 GLY A C 1
ATOM 2654 O O . GLY A 1 325 ? 9.803 -6.654 23.078 1.00 66.94 325 GLY A O 1
ATOM 2655 N N . TYR A 1 326 ? 9.484 -4.509 22.527 1.00 71.00 326 TYR A N 1
ATOM 2656 C CA . TYR A 1 326 ? 10.728 -4.291 21.812 1.00 71.00 326 TYR A CA 1
ATOM 2657 C C . TYR A 1 326 ? 11.865 -3.942 22.781 1.00 71.00 326 TYR A C 1
ATOM 2659 O O . TYR A 1 326 ? 11.684 -3.331 23.830 1.00 71.00 326 TYR A O 1
ATOM 2667 N N . ARG A 1 327 ? 13.077 -4.362 22.404 1.00 58.31 327 ARG A N 1
ATOM 2668 C CA . ARG A 1 327 ? 14.296 -4.412 23.234 1.00 58.31 327 ARG A CA 1
ATOM 2669 C C . ARG A 1 327 ? 14.777 -3.089 23.855 1.00 58.31 327 ARG A C 1
ATOM 2671 O O . ARG A 1 327 ? 15.772 -3.129 24.571 1.00 58.31 327 ARG A O 1
ATOM 2678 N N . TYR A 1 328 ? 14.112 -1.963 23.619 1.00 64.38 328 TYR A N 1
ATOM 2679 C CA . TYR A 1 328 ? 14.594 -0.638 24.017 1.00 64.38 328 TYR A CA 1
ATOM 2680 C C . TYR A 1 328 ? 13.710 0.117 25.012 1.00 64.38 328 TYR A C 1
ATOM 2682 O O . TYR A 1 328 ? 14.041 1.241 25.366 1.00 64.38 328 TYR A O 1
ATOM 2690 N N . GLY A 1 329 ? 12.652 -0.501 25.549 1.00 64.56 329 GLY A N 1
ATOM 2691 C CA . GLY A 1 329 ? 11.809 0.176 26.542 1.00 64.56 329 GLY A CA 1
ATOM 2692 C C . GLY A 1 329 ? 11.081 1.396 25.973 1.00 64.56 329 GLY A C 1
ATOM 2693 O O . GLY A 1 329 ? 10.684 2.275 26.733 1.00 64.56 329 GLY A O 1
ATOM 2694 N N . ASP A 1 330 ? 10.917 1.446 24.649 1.00 70.44 330 ASP A N 1
ATOM 2695 C CA . ASP A 1 330 ? 10.125 2.473 23.991 1.00 70.44 330 ASP A CA 1
ATOM 2696 C C . ASP A 1 330 ? 8.670 2.323 24.439 1.00 70.44 330 ASP A C 1
ATOM 2698 O O . ASP A 1 330 ? 8.086 1.238 24.413 1.00 70.44 330 ASP A O 1
ATOM 2702 N N . TRP A 1 331 ? 8.090 3.415 24.912 1.00 79.38 331 TRP A N 1
ATOM 2703 C CA . TRP A 1 331 ? 6.708 3.463 25.373 1.00 79.38 331 TRP A CA 1
ATOM 2704 C C . TRP A 1 331 ? 5.797 3.770 24.191 1.00 79.38 331 TRP A C 1
ATOM 2706 O O . TRP A 1 331 ? 6.197 4.501 23.290 1.00 79.38 331 TRP A O 1
ATOM 2716 N N . TYR A 1 332 ? 4.567 3.257 24.190 1.00 78.88 332 TYR A N 1
ATOM 2717 C CA . TYR A 1 332 ? 3.591 3.656 23.176 1.00 78.88 332 TYR A CA 1
ATOM 2718 C C . TYR A 1 332 ? 3.334 5.172 23.268 1.00 78.88 332 TYR A C 1
ATOM 2720 O O . TYR A 1 332 ? 2.859 5.640 24.312 1.00 78.88 332 TYR A O 1
ATOM 2728 N N . PRO A 1 333 ? 3.649 5.959 22.220 1.00 88.69 333 PRO A N 1
ATOM 2729 C CA . PRO A 1 333 ? 3.482 7.403 22.265 1.00 88.69 333 PRO A CA 1
ATOM 2730 C C . PRO A 1 333 ? 1.985 7.711 22.242 1.00 88.69 333 PRO A C 1
ATOM 2732 O O . PRO A 1 333 ? 1.329 7.565 21.226 1.00 88.69 333 PRO A O 1
ATOM 2735 N N . THR A 1 334 ? 1.409 8.053 23.392 1.00 92.00 334 THR A N 1
ATOM 2736 C CA . THR A 1 334 ? 0.051 8.617 23.462 1.00 92.00 334 THR A CA 1
ATOM 2737 C C . THR A 1 334 ? 0.198 10.115 23.669 1.00 92.00 334 THR A C 1
ATOM 2739 O O . THR A 1 334 ? 0.980 10.529 24.540 1.00 92.00 334 THR A O 1
ATOM 2742 N N . SER A 1 335 ? -0.539 10.931 22.919 1.00 94.44 335 SER A N 1
ATOM 2743 C CA . SER A 1 335 ? -0.502 12.380 23.108 1.00 94.44 335 SER A CA 1
ATOM 2744 C C . SER A 1 335 ? -0.921 12.746 24.543 1.00 94.44 335 SER A C 1
ATOM 2746 O O . SER A 1 335 ? -1.667 12.027 25.220 1.00 94.44 335 SER A O 1
ATOM 2748 N N . ASN A 1 336 ? -0.400 13.858 25.072 1.00 94.44 336 ASN A N 1
ATOM 2749 C CA . ASN A 1 336 ? -0.751 14.293 26.431 1.00 94.44 336 ASN A CA 1
ATOM 2750 C C . ASN A 1 336 ? -2.251 14.584 26.571 1.00 94.44 336 ASN A C 1
ATOM 2752 O O . ASN A 1 336 ? -2.820 14.325 27.633 1.00 94.44 336 ASN A O 1
ATOM 2756 N N . GLU A 1 337 ? -2.865 15.087 25.501 1.00 96.38 337 GLU A N 1
ATOM 2757 C CA . GLU A 1 337 ? -4.292 15.376 25.419 1.00 96.38 337 GLU A CA 1
ATOM 2758 C C . GLU A 1 337 ? -5.119 14.090 25.461 1.00 96.38 337 GLU A C 1
ATOM 2760 O O . GLU A 1 337 ? -5.916 13.925 26.386 1.00 96.38 337 GLU A O 1
ATOM 2765 N N . SER A 1 338 ? -4.847 13.124 24.578 1.00 96.44 338 SER A N 1
ATOM 2766 C CA . SER A 1 338 ? -5.540 11.828 24.577 1.00 96.44 338 SER A CA 1
ATOM 2767 C C . SER A 1 338 ? -5.356 11.064 25.879 1.00 96.44 338 SER A C 1
ATOM 2769 O O . SER A 1 338 ? -6.295 10.450 26.382 1.00 96.44 338 SER A O 1
ATOM 2771 N N . ARG A 1 339 ? -4.177 11.158 26.502 1.00 95.94 339 ARG A N 1
ATOM 2772 C CA . ARG A 1 339 ? -3.930 10.564 27.821 1.00 95.94 339 ARG A CA 1
ATOM 2773 C C . ARG A 1 339 ? -4.774 11.208 28.919 1.00 95.94 339 ARG A C 1
ATOM 2775 O O . ARG A 1 339 ? -5.301 10.498 29.777 1.00 95.94 339 ARG A O 1
ATOM 2782 N N . ALA A 1 340 ? -4.861 12.538 28.947 1.00 96.50 340 ALA A N 1
ATOM 2783 C CA . ALA A 1 340 ? -5.702 13.244 29.909 1.00 96.50 340 ALA A CA 1
ATOM 2784 C C . ALA A 1 340 ? -7.174 12.883 29.688 1.00 96.50 340 ALA A C 1
ATOM 2786 O O . ALA A 1 340 ? -7.864 12.489 30.628 1.00 96.50 340 ALA A O 1
ATOM 2787 N N . ARG A 1 341 ? -7.610 12.894 28.426 1.00 97.25 341 ARG A N 1
ATOM 2788 C CA . ARG A 1 341 ? -8.984 12.589 28.056 1.00 97.25 341 ARG A CA 1
ATOM 2789 C C . ARG A 1 341 ? -9.380 11.154 28.380 1.00 97.25 341 ARG A C 1
ATOM 2791 O O . ARG A 1 341 ? -10.459 10.924 28.919 1.00 97.25 341 ARG A O 1
ATOM 2798 N N . ALA A 1 342 ? -8.484 10.195 28.158 1.00 97.12 342 ALA A N 1
ATOM 2799 C CA . ALA A 1 342 ? -8.718 8.804 28.518 1.00 97.12 342 ALA A CA 1
ATOM 2800 C C . ALA A 1 342 ? -8.963 8.621 30.025 1.00 97.12 342 ALA A C 1
ATOM 2802 O O . ALA A 1 342 ? -9.840 7.854 30.424 1.00 97.12 342 ALA A O 1
ATOM 2803 N N . ARG A 1 343 ? -8.236 9.359 30.877 1.00 96.50 343 ARG A N 1
ATOM 2804 C CA . ARG A 1 343 ? -8.440 9.335 32.337 1.00 96.50 343 ARG A CA 1
ATOM 2805 C C . ARG A 1 343 ? -9.793 9.914 32.738 1.00 96.50 343 ARG A C 1
ATOM 2807 O O . ARG A 1 343 ? -10.454 9.338 33.602 1.00 96.50 343 ARG A O 1
ATOM 2814 N N . ASP A 1 344 ? -10.214 10.999 32.097 1.00 96.44 344 ASP A N 1
ATOM 2815 C CA . ASP A 1 344 ? -11.525 11.605 32.342 1.00 96.44 344 ASP A CA 1
ATOM 2816 C C . ASP A 1 344 ? -12.662 10.646 31.958 1.00 96.44 344 ASP A C 1
ATOM 2818 O O . ASP A 1 344 ? -13.604 10.456 32.733 1.00 96.44 344 ASP A O 1
ATOM 2822 N N . LEU A 1 345 ? -12.547 9.983 30.801 1.00 95.69 345 LEU A N 1
ATOM 2823 C CA . L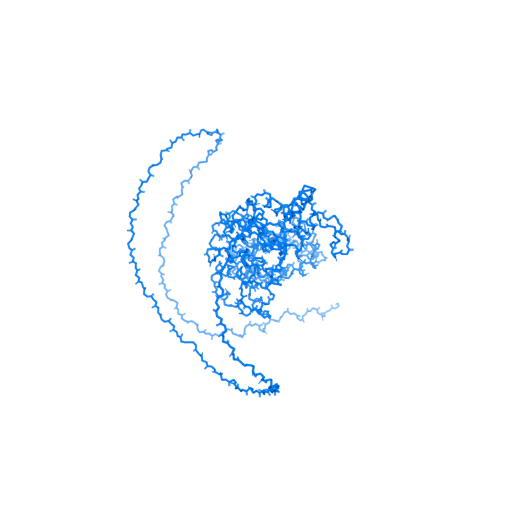EU A 1 345 ? -13.516 8.985 30.335 1.00 95.69 345 LEU A CA 1
ATOM 2824 C C . LEU A 1 345 ? -13.600 7.779 31.292 1.00 95.69 345 LEU A C 1
ATOM 2826 O O . LEU A 1 345 ? -14.702 7.363 31.654 1.00 95.69 345 LEU A O 1
ATOM 2830 N N . LEU A 1 346 ? -12.464 7.273 31.792 1.00 95.88 346 LEU A N 1
ATOM 2831 C CA . LEU A 1 346 ? -12.421 6.186 32.788 1.00 95.88 346 LEU A CA 1
ATOM 2832 C C . LEU A 1 346 ? -13.074 6.569 34.128 1.00 95.88 346 LEU A C 1
ATOM 2834 O O . LEU A 1 346 ? -13.788 5.763 34.742 1.00 95.88 346 LEU A O 1
ATOM 2838 N N . ALA A 1 347 ? -12.847 7.800 34.596 1.00 95.12 347 ALA A N 1
ATOM 2839 C CA . ALA A 1 347 ? -13.476 8.315 35.812 1.00 95.12 347 ALA A CA 1
ATOM 2840 C C . ALA A 1 347 ? -14.999 8.486 35.638 1.00 95.12 347 ALA A C 1
ATOM 2842 O O . ALA A 1 347 ? -15.776 8.187 36.554 1.00 95.12 347 ALA A O 1
ATOM 2843 N N . GLY A 1 348 ? -15.431 8.911 34.445 1.00 91.50 348 GLY A N 1
ATOM 2844 C CA . GLY A 1 348 ? -16.836 9.042 34.064 1.00 91.50 348 GLY A CA 1
ATOM 2845 C C . GLY A 1 348 ? -17.578 7.703 34.004 1.00 91.50 348 GLY A C 1
ATOM 2846 O O . GLY A 1 348 ? -18.638 7.571 34.620 1.00 91.50 348 GLY A O 1
ATOM 2847 N N . GLU A 1 349 ? -17.008 6.685 33.346 1.00 82.06 349 GLU A N 1
ATOM 2848 C CA . GLU A 1 349 ? -17.598 5.335 33.275 1.00 82.06 349 GLU A CA 1
ATOM 2849 C C . GLU A 1 349 ? -17.810 4.711 34.656 1.00 82.06 349 GLU A C 1
ATOM 2851 O O . GLU A 1 349 ? -18.819 4.054 34.919 1.00 82.06 349 GLU A O 1
ATOM 2856 N N . SER A 1 350 ? -16.856 4.922 35.563 1.00 78.81 350 SER A N 1
ATOM 2857 C CA . SER A 1 350 ? -16.955 4.414 36.931 1.00 78.81 350 SER A CA 1
ATOM 2858 C C . SER A 1 350 ? -18.157 5.015 37.667 1.00 78.81 350 SER A C 1
ATOM 2860 O O . SER A 1 350 ? -18.756 4.356 38.516 1.00 78.81 350 SER A O 1
ATOM 2862 N N . SER A 1 351 ? -18.562 6.235 37.309 1.00 81.06 351 SER A N 1
ATOM 2863 C CA . SER A 1 351 ? -19.718 6.916 37.896 1.00 81.06 351 SER A CA 1
ATOM 2864 C C . SER A 1 351 ? -21.047 6.475 37.270 1.00 81.06 351 SER A C 1
ATOM 2866 O O . SER A 1 351 ? -22.039 6.354 37.988 1.00 81.06 351 SER A O 1
ATOM 2868 N N . SER A 1 352 ? -21.083 6.181 35.964 1.00 68.94 352 SER A N 1
ATOM 2869 C CA . SER A 1 352 ? -22.300 5.731 35.264 1.00 68.94 352 SER A CA 1
ATOM 2870 C C . SER A 1 352 ? -22.624 4.251 35.503 1.00 68.94 352 SER A C 1
ATOM 2872 O O . SER A 1 352 ? -23.795 3.896 35.643 1.00 68.94 352 SER A O 1
ATOM 2874 N N . LEU A 1 353 ? -21.610 3.391 35.651 1.00 56.00 353 LEU A N 1
ATOM 2875 C CA . LEU A 1 353 ? -21.784 1.973 36.005 1.00 56.00 353 LEU A CA 1
ATOM 2876 C C . LEU A 1 353 ? -22.079 1.747 37.498 1.00 56.00 353 LEU A C 1
ATOM 2878 O O . LEU A 1 353 ? -22.503 0.658 37.881 1.00 56.00 353 LEU A O 1
ATOM 2882 N N . SER A 1 354 ? -21.912 2.772 38.340 1.00 51.84 354 SER A N 1
ATOM 2883 C CA . SER A 1 354 ? -22.243 2.731 39.774 1.00 51.84 354 SER A CA 1
ATOM 2884 C C . SER A 1 354 ? -23.718 3.030 40.083 1.00 51.84 354 SER A C 1
ATOM 2886 O O . SER A 1 354 ? -24.079 3.220 41.248 1.00 51.84 354 SER A O 1
ATOM 2888 N N . LEU A 1 355 ? -24.600 3.065 39.077 1.00 45.41 355 LEU A N 1
ATOM 2889 C CA . LEU A 1 355 ? -26.041 3.136 39.321 1.00 45.41 355 LEU A CA 1
ATOM 2890 C C . LEU A 1 355 ? -26.494 1.869 40.074 1.00 45.41 355 LEU A C 1
ATOM 2892 O O . LEU A 1 355 ? -26.268 0.750 39.608 1.00 45.41 355 LEU A O 1
ATOM 2896 N N . PRO A 1 356 ? -27.112 2.011 41.259 1.00 44.00 356 PRO A N 1
ATOM 2897 C CA . PRO A 1 356 ? -27.337 0.893 42.157 1.00 44.00 356 PRO A CA 1
ATOM 2898 C C . PRO A 1 356 ? -28.306 -0.111 41.533 1.00 44.00 356 PRO A C 1
ATOM 2900 O O . PRO A 1 356 ? -29.458 0.213 41.246 1.00 44.00 356 PRO A O 1
ATOM 2903 N N . LEU A 1 357 ? -27.875 -1.372 41.452 1.00 48.03 357 LEU A N 1
ATOM 2904 C CA . LEU A 1 357 ? -28.680 -2.561 41.126 1.00 48.03 357 LEU A CA 1
ATOM 2905 C C . LEU A 1 357 ? -29.856 -2.824 42.108 1.00 48.03 357 LEU A C 1
ATOM 2907 O O . LEU A 1 357 ? -30.417 -3.918 42.161 1.00 48.03 357 LEU A O 1
ATOM 2911 N N . HIS A 1 358 ? -30.260 -1.837 42.908 1.00 46.03 358 HIS A N 1
ATOM 2912 C CA . HIS A 1 358 ? -31.262 -1.949 43.958 1.00 46.03 358 HIS A CA 1
ATOM 2913 C C . HIS A 1 358 ? -32.431 -0.986 43.740 1.00 46.03 358 HIS A C 1
ATOM 2915 O O . HIS A 1 358 ? -32.654 -0.087 44.543 1.00 46.03 358 HIS A O 1
ATOM 2921 N N . SER A 1 359 ? -33.234 -1.198 42.692 1.00 44.88 359 SER A N 1
ATOM 2922 C CA . SER A 1 359 ? -34.637 -0.749 42.719 1.00 44.88 359 SER A CA 1
ATOM 2923 C C . SER A 1 359 ? -35.540 -1.469 41.709 1.00 44.88 359 SER A C 1
ATOM 2925 O O . SER A 1 359 ? -36.205 -0.849 40.887 1.00 44.88 359 SER A O 1
ATOM 2927 N N . THR A 1 360 ? -35.617 -2.800 41.780 1.00 45.38 360 THR A N 1
ATOM 2928 C CA . THR A 1 360 ? -36.741 -3.566 41.194 1.00 45.38 360 THR A CA 1
ATOM 2929 C C . THR A 1 360 ? -37.743 -4.067 42.241 1.00 45.38 360 THR A C 1
ATOM 2931 O O . THR A 1 360 ? -38.743 -4.686 41.895 1.00 45.38 360 THR A O 1
ATOM 2934 N N . ASN A 1 361 ? -37.587 -3.706 43.520 1.00 44.62 361 ASN A N 1
ATOM 2935 C CA . ASN A 1 361 ? -38.537 -4.064 44.584 1.00 44.62 361 ASN A CA 1
ATOM 2936 C C . ASN A 1 361 ? -39.549 -2.953 44.906 1.00 44.62 361 ASN A C 1
ATOM 2938 O O . ASN A 1 361 ? -39.789 -2.628 46.069 1.00 44.62 361 ASN A O 1
ATOM 2942 N N . ARG A 1 362 ? -40.197 -2.380 43.886 1.00 44.34 362 ARG A N 1
ATOM 2943 C CA . ARG A 1 362 ? -41.351 -1.497 44.111 1.00 44.34 362 ARG A CA 1
ATOM 2944 C C . ARG A 1 362 ? -42.431 -1.643 43.042 1.00 44.34 362 ARG A C 1
ATOM 2946 O O . ARG A 1 362 ? -42.659 -0.717 42.284 1.00 44.34 362 ARG A O 1
ATOM 2953 N N . ALA A 1 363 ? -43.109 -2.795 43.033 1.00 49.91 363 ALA A N 1
ATOM 2954 C CA . ALA A 1 363 ? -44.571 -2.901 42.870 1.00 49.91 363 ALA A CA 1
ATOM 2955 C C . ALA A 1 363 ? -45.025 -4.367 42.714 1.00 49.91 363 ALA A C 1
ATOM 2957 O O . ALA A 1 363 ? -45.319 -4.828 41.616 1.00 49.91 363 ALA A O 1
ATOM 2958 N N . ARG A 1 364 ? -45.159 -5.104 43.824 1.00 40.31 364 ARG A N 1
ATOM 2959 C CA . ARG A 1 364 ? -46.164 -6.180 43.918 1.00 40.31 364 ARG A CA 1
ATOM 2960 C C . ARG A 1 364 ? -46.490 -6.481 45.377 1.00 40.31 364 ARG A C 1
ATOM 2962 O O . ARG A 1 364 ? -45.992 -7.421 45.983 1.00 40.31 364 ARG A O 1
ATOM 2969 N N . LYS A 1 365 ? -47.332 -5.630 45.957 1.00 40.53 365 LYS A N 1
ATOM 2970 C CA . LYS A 1 365 ? -48.085 -5.935 47.172 1.00 40.53 365 LYS A CA 1
ATOM 2971 C C . LYS A 1 365 ? -49.558 -5.786 46.805 1.00 40.53 365 LYS A C 1
ATOM 2973 O O . LYS A 1 365 ? -49.917 -4.773 46.217 1.00 40.53 365 LYS A O 1
ATOM 2978 N N . LEU A 1 366 ? -50.340 -6.797 47.187 1.00 45.38 366 LEU A N 1
ATOM 2979 C CA . LEU A 1 366 ? -51.775 -7.016 46.948 1.00 45.38 366 LEU A CA 1
ATOM 2980 C C . LEU A 1 366 ? -52.111 -7.757 45.643 1.00 45.38 366 LEU A C 1
ATOM 2982 O O . LEU A 1 366 ? -52.358 -7.162 44.602 1.00 45.38 366 LEU A O 1
ATOM 2986 N N . ASN A 1 367 ? -52.116 -9.091 45.722 1.00 35.84 367 ASN A N 1
ATOM 2987 C CA . ASN A 1 367 ? -53.369 -9.854 45.718 1.00 35.84 367 ASN A CA 1
ATOM 2988 C C . ASN A 1 367 ? -53.097 -11.301 46.146 1.00 35.84 367 ASN A C 1
ATOM 2990 O O . ASN A 1 367 ? -52.608 -12.124 45.376 1.00 35.84 367 ASN A O 1
ATOM 2994 N N . SER A 1 368 ? -53.419 -11.580 47.407 1.00 37.16 368 SER A N 1
ATOM 2995 C CA . SER A 1 368 ? -53.642 -12.926 47.924 1.00 37.16 368 SER A CA 1
ATOM 2996 C C . SER A 1 368 ? -55.133 -13.217 47.797 1.00 37.16 368 SER A C 1
ATOM 2998 O O . SER A 1 368 ? -55.914 -12.431 48.324 1.00 37.16 368 SER A O 1
ATOM 3000 N N . LEU A 1 369 ? -55.514 -14.319 47.143 1.00 37.38 369 LEU A N 1
ATOM 3001 C CA . LEU A 1 369 ? -56.562 -15.249 47.591 1.00 37.38 369 LEU A CA 1
ATOM 3002 C C . LEU A 1 369 ? -56.739 -16.407 46.590 1.00 37.38 369 LEU A C 1
ATOM 3004 O O . LEU A 1 369 ? -56.914 -16.196 45.396 1.00 37.38 369 LEU A O 1
ATOM 3008 N N . SER A 1 370 ? -56.791 -17.609 47.172 1.00 34.81 370 SER A N 1
ATOM 3009 C CA . SER A 1 370 ? -57.362 -18.868 46.671 1.00 34.81 370 SER A CA 1
ATOM 3010 C C . SER A 1 370 ? -56.498 -19.814 45.815 1.00 34.81 370 SER A C 1
ATOM 3012 O O . SER A 1 370 ? -56.423 -19.714 44.597 1.00 34.81 370 SER A O 1
ATOM 3014 N N . SER A 1 371 ? -55.971 -20.848 46.484 1.00 42.09 371 SER A N 1
ATOM 3015 C CA . SER A 1 371 ? -55.864 -22.238 45.978 1.00 42.09 371 SER A CA 1
ATOM 3016 C C . SER A 1 371 ? -57.285 -22.849 45.805 1.00 42.09 371 SER A C 1
ATOM 3018 O O . SER A 1 371 ? -58.225 -22.192 46.272 1.00 42.09 371 SER A O 1
ATOM 3020 N N . PRO A 1 372 ? -57.529 -24.056 45.214 1.00 53.91 372 PRO A N 1
ATOM 3021 C CA . PRO A 1 372 ? -56.842 -25.352 45.450 1.00 53.91 372 PRO A CA 1
ATOM 3022 C C . PRO A 1 372 ? -56.766 -26.266 44.173 1.00 53.91 372 PRO A C 1
ATOM 3024 O O . PRO A 1 372 ? -56.855 -25.735 43.072 1.00 53.91 372 PRO A O 1
ATOM 3027 N N . PRO A 1 373 ? -56.625 -27.613 44.250 1.00 55.75 373 PRO A N 1
ATOM 3028 C CA . PRO A 1 373 ? -55.427 -28.362 44.651 1.00 55.75 373 PRO A CA 1
ATOM 3029 C C . PRO A 1 373 ? -54.998 -29.476 43.649 1.00 55.75 373 PRO A C 1
ATOM 3031 O O . PRO A 1 373 ? -55.754 -29.893 42.783 1.00 55.75 373 PRO A O 1
ATOM 3034 N N . ALA A 1 374 ? -53.786 -29.999 43.879 1.00 37.50 374 ALA A N 1
ATOM 3035 C CA . ALA A 1 374 ? -53.359 -31.406 43.775 1.00 37.50 374 ALA A CA 1
ATOM 3036 C C . ALA A 1 374 ? -53.727 -32.264 42.542 1.00 37.50 374 ALA A C 1
ATOM 3038 O O . ALA A 1 374 ? -54.836 -32.776 42.456 1.00 37.50 374 ALA A O 1
ATOM 3039 N N . VAL A 1 375 ? -52.703 -32.650 41.765 1.00 36.56 375 VAL A N 1
ATOM 3040 C CA . VAL A 1 375 ? -52.517 -34.041 41.302 1.00 36.56 375 VAL A CA 1
ATOM 3041 C C . VAL A 1 375 ? -51.021 -34.371 41.324 1.00 36.56 375 VAL A C 1
ATOM 3043 O O . VAL A 1 375 ? -50.199 -33.659 40.754 1.00 36.56 375 VAL A O 1
ATOM 3046 N N . ALA A 1 376 ? -50.690 -35.454 42.018 1.00 37.66 376 ALA A N 1
ATOM 3047 C CA . ALA A 1 376 ? -49.385 -36.093 42.079 1.00 37.66 376 ALA A CA 1
ATOM 3048 C C . ALA A 1 376 ? -49.314 -37.213 41.038 1.00 37.66 376 ALA A C 1
ATOM 3050 O O . ALA A 1 376 ? -50.256 -37.995 41.015 1.00 37.66 376 ALA A O 1
ATOM 3051 N N . ILE A 1 377 ? -48.212 -37.368 40.286 1.00 38.50 377 ILE A N 1
ATOM 3052 C CA . ILE A 1 377 ? -47.758 -38.688 39.801 1.00 38.50 377 ILE A CA 1
ATOM 3053 C C . ILE A 1 377 ? -46.217 -38.739 39.704 1.00 38.50 377 ILE A C 1
ATOM 3055 O O . ILE A 1 377 ? -45.588 -37.955 39.004 1.00 38.50 377 ILE A O 1
ATOM 3059 N N . ALA A 1 378 ? -45.689 -39.682 40.486 1.00 32.97 378 ALA A N 1
ATOM 3060 C CA . ALA A 1 378 ? -44.470 -40.497 40.453 1.00 32.97 378 ALA A CA 1
ATOM 3061 C C . ALA A 1 378 ? -43.242 -40.190 39.563 1.00 32.97 378 ALA A C 1
ATOM 3063 O O . ALA A 1 378 ? -43.305 -40.027 38.349 1.00 32.97 378 ALA A O 1
ATOM 3064 N N . SER A 1 379 ? -42.098 -40.344 40.236 1.00 39.75 379 SER A N 1
ATOM 3065 C CA . SER A 1 379 ? -40.741 -40.621 39.757 1.00 39.75 379 SER A CA 1
ATOM 3066 C C . SER A 1 379 ? -40.569 -42.000 39.104 1.00 39.75 379 SER A C 1
ATOM 3068 O O . SER A 1 379 ? -41.128 -42.963 39.611 1.00 39.75 379 SER A O 1
ATOM 3070 N N . THR A 1 380 ? -39.641 -42.106 38.143 1.00 35.31 380 THR A N 1
ATOM 3071 C CA . THR A 1 380 ? -38.650 -43.203 37.957 1.00 35.31 380 THR A CA 1
ATOM 3072 C C . THR A 1 380 ? -37.567 -42.677 36.998 1.00 35.31 380 THR A C 1
ATOM 3074 O O . THR A 1 380 ? -37.897 -42.230 35.908 1.00 35.31 380 THR A O 1
ATOM 3077 N N . SER A 1 381 ? -36.317 -42.455 37.418 1.00 36.44 381 SER A N 1
ATOM 3078 C CA . SER A 1 381 ? -35.221 -43.441 37.509 1.00 36.44 381 SER A CA 1
ATOM 3079 C C . SER A 1 381 ? -34.959 -44.192 36.197 1.00 36.44 381 SER A C 1
ATOM 3081 O O . SER A 1 381 ? -35.766 -45.039 35.842 1.00 36.44 381 SER A O 1
ATOM 3083 N N . THR A 1 382 ? -33.858 -43.877 35.495 1.00 34.47 382 THR A N 1
ATOM 3084 C CA . THR A 1 382 ? -32.644 -44.723 35.369 1.00 34.47 382 THR A CA 1
ATOM 3085 C C . THR A 1 382 ? -31.699 -44.179 34.285 1.00 34.47 382 THR A C 1
ATOM 3087 O O . THR A 1 382 ? -32.076 -44.054 33.125 1.00 34.47 382 THR A O 1
ATOM 3090 N N . HIS A 1 383 ? -30.449 -43.916 34.674 1.00 40.97 383 HIS A N 1
ATOM 3091 C CA . HIS A 1 383 ? -29.251 -43.996 33.820 1.00 40.97 383 HIS A CA 1
ATOM 3092 C C . HIS A 1 383 ? -29.016 -45.472 33.415 1.00 40.97 383 HIS A C 1
ATOM 3094 O O . HIS A 1 383 ? -29.436 -46.343 34.184 1.00 40.97 383 HIS A O 1
ATOM 3100 N N . PRO A 1 384 ? -28.321 -45.796 32.298 1.00 52.06 384 PRO A N 1
ATOM 3101 C CA . PRO A 1 384 ? -26.848 -45.798 32.333 1.00 52.06 384 PRO A CA 1
ATOM 3102 C C . PRO A 1 384 ? -26.089 -45.561 31.001 1.00 52.06 384 PRO A C 1
ATOM 3104 O O . PRO A 1 384 ? -26.630 -45.666 29.910 1.00 52.06 384 PRO A O 1
ATOM 3107 N N . ALA A 1 385 ? -24.799 -45.256 31.193 1.00 33.78 385 ALA A N 1
ATOM 3108 C CA . ALA A 1 385 ? -23.586 -45.598 30.433 1.00 33.78 385 ALA A CA 1
ATOM 3109 C C . ALA A 1 385 ? -23.530 -45.583 28.887 1.00 33.78 385 ALA A C 1
ATOM 3111 O O . ALA A 1 385 ? -24.223 -46.311 28.183 1.00 33.78 385 ALA A O 1
ATOM 3112 N N . SER A 1 386 ? -22.512 -44.854 28.417 1.00 40.53 386 SER A N 1
ATOM 3113 C CA . SER A 1 386 ? -21.820 -44.965 27.127 1.00 40.53 386 SER A CA 1
ATOM 3114 C C . SER A 1 386 ? -21.313 -46.384 26.823 1.00 40.53 386 SER A C 1
ATOM 3116 O O . SER A 1 386 ? -21.082 -47.176 27.740 1.00 40.53 386 SER A O 1
ATOM 3118 N N . PRO A 1 387 ? -20.986 -46.658 25.547 1.00 49.03 387 PRO A N 1
ATOM 3119 C CA . PRO A 1 387 ? -19.562 -46.758 25.223 1.00 49.03 387 PRO A CA 1
ATOM 3120 C C . PRO A 1 387 ? -19.155 -46.139 23.874 1.00 49.03 387 PRO A C 1
ATOM 3122 O O . PRO A 1 387 ? -19.931 -46.009 22.933 1.00 49.03 387 PRO A O 1
ATOM 3125 N N . SER A 1 388 ? -17.870 -45.788 23.832 1.00 40.94 388 SER A N 1
ATOM 3126 C CA . SER A 1 388 ? -17.021 -45.559 22.661 1.00 40.94 388 SER A CA 1
ATOM 3127 C C . SER A 1 388 ? -17.250 -46.551 21.520 1.00 40.94 388 SER A C 1
ATOM 3129 O O . SER A 1 388 ? -17.445 -47.721 21.813 1.00 40.94 388 SER A O 1
ATOM 3131 N N . HIS A 1 389 ? -17.076 -46.120 20.266 1.00 38.81 389 HIS A N 1
ATOM 3132 C CA . HIS A 1 389 ? -16.189 -46.753 19.273 1.00 38.81 389 HIS A CA 1
ATOM 3133 C C . HIS A 1 389 ? -16.157 -45.914 17.983 1.00 38.81 389 HIS A C 1
ATOM 3135 O O . HIS A 1 389 ? -17.180 -45.701 17.337 1.00 38.81 389 HIS A O 1
ATOM 3141 N N . SER A 1 390 ? -14.959 -45.472 17.600 1.00 41.66 390 SER A N 1
ATOM 3142 C CA . SER A 1 390 ? -14.626 -45.092 16.225 1.00 41.66 390 SER A CA 1
ATOM 3143 C C . SER A 1 390 ? -14.568 -46.345 15.345 1.00 41.66 390 SER A C 1
ATOM 3145 O O . SER A 1 390 ? -14.131 -47.396 15.823 1.00 41.66 390 SER A O 1
ATOM 3147 N N . PRO A 1 391 ? -14.876 -46.217 14.047 1.00 49.97 391 PRO A N 1
ATOM 3148 C CA . PRO A 1 391 ? -14.002 -46.841 13.067 1.00 49.97 391 PRO A CA 1
ATOM 3149 C C . PRO A 1 391 ? -13.691 -45.930 11.875 1.00 49.97 391 PRO A C 1
ATOM 3151 O O . PRO A 1 391 ? -14.554 -45.365 11.209 1.00 49.97 391 PRO A O 1
ATOM 3154 N N . THR A 1 392 ? -12.392 -45.860 11.625 1.00 41.75 392 THR A N 1
ATOM 3155 C CA . THR A 1 392 ? -11.696 -45.606 10.369 1.00 41.75 392 THR A CA 1
ATOM 3156 C C . THR A 1 392 ? -12.389 -46.283 9.186 1.00 41.75 392 THR A C 1
ATOM 3158 O O . THR A 1 392 ? -12.534 -47.497 9.221 1.00 41.75 392 THR A O 1
ATOM 3161 N N . HIS A 1 393 ? -12.726 -45.547 8.124 1.00 43.56 393 HIS A N 1
ATOM 3162 C CA . HIS A 1 393 ? -12.840 -46.096 6.766 1.00 43.56 393 HIS A CA 1
ATOM 3163 C C . HIS A 1 393 ? -12.709 -44.985 5.711 1.00 43.56 393 HIS A C 1
ATOM 3165 O O . HIS A 1 393 ? -13.626 -44.205 5.476 1.00 43.56 393 HIS A O 1
ATOM 3171 N N . THR A 1 394 ? -11.549 -44.948 5.056 1.00 44.06 394 THR A N 1
ATOM 3172 C CA . THR A 1 394 ? -11.358 -44.449 3.685 1.00 44.06 394 THR A CA 1
ATOM 3173 C C . THR A 1 394 ? -12.115 -45.365 2.714 1.00 44.06 394 THR A C 1
ATOM 3175 O O . THR A 1 394 ? -12.145 -46.577 2.957 1.00 44.06 394 THR A O 1
ATOM 3178 N N . PRO A 1 395 ? -12.723 -44.838 1.633 1.00 50.34 395 PRO A N 1
ATOM 3179 C CA . PRO A 1 395 ? -12.219 -45.153 0.281 1.00 50.34 395 PRO A CA 1
ATOM 3180 C C . PRO A 1 395 ? -12.510 -44.003 -0.738 1.00 50.34 395 PRO A C 1
ATOM 3182 O O . PRO A 1 395 ? -12.848 -42.901 -0.316 1.00 50.34 395 PRO A O 1
ATOM 3185 N N . PRO A 1 396 ? -12.329 -44.182 -2.061 1.00 50.47 396 PRO A N 1
ATOM 3186 C CA . PRO A 1 396 ? -11.126 -43.828 -2.807 1.00 50.47 396 PRO A CA 1
ATOM 3187 C C . PRO A 1 396 ? -11.332 -42.675 -3.813 1.00 50.47 396 PRO A C 1
ATOM 3189 O O . PRO A 1 396 ? -12.450 -42.284 -4.140 1.00 50.47 396 PRO A O 1
ATOM 3192 N N . LEU A 1 397 ? -10.205 -42.180 -4.336 1.00 45.34 397 LEU A N 1
ATOM 3193 C CA . LEU A 1 397 ? -10.103 -41.330 -5.525 1.00 45.34 397 LEU A CA 1
ATOM 3194 C C . LEU A 1 397 ? -10.884 -41.914 -6.722 1.00 45.34 397 LEU A C 1
ATOM 3196 O O . LEU A 1 397 ? -10.617 -43.040 -7.128 1.00 45.34 397 LEU A O 1
ATOM 3200 N N . ASN A 1 398 ? -11.744 -41.089 -7.319 1.00 39.38 398 ASN A N 1
ATOM 3201 C CA . ASN A 1 398 ? -12.105 -41.066 -8.742 1.00 39.38 398 ASN A CA 1
ATOM 3202 C C . ASN A 1 398 ? -12.137 -39.572 -9.103 1.00 39.38 398 ASN A C 1
ATOM 3204 O O . ASN A 1 398 ? -12.842 -38.802 -8.458 1.00 39.38 398 ASN A O 1
ATOM 3208 N N . ASP A 1 399 ? -11.163 -39.052 -9.834 1.00 33.59 399 ASP A N 1
ATOM 3209 C CA . ASP A 1 399 ? -10.940 -39.158 -11.279 1.00 33.59 399 ASP A CA 1
ATOM 3210 C C . ASP A 1 399 ? -11.943 -38.345 -12.119 1.00 33.59 399 ASP A C 1
ATOM 3212 O O . ASP A 1 399 ? -13.157 -38.382 -11.934 1.00 33.59 399 ASP A O 1
ATOM 3216 N N . ALA A 1 400 ? -11.328 -37.545 -12.985 1.00 39.94 400 ALA A N 1
ATOM 3217 C CA . ALA A 1 400 ? -11.793 -36.526 -13.911 1.00 39.94 400 ALA A CA 1
ATOM 3218 C C . ALA A 1 400 ? -13.308 -36.352 -14.147 1.00 39.94 400 ALA A C 1
ATOM 3220 O O . ALA A 1 400 ? -13.999 -37.210 -14.692 1.00 39.94 400 ALA A O 1
ATOM 3221 N N . SER A 1 401 ? -13.789 -35.124 -13.931 1.00 38.16 401 SER A N 1
ATOM 3222 C CA . SER A 1 401 ? -14.960 -34.576 -14.629 1.00 38.16 401 SER A CA 1
ATOM 3223 C C . SER A 1 401 ? -14.718 -33.108 -14.987 1.00 38.16 401 SER A C 1
ATOM 3225 O O . SER A 1 401 ? -14.974 -32.190 -14.217 1.00 38.16 401 SER A O 1
ATOM 3227 N N . ARG A 1 402 ? -14.106 -32.940 -16.162 1.00 39.53 402 ARG A N 1
ATOM 3228 C CA . ARG A 1 402 ? -14.411 -31.960 -17.219 1.00 39.53 402 ARG A CA 1
ATOM 3229 C C . ARG A 1 402 ? -15.520 -30.934 -16.875 1.00 39.53 402 ARG A C 1
ATOM 3231 O O . ARG A 1 402 ? -16.645 -31.361 -16.632 1.00 39.53 402 ARG A O 1
ATOM 3238 N N . PRO A 1 403 ? -15.271 -29.612 -16.939 1.00 46.72 403 PRO A N 1
ATOM 3239 C CA . PRO A 1 403 ? -16.353 -28.636 -16.905 1.00 46.72 403 PRO A CA 1
ATOM 3240 C C . PRO A 1 403 ? -16.994 -28.487 -18.293 1.00 46.72 403 PRO A C 1
ATOM 3242 O O . PRO A 1 403 ? -16.299 -28.349 -19.304 1.00 46.72 403 PRO A O 1
ATOM 3245 N N . ASP A 1 404 ? -18.325 -28.534 -18.315 1.00 33.16 404 ASP A N 1
ATOM 3246 C CA . ASP A 1 404 ? -19.163 -28.191 -19.464 1.00 33.16 404 ASP A CA 1
ATOM 3247 C C . ASP A 1 404 ? -19.078 -26.686 -19.799 1.00 33.16 404 ASP A C 1
ATOM 3249 O O . ASP A 1 404 ? -18.937 -25.856 -18.894 1.00 33.16 404 ASP A O 1
ATOM 3253 N N . PRO A 1 405 ? -19.199 -26.310 -21.086 1.00 41.59 405 PRO A N 1
ATOM 3254 C CA . PRO A 1 405 ? -19.183 -24.926 -21.537 1.00 41.59 405 PRO A CA 1
ATOM 3255 C C . PRO A 1 405 ? -20.589 -24.313 -21.460 1.00 41.59 405 PRO A C 1
ATOM 3257 O O . PRO A 1 405 ? -21.515 -24.764 -22.136 1.00 41.59 405 PRO A O 1
ATOM 3260 N N . LEU A 1 406 ? -20.755 -23.242 -20.681 1.00 40.75 406 LEU A N 1
ATOM 3261 C CA . LEU A 1 406 ? -21.962 -22.417 -20.745 1.00 40.75 406 LEU A CA 1
ATOM 3262 C C . LEU A 1 406 ? -21.872 -21.443 -21.930 1.00 40.75 406 LEU A C 1
ATOM 3264 O O . LEU A 1 406 ? -20.986 -20.595 -22.008 1.00 40.75 406 LEU A O 1
ATOM 3268 N N . LEU A 1 407 ? -22.813 -21.624 -22.857 1.00 41.38 407 LEU A N 1
ATOM 3269 C CA . LEU A 1 407 ? -23.155 -20.760 -23.988 1.00 41.38 407 LEU A CA 1
ATOM 3270 C C . LEU A 1 407 ? -23.913 -19.483 -23.529 1.00 41.38 407 LEU A C 1
ATOM 3272 O O . LEU A 1 407 ? -24.283 -19.379 -22.360 1.00 41.38 407 LEU A O 1
ATOM 3276 N N . PRO A 1 408 ? -24.103 -18.489 -24.423 1.00 47.09 408 PRO A N 1
ATOM 3277 C CA . PRO A 1 408 ? -24.130 -17.068 -24.091 1.00 47.09 408 PRO A CA 1
ATOM 3278 C C . PRO A 1 408 ? -25.535 -16.542 -23.785 1.00 47.09 408 PRO A C 1
ATOM 3280 O O . PRO A 1 408 ? -26.532 -17.059 -24.289 1.00 47.09 408 PRO A O 1
ATOM 3283 N N . HIS A 1 409 ? -25.603 -15.441 -23.034 1.00 39.69 409 HIS A N 1
ATOM 3284 C CA . HIS A 1 409 ? -26.821 -14.645 -22.932 1.00 39.69 409 HIS A CA 1
ATOM 3285 C C . HIS A 1 409 ? -26.836 -13.516 -23.963 1.00 39.69 409 HIS A C 1
ATOM 3287 O O . HIS A 1 409 ? -25.917 -12.704 -24.058 1.00 39.69 409 HIS A O 1
ATOM 3293 N N . SER A 1 410 ? -27.920 -13.544 -24.735 1.00 38.94 410 SER A N 1
ATOM 3294 C CA . SER A 1 410 ? -28.352 -12.594 -25.746 1.00 38.94 410 SER A CA 1
ATOM 3295 C C . SER A 1 410 ? -28.477 -11.160 -25.248 1.00 38.94 410 SER A C 1
ATOM 3297 O O . SER A 1 410 ? -28.815 -10.890 -24.097 1.00 38.94 410 SER A O 1
ATOM 3299 N N . ALA A 1 411 ? -28.273 -10.274 -26.218 1.00 40.69 411 ALA A N 1
ATOM 3300 C CA . ALA A 1 411 ? -28.685 -8.887 -26.244 1.00 40.69 411 ALA A CA 1
ATOM 3301 C C . ALA A 1 411 ? -30.161 -8.694 -25.869 1.00 40.69 411 ALA A C 1
ATOM 3303 O O . ALA A 1 411 ? -31.014 -9.438 -26.340 1.00 40.69 411 ALA A O 1
ATOM 3304 N N . ASP A 1 412 ? -30.427 -7.627 -25.120 1.00 38.16 412 ASP A N 1
ATOM 3305 C CA . ASP A 1 412 ? -31.595 -6.775 -25.327 1.00 38.16 412 ASP A CA 1
ATOM 3306 C C . ASP A 1 412 ? -31.274 -5.367 -24.809 1.00 38.16 412 ASP A C 1
ATOM 3308 O O . ASP A 1 412 ? -31.070 -5.131 -23.618 1.00 38.16 412 ASP A O 1
ATOM 3312 N N . SER A 1 413 ? -31.176 -4.424 -25.746 1.00 43.28 413 SER A N 1
ATOM 3313 C CA . SER A 1 413 ? -31.183 -2.988 -25.473 1.00 43.28 413 SER A CA 1
ATOM 3314 C C . SER A 1 413 ? -32.615 -2.516 -25.231 1.00 43.28 413 SER A C 1
ATOM 3316 O O . SER A 1 413 ? -33.536 -2.977 -25.906 1.00 43.28 413 SER A O 1
ATOM 3318 N N . PRO A 1 414 ? -32.788 -1.471 -24.410 1.00 49.31 414 PRO A N 1
ATOM 3319 C CA . PRO A 1 414 ? -33.708 -0.428 -24.837 1.00 49.31 414 PRO A CA 1
ATOM 3320 C C . PRO A 1 414 ? -33.160 0.992 -24.644 1.00 49.31 414 PRO A C 1
ATOM 3322 O O . PRO A 1 414 ? -32.647 1.360 -23.594 1.00 49.31 414 PRO A O 1
ATOM 3325 N N . ALA A 1 415 ? -33.332 1.758 -25.723 1.00 35.16 415 ALA A N 1
ATOM 3326 C CA . ALA A 1 415 ? -33.743 3.159 -25.800 1.00 35.16 415 ALA A CA 1
ATOM 3327 C C . ALA A 1 415 ? -33.208 4.165 -24.758 1.00 35.16 415 ALA A C 1
ATOM 3329 O O . ALA A 1 415 ? -33.624 4.208 -23.603 1.00 35.16 415 ALA A O 1
ATOM 3330 N N . ALA A 1 416 ? -32.393 5.088 -25.268 1.00 43.66 416 ALA A N 1
ATOM 3331 C CA . ALA A 1 416 ? -32.078 6.373 -24.657 1.00 43.66 416 ALA A CA 1
ATOM 3332 C C . ALA A 1 416 ? -33.325 7.262 -24.472 1.00 43.66 416 ALA A C 1
ATOM 3334 O O . ALA A 1 416 ? -34.201 7.265 -25.344 1.00 43.66 416 ALA A O 1
ATOM 3335 N N . PRO A 1 417 ? -33.343 8.125 -23.441 1.00 48.81 417 PRO A N 1
ATOM 3336 C CA . PRO A 1 417 ? -34.091 9.366 -23.484 1.00 48.81 417 PRO A CA 1
ATOM 3337 C C . PRO A 1 417 ? -33.180 10.600 -23.592 1.00 48.81 417 PRO A C 1
ATOM 3339 O O . PRO A 1 417 ? -32.056 10.647 -23.099 1.00 48.81 417 PRO A O 1
ATOM 3342 N N . ALA A 1 418 ? -33.752 11.568 -24.301 1.00 33.59 418 ALA A N 1
ATOM 3343 C CA . ALA A 1 418 ? -33.357 12.934 -24.611 1.00 33.59 418 ALA A CA 1
ATOM 3344 C C . ALA A 1 418 ? -32.467 13.679 -23.596 1.00 33.59 418 ALA A C 1
ATOM 3346 O O . ALA A 1 418 ? -32.699 13.657 -22.391 1.00 33.59 418 ALA A O 1
ATOM 3347 N N . GLN A 1 419 ? -31.511 14.435 -24.145 1.00 35.25 419 GLN A N 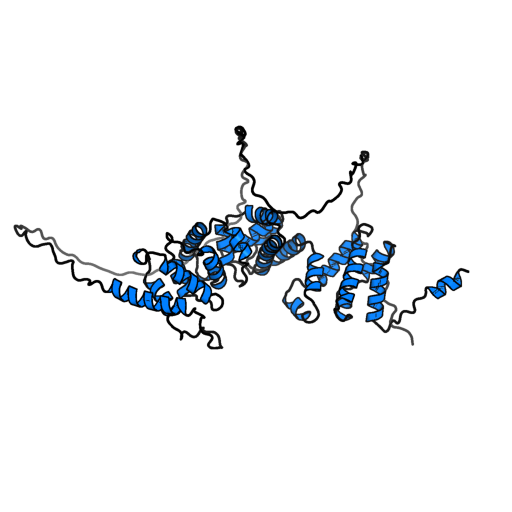1
ATOM 3348 C CA . GLN A 1 419 ? -30.790 15.497 -23.450 1.00 35.25 419 GLN A CA 1
ATOM 3349 C C . GLN A 1 419 ? -31.732 16.674 -23.172 1.00 35.25 419 GLN A C 1
ATOM 3351 O O . GLN A 1 419 ? -32.286 17.265 -24.099 1.00 35.25 419 GLN A O 1
ATOM 3356 N N . GLU A 1 420 ? -31.872 17.019 -21.898 1.00 34.66 420 GLU A N 1
ATOM 3357 C CA . GLU A 1 420 ? -32.507 18.246 -21.434 1.00 34.66 420 GLU A CA 1
ATOM 3358 C C . GLU A 1 420 ? -31.398 19.280 -21.187 1.00 34.66 420 GLU A C 1
ATOM 3360 O O . GLU A 1 420 ? -30.486 19.078 -20.384 1.00 34.66 420 GLU A O 1
ATOM 3365 N N . SER A 1 421 ? -31.423 20.356 -21.967 1.00 39.81 421 SER A N 1
ATOM 3366 C CA . SER A 1 421 ? -30.507 21.489 -21.877 1.00 39.81 421 SER A CA 1
ATOM 3367 C C . SER A 1 421 ? -30.858 22.346 -20.662 1.00 39.81 421 SER A C 1
ATOM 3369 O O . SER A 1 421 ? -31.877 23.036 -20.678 1.00 39.81 421 SER A O 1
ATOM 3371 N N . VAL A 1 422 ? -30.009 22.327 -19.632 1.00 41.19 422 VAL A N 1
ATOM 3372 C CA . VAL A 1 422 ? -30.074 23.283 -18.520 1.00 41.19 422 VAL A CA 1
ATOM 3373 C C . VAL A 1 422 ? -29.064 24.398 -18.769 1.00 41.19 422 VAL A C 1
ATOM 3375 O O . VAL A 1 422 ? -27.850 24.207 -18.719 1.00 41.19 422 VAL A O 1
ATOM 3378 N N . GLU A 1 423 ? -29.625 25.558 -19.079 1.00 42.44 423 GLU A N 1
ATOM 3379 C CA . GLU A 1 423 ? -29.006 26.874 -19.136 1.00 42.44 423 GLU A CA 1
ATOM 3380 C C . GLU A 1 423 ? -28.662 27.314 -17.701 1.00 42.44 423 GLU A C 1
ATOM 3382 O O . GLU A 1 423 ? -29.541 27.373 -16.840 1.00 42.44 423 GLU A O 1
ATOM 3387 N N . VAL A 1 424 ? -27.379 27.559 -17.417 1.00 44.06 424 VAL A N 1
ATOM 3388 C CA . VAL A 1 424 ? -26.918 28.096 -16.128 1.00 44.06 424 VAL A CA 1
ATOM 3389 C C . VAL A 1 424 ? -26.308 29.470 -16.365 1.00 44.06 424 VAL A C 1
ATOM 3391 O O . VAL A 1 424 ? -25.278 29.604 -17.026 1.00 44.06 424 VAL A O 1
ATOM 3394 N N . ASP A 1 425 ? -26.982 30.472 -15.803 1.00 33.81 425 ASP A N 1
ATOM 3395 C CA . ASP A 1 425 ? -26.562 31.865 -15.706 1.00 33.81 425 ASP A CA 1
ATOM 3396 C C . ASP A 1 425 ? -25.184 32.003 -15.043 1.00 33.81 425 ASP A C 1
ATOM 3398 O O . ASP A 1 425 ? -24.941 31.517 -13.936 1.00 33.81 425 ASP A O 1
ATOM 3402 N N . ALA A 1 426 ? -24.293 32.736 -15.710 1.00 34.22 426 ALA A N 1
ATOM 3403 C CA . ALA A 1 426 ? -23.001 33.146 -15.181 1.00 34.22 426 ALA A CA 1
ATOM 3404 C C . ALA A 1 426 ? -23.097 34.555 -14.571 1.00 34.22 426 ALA A C 1
ATOM 3406 O O . ALA A 1 426 ? -23.410 35.525 -15.262 1.00 34.22 426 ALA A O 1
ATOM 3407 N N . VAL A 1 427 ? -22.761 34.680 -13.284 1.00 44.34 427 VAL A N 1
ATOM 3408 C CA . VAL A 1 427 ? -22.471 35.960 -12.611 1.00 44.34 427 VAL A CA 1
ATOM 3409 C C . VAL A 1 427 ? -20.951 36.063 -12.411 1.00 44.34 427 VAL A C 1
ATOM 3411 O O . VAL A 1 427 ? -20.336 35.071 -12.016 1.00 44.34 427 VAL A O 1
ATOM 3414 N N . PRO A 1 428 ? -20.316 37.220 -12.690 1.00 44.12 428 PRO A N 1
ATOM 3415 C CA . PRO A 1 428 ? -18.868 37.315 -12.799 1.00 44.12 428 PRO A CA 1
ATOM 3416 C C . PRO A 1 428 ? -18.219 37.618 -11.445 1.00 44.12 428 PRO A C 1
ATOM 3418 O O . PRO A 1 428 ? -18.587 38.582 -10.774 1.00 44.12 428 PRO A O 1
ATOM 3421 N N . SER A 1 429 ? -17.188 36.851 -11.098 1.00 35.16 429 SER A N 1
ATOM 3422 C CA . SER A 1 429 ? -16.215 37.239 -10.076 1.00 35.16 429 SER A CA 1
ATOM 3423 C C . SER A 1 429 ? -14.870 37.480 -10.742 1.00 35.16 429 SER A C 1
ATOM 3425 O O . SER A 1 429 ? -14.365 36.648 -11.491 1.00 35.16 429 SER A O 1
ATOM 3427 N N . ALA A 1 430 ? -14.362 38.683 -10.502 1.00 34.06 430 ALA A N 1
ATOM 3428 C CA . ALA A 1 430 ? -13.128 39.225 -11.031 1.00 34.06 430 ALA A CA 1
ATOM 3429 C C . ALA A 1 430 ? -11.900 38.452 -10.536 1.00 34.06 430 ALA A C 1
ATOM 3431 O O . ALA A 1 430 ? -11.798 38.158 -9.347 1.00 34.06 430 ALA A O 1
ATOM 3432 N N . ASP A 1 431 ? -10.950 38.234 -11.442 1.00 35.31 431 ASP A N 1
ATOM 3433 C CA . ASP A 1 431 ? -9.584 37.816 -11.132 1.00 35.31 431 ASP A CA 1
ATOM 3434 C C . ASP A 1 431 ? -8.611 38.775 -11.850 1.00 35.31 431 ASP A C 1
ATOM 3436 O O . ASP A 1 431 ? -8.904 39.196 -12.980 1.00 35.31 431 ASP A O 1
ATOM 3440 N N . PRO A 1 432 ? -7.493 39.202 -11.233 1.00 49.91 432 PRO A N 1
ATOM 3441 C CA . PRO A 1 432 ? -6.585 40.155 -11.841 1.00 49.91 432 PRO A CA 1
ATOM 3442 C C . PRO A 1 432 ? -5.490 39.459 -12.663 1.00 49.91 432 PRO A C 1
ATOM 3444 O O . PRO A 1 432 ? -4.697 38.674 -12.159 1.00 49.91 432 PRO A O 1
ATOM 3447 N N . HIS A 1 433 ? -5.442 39.846 -13.938 1.00 39.28 433 HIS A N 1
ATOM 3448 C CA . HIS A 1 433 ? -4.263 40.032 -14.790 1.00 39.28 433 HIS A CA 1
ATOM 3449 C C . HIS A 1 433 ? -2.974 39.257 -14.453 1.00 39.28 433 HIS A C 1
ATOM 3451 O O . HIS A 1 433 ? -2.147 39.731 -13.677 1.00 39.28 433 HIS A O 1
ATOM 3457 N N . TYR A 1 434 ? -2.695 38.222 -15.251 1.00 34.72 434 TYR A N 1
ATOM 3458 C CA . TYR A 1 434 ? -1.358 38.013 -15.813 1.00 34.72 434 TYR A CA 1
ATOM 3459 C C . TYR A 1 434 ? -1.456 37.710 -17.313 1.00 34.72 434 TYR A C 1
ATOM 3461 O O . TYR A 1 434 ? -1.998 36.697 -17.746 1.00 34.72 434 TYR A O 1
ATOM 3469 N N . ASP A 1 435 ? -0.948 38.659 -18.093 1.00 34.25 435 ASP A N 1
ATOM 3470 C CA . ASP A 1 435 ? -0.811 38.629 -19.545 1.00 34.25 435 ASP A CA 1
ATOM 3471 C C . ASP A 1 435 ? 0.311 37.649 -19.925 1.00 34.25 435 ASP A C 1
ATOM 3473 O O . ASP A 1 435 ? 1.457 37.842 -19.522 1.00 34.25 435 ASP A O 1
ATOM 3477 N N . ASN A 1 436 ? 0.012 36.623 -20.724 1.00 31.67 436 ASN A N 1
ATOM 3478 C CA . ASN A 1 436 ? 1.028 35.962 -21.540 1.00 31.67 436 ASN A CA 1
ATOM 3479 C C . ASN A 1 436 ? 0.425 35.531 -22.877 1.00 31.67 436 ASN A C 1
ATOM 3481 O O . ASN A 1 436 ? -0.291 34.544 -23.024 1.00 31.67 436 ASN A O 1
ATOM 3485 N N . ARG A 1 437 ? 0.730 36.369 -23.862 1.00 30.33 437 ARG A N 1
ATOM 3486 C CA . ARG A 1 437 ? 0.346 36.300 -25.262 1.00 30.33 437 ARG A CA 1
ATOM 3487 C C . ARG A 1 437 ? 1.175 35.217 -25.954 1.00 30.33 437 ARG A C 1
ATOM 3489 O O . ARG A 1 437 ? 2.376 35.398 -26.133 1.00 30.33 437 ARG A O 1
ATOM 3496 N N . MET A 1 438 ? 0.538 34.130 -26.387 1.00 28.83 438 MET A N 1
ATOM 3497 C CA . MET A 1 438 ? 1.164 33.125 -27.249 1.00 28.83 438 MET A CA 1
ATOM 3498 C C . MET A 1 438 ? 0.447 33.086 -28.602 1.00 28.83 438 MET A C 1
ATOM 3500 O O . MET A 1 438 ? -0.761 32.889 -28.703 1.00 28.83 438 MET A O 1
ATOM 3504 N N . THR A 1 439 ? 1.218 33.381 -29.640 1.00 32.22 439 THR A N 1
ATOM 3505 C CA . THR A 1 439 ? 0.843 33.448 -31.050 1.00 32.22 439 THR A CA 1
ATOM 3506 C C . THR A 1 439 ? 0.454 32.067 -31.578 1.00 32.22 439 THR A C 1
ATOM 3508 O O . THR A 1 439 ? 1.235 31.124 -31.478 1.00 32.22 439 THR A O 1
ATOM 3511 N N . ALA A 1 440 ? -0.729 31.965 -32.186 1.00 28.64 440 ALA A N 1
ATOM 3512 C CA . ALA A 1 440 ? -1.158 30.794 -32.940 1.00 28.64 440 ALA A CA 1
ATOM 3513 C C . ALA A 1 440 ? -0.355 30.685 -34.247 1.00 28.64 440 ALA A C 1
ATOM 3515 O O . ALA A 1 440 ? -0.336 31.626 -35.044 1.00 28.64 440 ALA A O 1
ATOM 3516 N N . LEU A 1 441 ? 0.295 29.540 -34.463 1.00 31.08 441 LEU A N 1
ATOM 3517 C CA . LEU A 1 441 ? 0.841 29.145 -35.757 1.00 31.08 441 LEU A CA 1
ATOM 3518 C C . LEU A 1 441 ? 0.030 27.972 -36.301 1.00 31.08 441 LEU A C 1
ATOM 3520 O O . LEU A 1 441 ? -0.059 26.900 -35.709 1.00 31.08 441 LEU A O 1
ATOM 3524 N N . ASP A 1 442 ? -0.573 28.267 -37.440 1.00 32.81 442 ASP A N 1
ATOM 3525 C CA . ASP A 1 442 ? -1.392 27.436 -38.300 1.00 32.81 442 ASP A CA 1
ATOM 3526 C C . ASP A 1 442 ? -0.566 26.258 -38.849 1.00 32.81 442 ASP A C 1
ATOM 3528 O O . ASP A 1 442 ? 0.501 26.463 -39.439 1.00 32.81 442 ASP A O 1
ATOM 3532 N N . HIS A 1 443 ? -1.025 25.019 -38.661 1.00 33.72 443 HIS A N 1
ATOM 3533 C CA . HIS A 1 443 ? -0.403 23.830 -39.251 1.00 33.72 443 HIS A CA 1
ATOM 3534 C C . HIS A 1 443 ? -1.408 23.088 -40.127 1.00 33.72 443 HIS A C 1
ATOM 3536 O O . HIS A 1 443 ? -2.272 22.339 -39.673 1.00 33.72 443 HIS A O 1
ATOM 3542 N N . SER A 1 444 ? -1.248 23.318 -41.429 1.00 31.53 444 SER A N 1
ATOM 3543 C CA . SER A 1 444 ? -1.906 22.587 -42.502 1.00 31.53 444 SER A CA 1
ATOM 3544 C C . SER A 1 444 ? -1.483 21.114 -42.501 1.00 31.53 444 SER A C 1
ATOM 3546 O O . SER A 1 444 ? -0.302 20.779 -42.431 1.00 31.53 444 SER A O 1
ATOM 3548 N N . ARG A 1 445 ? -2.478 20.234 -42.604 1.00 31.56 445 ARG A N 1
ATOM 3549 C CA . ARG A 1 445 ? -2.371 18.770 -42.606 1.00 31.56 445 ARG A CA 1
ATOM 3550 C C . ARG A 1 445 ? -1.853 18.265 -43.967 1.00 31.56 445 ARG A C 1
ATOM 3552 O O . ARG A 1 445 ? -2.504 18.556 -44.971 1.00 31.56 445 ARG A O 1
ATOM 3559 N N . PRO A 1 446 ? -0.761 17.481 -44.053 1.00 35.50 446 PRO A N 1
ATOM 3560 C CA . PRO A 1 446 ? -0.376 16.841 -45.306 1.00 35.50 446 PRO A CA 1
ATOM 3561 C C . PRO A 1 446 ? -1.204 15.573 -45.540 1.00 35.50 446 PRO A C 1
ATOM 3563 O O . PRO A 1 446 ? -1.316 14.708 -44.673 1.00 35.50 446 PRO A O 1
ATOM 3566 N N . ILE A 1 447 ? -1.773 15.480 -46.738 1.00 39.16 447 ILE A N 1
ATOM 3567 C CA . ILE A 1 447 ? -2.428 14.293 -47.291 1.00 39.16 447 ILE A CA 1
ATOM 3568 C C . ILE A 1 447 ? -1.334 13.284 -47.671 1.00 39.16 447 ILE A C 1
ATOM 3570 O O . ILE A 1 447 ? -0.461 13.601 -48.477 1.00 39.16 447 ILE A O 1
ATOM 3574 N N . LEU A 1 448 ? -1.384 12.077 -47.102 1.00 37.19 448 LEU A N 1
ATOM 3575 C CA . LEU A 1 448 ? -0.567 10.933 -47.523 1.00 37.19 448 LEU A CA 1
ATOM 3576 C C . LEU A 1 448 ? -1.314 10.127 -48.602 1.00 37.19 448 LEU A C 1
ATOM 3578 O O . LEU A 1 448 ? -2.511 9.879 -48.436 1.00 37.19 448 LEU A O 1
ATOM 3582 N N . PRO A 1 449 ? -0.642 9.697 -49.686 1.00 41.06 449 PRO A N 1
ATOM 3583 C CA . PRO A 1 449 ? -1.237 8.814 -50.676 1.00 41.06 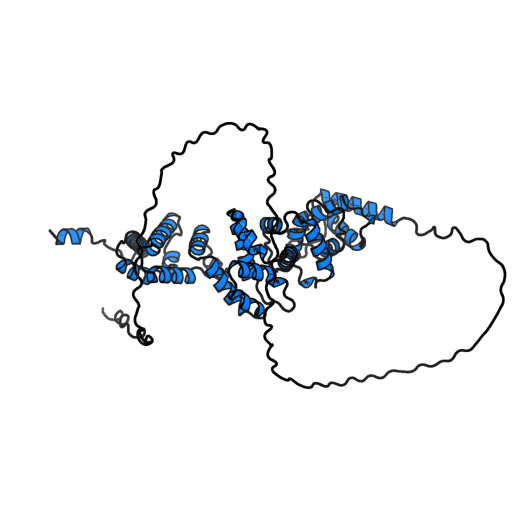449 PRO A CA 1
ATOM 3584 C C . PRO A 1 449 ? -1.276 7.365 -50.175 1.00 41.06 449 PRO A C 1
ATOM 3586 O O . PRO A 1 449 ? -0.354 6.879 -49.522 1.00 41.06 449 PRO A O 1
ATOM 3589 N N . SER A 1 450 ? -2.374 6.688 -50.504 1.00 38.50 450 SER A N 1
ATOM 3590 C CA . SER A 1 450 ? -2.586 5.259 -50.298 1.00 38.50 450 SER A CA 1
ATOM 3591 C C . SER A 1 450 ? -1.632 4.445 -51.173 1.00 38.50 450 SER A C 1
ATOM 3593 O O . SER A 1 450 ? -1.610 4.628 -52.388 1.00 38.50 450 SER A O 1
ATOM 3595 N N . SER A 1 451 ? -0.883 3.533 -50.554 1.00 37.31 451 SER A N 1
ATOM 3596 C CA . SER A 1 451 ? -0.040 2.562 -51.252 1.00 37.31 451 SER A CA 1
ATOM 3597 C C . SER A 1 451 ? -0.715 1.197 -51.242 1.00 37.31 451 SER A C 1
ATOM 3599 O O . SER A 1 451 ? -1.105 0.683 -50.193 1.00 37.31 451 SER A O 1
ATOM 3601 N N . GLU A 1 452 ? -0.869 0.653 -52.443 1.00 32.06 452 GLU A N 1
ATOM 3602 C CA . GLU A 1 452 ? -1.475 -0.631 -52.763 1.00 32.06 452 GLU A CA 1
ATOM 3603 C C . GLU A 1 452 ? -0.730 -1.800 -52.103 1.00 32.06 452 GLU A C 1
ATOM 3605 O O . GLU A 1 452 ? 0.497 -1.901 -52.136 1.00 32.06 452 GLU A O 1
ATOM 3610 N N . SER A 1 453 ? -1.512 -2.702 -51.514 1.00 33.75 453 SER A N 1
ATOM 3611 C CA . SER A 1 453 ? -1.066 -3.982 -50.975 1.00 33.75 453 SER A CA 1
ATOM 3612 C C . SER A 1 453 ? -0.746 -4.930 -52.131 1.00 33.75 453 SER A C 1
ATOM 3614 O O . SER A 1 453 ? -1.628 -5.293 -52.908 1.00 33.75 453 SER A O 1
ATOM 3616 N N . THR A 1 454 ? 0.519 -5.335 -52.238 1.00 35.00 454 THR A N 1
ATOM 3617 C CA . THR A 1 454 ? 0.935 -6.490 -53.038 1.00 35.00 454 THR A CA 1
ATOM 3618 C C . THR A 1 454 ? 1.410 -7.591 -52.098 1.00 35.00 454 THR A C 1
ATOM 3620 O O . THR A 1 454 ? 2.118 -7.358 -51.126 1.00 35.00 454 THR A O 1
ATOM 3623 N N . SER A 1 455 ? 0.895 -8.780 -52.372 1.00 38.28 455 SER A N 1
ATOM 3624 C CA . SER A 1 455 ? 0.973 -10.026 -51.619 1.00 38.28 455 SER A CA 1
ATOM 3625 C C . SER A 1 455 ? 2.377 -10.639 -51.566 1.00 38.28 455 SER A C 1
ATOM 3627 O O . SER A 1 455 ? 2.999 -10.827 -52.613 1.00 38.28 455 SER A O 1
ATOM 3629 N N . ASP A 1 456 ? 2.803 -11.041 -50.365 1.00 36.56 456 ASP A N 1
ATOM 3630 C CA . ASP A 1 456 ? 3.975 -11.891 -50.108 1.00 36.56 456 ASP A CA 1
ATOM 3631 C C . ASP A 1 456 ? 3.745 -13.356 -50.532 1.00 36.56 456 ASP A C 1
ATOM 3633 O O . ASP A 1 456 ? 2.638 -13.880 -50.356 1.00 36.56 456 ASP A O 1
ATOM 3637 N N . PRO A 1 457 ? 4.785 -14.072 -51.006 1.00 45.97 457 PRO A N 1
ATOM 3638 C CA . PRO A 1 457 ? 4.799 -15.524 -51.034 1.00 45.97 457 PRO A CA 1
ATOM 3639 C C . PRO A 1 457 ? 5.446 -16.115 -49.770 1.00 45.97 457 PRO A C 1
ATOM 3641 O O . PRO A 1 457 ? 6.400 -15.588 -49.202 1.00 45.97 457 PRO A O 1
ATOM 3644 N N . SER A 1 458 ? 4.914 -17.268 -49.374 1.00 42.06 458 SER A N 1
ATOM 3645 C CA . SER A 1 458 ? 5.351 -18.133 -48.279 1.00 42.06 458 SER A CA 1
ATOM 3646 C C . SER A 1 458 ? 6.838 -18.499 -48.337 1.00 42.06 458 SER A C 1
ATOM 3648 O O . SER A 1 458 ? 7.307 -18.995 -49.365 1.00 42.06 458 SER A O 1
ATOM 3650 N N . LEU A 1 459 ? 7.536 -18.378 -47.204 1.00 36.84 459 LEU A N 1
ATOM 3651 C CA . LEU A 1 459 ? 8.823 -19.034 -46.979 1.00 36.84 459 LEU A CA 1
ATOM 3652 C C . LEU A 1 459 ? 8.737 -19.996 -45.795 1.00 36.84 459 LEU A C 1
ATOM 3654 O O . LEU A 1 459 ? 8.350 -19.631 -44.686 1.00 36.84 459 LEU A O 1
ATOM 3658 N N . ASP A 1 460 ? 9.088 -21.237 -46.118 1.00 31.44 460 ASP A N 1
ATOM 3659 C CA . ASP A 1 460 ? 9.189 -22.399 -45.254 1.00 31.44 460 ASP A CA 1
ATOM 3660 C C . ASP A 1 460 ? 10.219 -22.237 -44.132 1.00 31.44 460 ASP A C 1
ATOM 3662 O O . ASP A 1 460 ? 11.177 -21.464 -44.194 1.00 31.44 460 ASP A O 1
ATOM 3666 N N . SER A 1 461 ? 9.979 -23.030 -43.095 1.00 43.38 461 SER A N 1
ATOM 3667 C CA . SER A 1 461 ? 10.725 -23.110 -41.847 1.00 43.38 461 SER A CA 1
ATOM 3668 C C . SER A 1 461 ? 12.033 -23.884 -42.013 1.00 43.38 461 SER A C 1
ATOM 3670 O O . SER A 1 461 ? 11.986 -25.077 -42.283 1.00 43.38 461 SER A O 1
ATOM 3672 N N . ASP A 1 462 ? 13.178 -23.244 -41.758 1.00 39.97 462 ASP A N 1
ATOM 3673 C CA . ASP A 1 462 ? 14.358 -23.924 -41.199 1.00 39.97 462 ASP A CA 1
ATOM 3674 C C . ASP A 1 462 ? 15.396 -22.910 -40.679 1.00 39.97 462 ASP A C 1
ATOM 3676 O O . ASP A 1 462 ? 16.217 -22.365 -41.416 1.00 39.97 462 ASP A O 1
ATOM 3680 N N . SER A 1 463 ? 15.365 -22.621 -39.376 1.00 35.22 463 SER A N 1
ATOM 3681 C CA . SER A 1 463 ? 16.360 -21.768 -38.711 1.00 35.22 463 SER A CA 1
ATOM 3682 C C . SER A 1 463 ? 16.712 -22.311 -37.326 1.00 35.22 463 SER A C 1
ATOM 3684 O O . SER A 1 463 ? 16.384 -21.745 -36.285 1.00 35.22 463 SER A O 1
ATOM 3686 N N . ARG A 1 464 ? 17.414 -23.451 -37.303 1.00 38.44 464 ARG A N 1
ATOM 3687 C CA . ARG A 1 464 ? 17.971 -24.021 -36.063 1.00 38.44 464 ARG A CA 1
ATOM 3688 C C . ARG A 1 464 ? 19.448 -24.432 -36.116 1.00 38.44 464 ARG A C 1
ATOM 3690 O O . ARG A 1 464 ? 19.886 -25.158 -35.237 1.00 38.44 464 ARG A O 1
ATOM 3697 N N . VAL A 1 465 ? 20.243 -23.944 -37.078 1.00 37.78 465 VAL A N 1
ATOM 3698 C CA . VAL A 1 465 ? 21.657 -24.384 -37.235 1.00 37.78 465 VAL A CA 1
ATOM 3699 C C . VAL A 1 465 ? 22.678 -23.237 -37.417 1.00 37.78 465 VAL A C 1
ATOM 3701 O O . VAL A 1 465 ? 23.753 -23.451 -37.955 1.00 37.78 465 VAL A O 1
ATOM 3704 N N . VAL A 1 466 ? 22.417 -22.000 -36.968 1.00 38.69 466 VAL A N 1
ATOM 3705 C CA . VAL A 1 466 ? 23.335 -20.857 -37.255 1.00 38.69 466 VAL A CA 1
ATOM 3706 C C . VAL A 1 466 ? 23.995 -20.230 -36.012 1.00 38.69 466 VAL A C 1
ATOM 3708 O O . VAL A 1 466 ? 24.499 -19.119 -36.084 1.00 38.69 466 VAL A O 1
ATOM 3711 N N . PHE A 1 467 ? 24.062 -20.922 -34.868 1.00 36.34 467 PHE A N 1
ATOM 3712 C CA . PHE A 1 467 ? 24.703 -20.356 -33.661 1.00 36.34 467 PHE A CA 1
ATOM 3713 C C . PHE A 1 467 ? 25.919 -21.107 -33.090 1.00 36.34 467 PHE A C 1
ATOM 3715 O O . PHE A 1 467 ? 26.523 -20.594 -32.154 1.00 36.34 467 PHE A O 1
ATOM 3722 N N . ASP A 1 468 ? 26.372 -22.210 -33.700 1.00 33.03 468 ASP A N 1
ATOM 3723 C CA . ASP A 1 468 ? 27.481 -23.023 -33.152 1.00 33.03 468 ASP A CA 1
ATOM 3724 C C . ASP A 1 468 ? 28.828 -22.913 -33.893 1.00 33.03 468 ASP A C 1
ATOM 3726 O O . ASP A 1 468 ? 29.732 -23.711 -33.656 1.00 33.03 468 ASP A O 1
ATOM 3730 N N . GLN A 1 469 ? 29.031 -21.929 -34.775 1.00 36.94 469 GLN A N 1
ATOM 3731 C CA . GLN A 1 469 ? 30.344 -21.730 -35.412 1.00 36.94 469 GLN A CA 1
ATOM 3732 C C . GLN A 1 469 ? 30.754 -20.258 -35.442 1.00 36.94 469 GLN A C 1
ATOM 3734 O O . GLN A 1 469 ? 30.512 -19.544 -36.410 1.00 36.94 469 GLN A O 1
ATOM 3739 N N . SER A 1 470 ? 31.428 -19.819 -34.378 1.00 30.08 470 SER A N 1
ATOM 3740 C CA . SER A 1 470 ? 32.196 -18.573 -34.369 1.00 30.08 470 SER A CA 1
ATOM 3741 C C . SER A 1 470 ? 33.611 -18.862 -33.841 1.00 30.08 470 SER A C 1
ATOM 3743 O O . SER A 1 470 ? 33.787 -19.016 -32.633 1.00 30.08 470 SER A O 1
ATOM 3745 N N . PRO A 1 471 ? 34.628 -19.004 -34.716 1.00 36.72 471 PRO A N 1
ATOM 3746 C CA . PRO A 1 471 ? 35.998 -19.311 -34.323 1.00 36.72 471 PRO A CA 1
ATOM 3747 C C . PRO A 1 471 ? 36.760 -18.001 -34.115 1.00 36.72 471 PRO A C 1
ATOM 3749 O O . PRO A 1 471 ? 37.426 -17.500 -35.018 1.00 36.72 471 PRO A O 1
ATOM 3752 N N . ALA A 1 472 ? 36.617 -17.393 -32.942 1.00 36.47 472 ALA A N 1
ATOM 3753 C CA . ALA A 1 472 ? 37.340 -16.164 -32.631 1.00 36.47 472 ALA A CA 1
ATOM 3754 C C . ALA A 1 472 ? 37.583 -16.003 -31.129 1.00 36.47 472 ALA A C 1
ATOM 3756 O O . ALA A 1 472 ? 37.209 -14.982 -30.573 1.00 36.47 472 ALA A O 1
ATOM 3757 N N . LEU A 1 473 ? 38.182 -16.998 -30.463 1.00 34.50 473 LEU A N 1
ATOM 3758 C CA . LEU A 1 473 ? 38.666 -16.832 -29.081 1.00 34.50 473 LEU A CA 1
ATOM 3759 C C . LEU A 1 473 ? 39.852 -17.744 -28.691 1.00 34.50 473 LEU A C 1
ATOM 3761 O O . LEU A 1 473 ? 40.114 -17.919 -27.507 1.00 34.50 473 LEU A O 1
ATOM 3765 N N . GLU A 1 474 ? 40.612 -18.293 -29.648 1.00 37.00 474 GLU A N 1
ATOM 3766 C CA . GLU A 1 474 ? 41.661 -19.291 -29.341 1.00 37.00 474 GLU A CA 1
ATOM 3767 C C . GLU A 1 474 ? 43.102 -18.874 -29.699 1.00 37.00 474 GLU A C 1
ATOM 3769 O O . GLU A 1 474 ? 43.953 -19.729 -29.878 1.00 37.00 474 GLU A O 1
ATOM 3774 N N . ASN A 1 475 ? 43.426 -17.576 -29.773 1.00 37.59 475 ASN A N 1
ATOM 3775 C CA . ASN A 1 475 ? 44.805 -17.122 -30.055 1.00 37.59 475 ASN A CA 1
ATOM 3776 C C . ASN A 1 475 ? 45.261 -15.949 -29.165 1.00 37.59 475 ASN A C 1
ATOM 3778 O O . ASN A 1 475 ? 45.664 -14.905 -29.668 1.00 37.59 475 ASN A O 1
ATOM 3782 N N . ALA A 1 476 ? 45.196 -16.098 -27.838 1.00 38.81 476 ALA A N 1
ATOM 3783 C CA . ALA A 1 476 ? 45.758 -15.109 -26.901 1.00 38.81 476 ALA A CA 1
ATOM 3784 C C . ALA A 1 476 ? 46.707 -15.705 -25.841 1.00 38.81 476 ALA A C 1
ATOM 3786 O O . ALA A 1 476 ? 47.034 -15.044 -24.858 1.00 38.81 476 ALA A O 1
ATOM 3787 N N . HIS A 1 477 ? 47.188 -16.934 -26.043 1.00 39.78 477 HIS A N 1
ATOM 3788 C CA . HIS A 1 477 ? 48.199 -17.551 -25.181 1.00 39.78 477 HIS A CA 1
ATOM 3789 C C . HIS A 1 477 ? 49.266 -18.270 -26.002 1.00 39.78 477 HIS A C 1
ATOM 3791 O O . HIS A 1 477 ? 49.348 -19.491 -25.975 1.00 39.78 477 HIS A O 1
ATOM 3797 N N . GLN A 1 478 ? 50.072 -17.504 -26.736 1.00 43.94 478 GLN A N 1
ATOM 3798 C CA . GLN A 1 478 ? 51.436 -17.870 -27.124 1.00 43.94 478 GLN A CA 1
ATOM 3799 C C . GLN A 1 478 ? 52.057 -16.686 -27.867 1.00 43.94 478 GLN A C 1
ATOM 3801 O O . GLN A 1 478 ? 51.644 -16.390 -28.981 1.00 43.94 478 GLN A O 1
ATOM 3806 N N . GLU A 1 479 ? 52.977 -15.972 -27.219 1.00 44.50 479 GLU A N 1
ATOM 3807 C CA . GLU A 1 479 ? 54.359 -15.761 -27.685 1.00 44.50 479 GLU A CA 1
ATOM 3808 C C . GLU A 1 479 ? 55.060 -14.690 -26.829 1.00 44.50 479 GLU A C 1
ATOM 3810 O O . GLU A 1 479 ? 54.473 -13.661 -26.487 1.00 44.50 479 GLU A O 1
ATOM 3815 N N . ASP A 1 480 ? 56.294 -15.034 -26.447 1.00 45.03 480 ASP A N 1
ATOM 3816 C CA . ASP A 1 480 ? 57.319 -14.217 -25.784 1.00 45.03 480 ASP A CA 1
ATOM 3817 C C . ASP A 1 480 ? 57.874 -13.104 -26.691 1.00 45.03 480 ASP A C 1
ATOM 3819 O O . ASP A 1 480 ? 57.954 -13.323 -27.926 1.00 45.03 480 ASP A O 1
#

Secondary structure (DSSP, 8-state):
-HHHHHHHT-----TT-HHHHHHHHHHHHHH---HHHHHHHHHH--HHHHHHHS---HHHHHHHHHHHHHHHSTTS-HHHHHHHHHHHHHHS-SSHHHHHHTTTT--HHHHHHHHHHS-HHHHHHHHHHHHHHSTT-GGGGGGGGS-HHHHHHHHHTGGG-SSPPP--HHHHHHHHHHHHHHHHTT-HHHHHHHHTTS-HHHHHHHHHH---S---HHHHHHHHTT-HHHHHHHHHHHHHHS-GGG--HHHHHHHHHHHTSSPPSS---HHHHHHHHHS--HHHHHHHHHHHHHHHHHS-GGG-S-HHHHHHHHHHHH-TT-B-SSTT-PBP---HHHHHHHHHHHHHHHHHTTS-S----SS---------------------------------------PPPPPPPPP--------------------------------PPPPPPPPPP-PPPP-----SSSSS----SS-SS---

Foldseek 3Di:
DPPVVVVVPPDPDPPVQLLVVVLVLLVCLLPDPDQVVLVVSLVVDAPVSLQVNDQLDPVSVVSVVSNLCSQCDPPHDPVSLVSNLVRLCVVDPPDPVVCVVSPPNDDPVNVVVSVVSDPLLVNLLVLLVVQCPFPQNVVSVVLSVDDSLLSLLVLLLVLVDPDDHDPSLSSNCSSQVVLVVCVVVVVLVSNCSSNVNDDLLSSLVSQQLRQDQDDDLVVLCSSCPPPLQVSVLVVLVVLVVDDLVSGHLNSVLSSNLSSCVPHDAPHQNLSVLLSCLVPPDQVRNQSSLVSVLNNVVRYDPVPHPDVPSLLSSLVLLQDQQDQDPDPPSDGRDHDPVSNVSSVVVNVVVVVVVVPDPPDPPPDDDDDDDDDDDDDDDDDDDDDDDDDDDDDDDDDDDDDDDDDDDDDDDDDDDDDDDDDDDDDDDDDDDDDDDDDDDDDDDDDDDDDDDDDDDDDDDDDDDDDDPPDPDDPDDPPDPDDD

pLDDT: mean 76.24, std 24.53, range [28.64, 98.56]